Protein AF-A0A1A8P736-F1 (afdb_monomer_lite)

Sequence (491 aa):
DESVLSAAEAAATGFKDPHSAKLLSAGQAMKKGLLNKNTALQVLQAQESVGGILDPNLSVFLPKNIARKQDLIDEDLCQALNQLPVCFLDPDTQQPTTYMSLKKKCKSDVSTGLLLLPKPKQPMTIQGLRNQVSVTELVDANLISKSDVDQLNQGKLTSKDIEDRLHSYLRGSTCIAGVYDEAHDKVMTIYQAMKDGLLRCGTTLELLEAQAASGFVIDPVNDLFLTVAEAYNRRLFGPEFKDKLLSAEKAVTGYKMPGTDTIISLFQAIEKGLVEKGHGIRLLEAQIASGGIIDPKHSHRIEVDVAYKRGYFDEEMNKILTDESDDTKCFFDPNTEENLTYLDLKKRCIIDKKTGLTLLPITDKKKQESTKKNTVRKRRVIIVDPDTGKEMTIREAYDKGYIEYDTYIELSEQECEWEEITITAPDGSMHFFINDRRSGKKFDISDLLEKGVINESIVQQYRTRTITITQLADIVTEKTKHLLLSSSSSS

Radius of gyration: 40.66 Å; chains: 1; bounding box: 80×57×140 Å

Secondary structure (DSSP, 8-state):
-HHHHHHHHHHHH-EEPTT-SSEEPHHHHHHTTSS-HHHHHHHHHHHHHHTSEEETTTTEEE-HHHHHHTTSS-HHHHHHHHT----EE-TTT--EE-HHHHHHH-EE-TTT--EEPPPPPPPPEEE-SSSEEEHHHHHHTTSS-HHHHHHHHTTSS-HHHHHHHTHHHHT---SEEEEEETTTTEEE-HHHHHHTTSS-HHHHHHHHHHHHHHT-EEETTTTEEE-HHHHHHTTSS-HHHHHHHHHHHHHHH-EEPTTSS-EE-HHHHHHTTSS-HHHHHHHHHHHHHHTSEEETTTTEEE-HHHHHHHTSS-HHHHHHHH--SGGG--EE-TTT--EE-HHHHHHT-EE-TTT--EEEEE--HHHHTTT-----------EE-TTT--EE-HHHHHHTTSS-HHHHHHHHHHH--EEEEEEE-TTS-EEEEEEETTT--EEEHHHHHHTTSS-HHHHHHHHTTSS-HHHHHHHHHHHHHHHHHHHTT--

Foldseek 3Di:
DVVLVVLLVCQQQADDDPVDNAGAHLQRCCVVVNDPPLSSLQNQLVLVLVPAGADNVVSDHDHPVVCCVVVNHDPVSVVVVVVQFQSDADPQPRDRHHPVVQQVQWDQDPVPRDTHRDDHDDQDWAAFLDDTFGPVVCVLLVVDHVVVVVCCVVVVDDSVNSCVSCVLWGHDWQAAQFAQEPVVRDTFQLQVCVVVVLDPPLLSLLSLLLLLLQRANHGPVVGDGHHLVVCVVVCSDDPVNSVVSVVSNCQQLADQDPPDNDGDHLQVCCVVVVDPVLSSLLNQLSNPLTRARHDNVRRTHGHPVSCCVVVNDHPVSVVVCPDPDPSQQSHAQSLQRDRHHSNVQQVQWDQDPVNRHTHRYRDDVVVSVVPDPDPDDDDDDWDADPVPRDTDDLVVCVVVPVDDPVRSVVVVVSQFDWDWDWDQDPVRDIWIWIAGPPVRDIDTPVVCCVVVLDDPVLVVCVVVVVDDPVRSVVSSVVSVVVVVVVVVVPD

Organism: NCBI:txid451742

InterPro domains:
  IPR001101 Plectin repeat [PF00681] (44-81)
  IPR001101 Plectin repeat [PF00681] (207-245)
  IPR001101 Plectin repeat [PF00681] (283-321)
  IPR001101 Plectin repeat [SM00250] (3-40)
  IPR001101 Plectin repeat [SM00250] (41-78)
  IPR001101 Plectin repeat [SM00250] (167-204)
  IPR001101 Plectin repeat [SM00250] (205-242)
  IPR001101 Plectin repeat [SM00250] (243-280)
  IPR001101 Plectin repeat [SM00250] (281-318)
  IPR001101 Plectin repeat [SM00250] (319-356)
  IPR001101 Plectin repeat [SM00250] (371-408)
  IPR035915 Plakin repeat superfamily [G3DSA:3.90.1290.10] (1-122)
  IPR035915 Plakin repeat superfamily [G3DSA:3.90.1290.10] (124-364)
  IPR035915 Plakin repeat superfamily [SSF75399] (4-122)
  IPR035915 Plakin repeat superfamily [SSF75399] (126-364)
  IPR035915 Plakin repeat superfamily [SSF75399] (376-480)
  IPR043197 Plakin [PTHR23169] (11-481)

pLDDT: mean 84.93, std 13.41, range [34.62, 98.12]

Structure (mmCIF, N/CA/C/O backbone):
data_AF-A0A1A8P736-F1
#
_entry.id   AF-A0A1A8P736-F1
#
loop_
_atom_site.group_PDB
_atom_site.id
_atom_site.type_symbol
_atom_site.label_atom_id
_atom_site.label_alt_id
_atom_site.label_comp_id
_atom_site.label_asym_id
_atom_site.label_entity_id
_atom_site.label_seq_id
_atom_site.pdbx_PDB_ins_code
_atom_site.Cartn_x
_atom_site.Cartn_y
_atom_site.Cartn_z
_atom_site.occupancy
_atom_site.B_iso_or_equiv
_atom_site.auth_seq_id
_atom_site.auth_comp_id
_atom_site.auth_asym_id
_atom_site.auth_atom_id
_atom_site.pdbx_PDB_model_num
ATOM 1 N N . ASP A 1 1 ? -8.017 5.465 39.293 1.00 58.28 1 ASP A N 1
ATOM 2 C CA . ASP A 1 1 ? -9.376 5.691 39.824 1.00 58.28 1 ASP A CA 1
ATOM 3 C C . ASP A 1 1 ? -9.690 4.910 41.095 1.00 58.28 1 ASP A C 1
ATOM 5 O O . ASP A 1 1 ? -10.742 4.296 41.211 1.00 58.28 1 ASP A O 1
ATOM 9 N N . GLU A 1 2 ? -8.829 4.984 42.107 1.00 73.81 2 GLU A N 1
ATOM 10 C CA . GLU A 1 2 ? -9.152 4.434 43.432 1.00 73.81 2 GLU A CA 1
ATOM 11 C C . GLU A 1 2 ? -10.302 5.221 44.088 1.00 73.81 2 GLU A C 1
ATOM 13 O O . GLU A 1 2 ? -11.245 4.637 44.611 1.00 73.81 2 GLU A O 1
ATOM 18 N N . SER A 1 3 ? -10.308 6.548 43.922 1.00 73.75 3 SER A N 1
ATOM 19 C CA . SER A 1 3 ? -11.346 7.439 44.457 1.00 73.75 3 SER A CA 1
ATOM 20 C C . SER A 1 3 ? -12.750 7.174 43.899 1.00 73.75 3 SER A C 1
ATOM 22 O O . SER A 1 3 ? -13.731 7.285 44.633 1.00 73.75 3 SER A O 1
ATOM 24 N N . VAL A 1 4 ? -12.867 6.806 42.618 1.00 76.44 4 VAL A N 1
ATOM 25 C CA . VAL A 1 4 ? -14.157 6.502 41.973 1.00 76.44 4 VAL A CA 1
ATOM 26 C C . VAL A 1 4 ? -14.718 5.179 42.492 1.00 76.44 4 VAL A C 1
ATOM 28 O O . VAL A 1 4 ? -15.910 5.089 42.783 1.00 76.44 4 VAL A O 1
ATOM 31 N N . LEU A 1 5 ? -13.859 4.169 42.662 1.00 82.06 5 LEU A N 1
ATOM 32 C CA . LEU A 1 5 ? -14.252 2.877 43.223 1.00 82.06 5 LEU A CA 1
ATOM 33 C C . LEU A 1 5 ? -14.662 3.008 44.694 1.00 82.06 5 LEU A C 1
ATOM 35 O O . LEU A 1 5 ? -15.701 2.472 45.071 1.00 82.06 5 LEU A O 1
ATOM 39 N N . SER A 1 6 ? -13.938 3.799 45.492 1.00 84.50 6 SER A N 1
ATOM 40 C CA . SER A 1 6 ? -14.331 4.093 46.876 1.00 84.50 6 SER A CA 1
ATOM 41 C C . SER A 1 6 ? -15.672 4.826 46.964 1.00 84.50 6 SER A C 1
ATOM 43 O O . SER A 1 6 ? -16.469 4.542 47.854 1.00 84.50 6 SER A O 1
ATOM 45 N N . ALA A 1 7 ? -15.966 5.746 46.039 1.00 84.00 7 ALA A N 1
ATOM 46 C CA . ALA A 1 7 ? -17.264 6.419 45.990 1.00 84.00 7 ALA A CA 1
ATOM 47 C C . ALA A 1 7 ? -18.406 5.462 45.602 1.00 84.00 7 ALA A C 1
ATOM 49 O O . ALA A 1 7 ? -19.504 5.559 46.152 1.00 84.00 7 ALA A O 1
ATOM 50 N N . ALA A 1 8 ? -18.158 4.524 44.685 1.00 86.06 8 ALA A N 1
ATOM 51 C CA . ALA A 1 8 ? -19.129 3.495 44.321 1.00 86.06 8 ALA A CA 1
ATOM 52 C C . ALA A 1 8 ? -19.381 2.508 45.476 1.00 86.06 8 ALA A C 1
ATOM 54 O O . ALA A 1 8 ? -20.530 2.158 45.742 1.00 86.06 8 ALA A O 1
ATOM 55 N N . GLU A 1 9 ? -18.335 2.114 46.205 1.00 89.88 9 GLU A N 1
ATOM 56 C CA . GLU A 1 9 ? -18.455 1.301 47.419 1.00 89.88 9 GLU A CA 1
ATOM 57 C C . GLU A 1 9 ? -19.226 2.043 48.517 1.00 89.88 9 GLU A C 1
ATOM 59 O O . GLU A 1 9 ? -20.153 1.485 49.104 1.00 89.88 9 GLU A O 1
ATOM 64 N N . ALA A 1 10 ? -18.913 3.321 48.751 1.00 91.44 10 ALA A N 1
ATOM 65 C CA . ALA A 1 10 ? -19.621 4.170 49.710 1.00 91.44 10 ALA A CA 1
ATOM 66 C C . ALA A 1 10 ? -21.098 4.370 49.344 1.00 91.44 10 ALA A C 1
ATOM 68 O O . ALA A 1 10 ? -21.934 4.579 50.216 1.00 91.44 10 ALA A O 1
ATOM 69 N N . ALA A 1 11 ? -21.466 4.256 48.070 1.00 89.62 11 ALA A N 1
ATOM 70 C CA . ALA A 1 11 ? -22.867 4.275 47.679 1.00 89.62 11 ALA A CA 1
ATOM 71 C C . ALA A 1 11 ? -23.625 2.985 48.045 1.00 89.62 11 ALA A C 1
ATOM 73 O O . ALA A 1 11 ? -24.856 3.015 48.080 1.00 89.62 11 ALA A O 1
ATOM 74 N N . ALA A 1 12 ? -22.918 1.888 48.339 1.00 87.81 12 ALA A N 1
ATOM 75 C CA . ALA A 1 12 ? -23.483 0.657 48.888 1.00 87.81 12 ALA A CA 1
ATOM 76 C C . ALA A 1 12 ? -23.395 0.606 50.426 1.00 87.81 12 ALA A C 1
ATOM 78 O O . ALA A 1 12 ? -24.366 0.257 51.089 1.00 87.81 12 ALA A O 1
ATOM 79 N N . THR A 1 13 ? -22.249 0.975 51.002 1.00 91.31 13 THR A N 1
ATOM 80 C CA . THR A 1 13 ? -22.006 0.921 52.457 1.00 91.31 13 THR A CA 1
ATOM 81 C C . THR A 1 13 ? -22.495 2.161 53.207 1.00 91.31 13 THR A C 1
ATOM 83 O O . THR A 1 13 ? -22.690 2.112 54.417 1.00 91.31 13 THR A O 1
ATOM 86 N N . GLY A 1 14 ? -22.740 3.259 52.494 1.00 92.94 14 GLY A N 1
ATOM 87 C CA . GLY A 1 14 ? -23.147 4.554 53.025 1.00 92.94 14 GLY A CA 1
ATOM 88 C C . GLY A 1 14 ? -21.993 5.550 53.155 1.00 92.94 14 GLY A C 1
ATOM 89 O O . GLY A 1 14 ? -20.909 5.236 53.648 1.00 92.94 14 GLY A O 1
ATOM 90 N N . PHE A 1 15 ? -22.241 6.799 52.760 1.00 92.81 15 PHE A N 1
ATOM 91 C CA . PHE A 1 15 ? -21.278 7.888 52.910 1.00 92.81 15 PHE A CA 1
ATOM 92 C C . PHE A 1 15 ? -21.264 8.380 54.358 1.00 92.81 15 PHE A C 1
ATOM 94 O O . PHE A 1 15 ? -22.316 8.650 54.940 1.00 92.81 15 PHE A O 1
ATOM 101 N N . LYS A 1 16 ? -20.075 8.531 54.945 1.00 90.62 16 LYS A N 1
ATOM 102 C CA . LYS A 1 16 ? -19.939 9.060 56.307 1.00 90.62 16 LYS A CA 1
ATOM 103 C C . LYS A 1 16 ? -20.271 10.548 56.329 1.00 90.62 16 LYS A C 1
ATOM 105 O O . LYS A 1 16 ? -19.674 11.330 55.593 1.00 90.62 16 LYS A O 1
ATOM 110 N N . ASP A 1 17 ? -21.195 10.931 57.200 1.00 88.69 17 ASP A N 1
ATOM 111 C CA . ASP A 1 17 ? -21.473 12.332 57.485 1.00 88.69 17 ASP A CA 1
ATOM 112 C C . ASP A 1 17 ? -20.383 12.898 58.417 1.00 88.69 17 ASP A C 1
ATOM 114 O O . ASP A 1 17 ? -20.192 12.369 59.512 1.00 88.69 17 ASP A O 1
ATOM 118 N N . PRO A 1 18 ? -19.670 13.980 58.055 1.00 83.75 18 PRO A N 1
ATOM 119 C CA . PRO A 1 18 ? -18.674 14.593 58.940 1.00 83.75 18 PRO A CA 1
ATOM 120 C C . PRO A 1 18 ? -19.258 15.103 60.264 1.00 83.75 18 PRO A C 1
ATOM 122 O O . PRO A 1 18 ? -18.527 15.307 61.231 1.00 83.75 18 PRO A O 1
ATOM 125 N N . HIS A 1 19 ? -20.575 15.325 60.304 1.00 86.38 19 HIS A N 1
ATOM 126 C CA . HIS A 1 19 ? -21.278 15.926 61.434 1.00 86.38 19 HIS A CA 1
ATOM 127 C C . HIS A 1 19 ? -22.249 14.962 62.132 1.00 86.38 19 HIS A C 1
ATOM 129 O O . HIS A 1 19 ? -22.943 15.368 63.064 1.00 86.38 19 HIS A O 1
ATOM 135 N N . SER A 1 20 ? -22.335 13.700 61.696 1.00 85.19 20 SER A N 1
ATOM 136 C CA . SER A 1 20 ? -23.267 12.715 62.254 1.00 85.19 20 SER A CA 1
ATOM 137 C C . SER A 1 20 ? -22.713 11.293 62.178 1.00 85.19 20 SER A C 1
ATOM 139 O O . SER A 1 20 ? -21.974 10.946 61.268 1.00 85.19 20 SER A O 1
ATOM 141 N N . ALA A 1 21 ? -23.135 10.427 63.101 1.00 83.06 21 ALA A N 1
ATOM 142 C CA . ALA A 1 21 ? -22.878 8.989 63.000 1.00 83.06 21 ALA A CA 1
ATOM 143 C C . ALA A 1 21 ? -23.750 8.297 61.930 1.00 83.06 21 ALA A C 1
ATOM 145 O O . ALA A 1 21 ? -23.587 7.103 61.685 1.00 83.06 21 ALA A O 1
ATOM 146 N N . LYS A 1 22 ? -24.696 9.021 61.313 1.00 86.88 22 LYS A N 1
ATOM 147 C CA . LYS A 1 22 ? -25.604 8.482 60.299 1.00 86.88 22 LYS A CA 1
ATOM 148 C C . LYS A 1 22 ? -24.881 8.270 58.968 1.00 86.88 22 LYS A C 1
ATOM 150 O O . LYS A 1 22 ? -24.139 9.134 58.503 1.00 86.88 22 LYS A O 1
ATOM 155 N N . LEU A 1 23 ? -25.172 7.141 58.329 1.00 92.94 23 LEU A N 1
ATOM 156 C CA . LEU A 1 23 ? -24.721 6.851 56.976 1.00 92.94 23 LEU A CA 1
ATOM 157 C C . LEU A 1 23 ? -25.667 7.505 55.968 1.00 92.94 23 LEU A C 1
ATOM 159 O O . LEU A 1 23 ? -26.891 7.382 56.067 1.00 92.94 23 LEU A O 1
ATOM 163 N N . LEU A 1 24 ? -25.100 8.221 55.006 1.00 94.19 24 LEU A N 1
ATOM 164 C CA . LEU A 1 24 ? -25.842 8.941 53.982 1.00 94.19 24 LEU A CA 1
ATOM 165 C C . LEU A 1 24 ? -25.969 8.081 52.727 1.00 94.19 24 LEU A C 1
ATOM 167 O O . LEU A 1 24 ? -25.008 7.457 52.276 1.00 94.19 24 LEU A O 1
ATOM 171 N N . SER A 1 25 ? -27.159 8.084 52.138 1.00 95.31 25 SER A N 1
ATOM 172 C CA . SER A 1 25 ? -27.381 7.559 50.786 1.00 95.31 25 SER A CA 1
ATOM 173 C C . SER A 1 25 ? -26.655 8.412 49.734 1.00 95.31 25 SER A C 1
ATOM 175 O O . SER A 1 25 ? -26.252 9.547 50.003 1.00 95.31 25 SER A O 1
ATOM 177 N N . ALA A 1 26 ? -26.523 7.905 48.504 1.00 94.81 26 ALA A N 1
ATOM 178 C CA . ALA A 1 26 ? -25.877 8.645 47.415 1.00 94.81 26 ALA A CA 1
ATOM 179 C C . ALA A 1 26 ? -26.570 9.990 47.102 1.00 94.81 26 ALA A C 1
ATOM 181 O O . ALA A 1 26 ? -25.889 10.974 46.809 1.00 94.81 26 ALA A O 1
ATOM 182 N N . GLY A 1 27 ? -27.903 10.063 47.217 1.00 94.44 27 GLY A N 1
ATOM 183 C CA . GLY A 1 27 ? -28.651 11.312 47.039 1.00 94.44 27 GLY A CA 1
ATOM 184 C C . GLY A 1 27 ? -28.343 12.339 48.133 1.00 94.44 27 GLY A C 1
ATOM 185 O O . GLY A 1 27 ? -28.028 13.492 47.842 1.00 94.44 27 GLY A O 1
ATOM 186 N N . GLN A 1 28 ? -28.328 11.904 49.395 1.00 94.38 28 GLN A N 1
ATOM 187 C CA . GLN A 1 28 ? -27.969 12.758 50.535 1.00 94.38 28 GLN A CA 1
ATOM 188 C C . GLN A 1 28 ? -26.508 13.221 50.487 1.00 94.38 28 GLN A C 1
ATOM 190 O O . GLN A 1 28 ? -26.213 14.379 50.784 1.00 94.38 28 GLN A O 1
ATOM 195 N N . ALA A 1 29 ? -25.593 12.335 50.095 1.00 94.06 29 ALA A N 1
ATOM 196 C CA . ALA A 1 29 ? -24.182 12.660 49.931 1.00 94.06 29 ALA A CA 1
ATOM 197 C C . ALA A 1 29 ? -23.972 13.724 48.843 1.00 94.06 29 ALA A C 1
ATOM 199 O O . ALA A 1 29 ? -23.200 14.660 49.050 1.00 94.06 29 A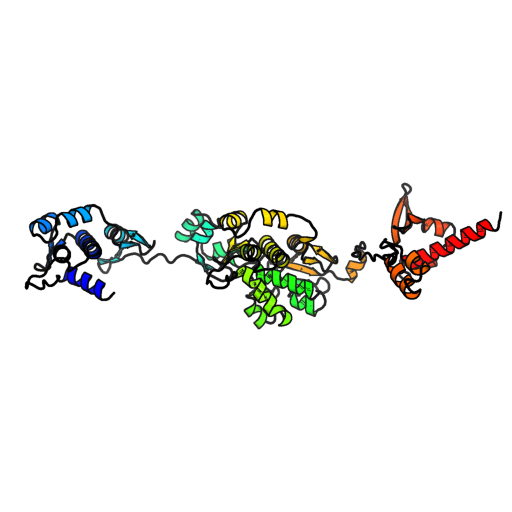LA A O 1
ATOM 200 N N . MET A 1 30 ? -24.704 13.631 47.724 1.00 94.38 30 MET A N 1
ATOM 201 C CA . MET A 1 30 ? -24.680 14.642 46.661 1.00 94.38 30 MET A CA 1
ATOM 202 C C . MET A 1 30 ? -25.161 16.002 47.173 1.00 94.38 30 MET A C 1
ATOM 204 O O . MET A 1 30 ? -24.458 17.000 47.028 1.00 94.38 30 MET A O 1
ATOM 208 N N . LYS A 1 31 ? -26.301 16.028 47.874 1.00 92.12 31 LYS A N 1
ATOM 209 C CA . LYS A 1 31 ? -26.871 17.244 48.478 1.00 92.12 31 LYS A CA 1
ATOM 210 C C . LYS A 1 31 ? -25.920 17.923 49.473 1.00 92.12 31 LYS A C 1
ATOM 212 O O . LYS A 1 31 ? -25.926 19.145 49.589 1.00 92.12 31 LYS A O 1
ATOM 217 N N . LYS A 1 32 ? -25.083 17.147 50.172 1.00 91.56 32 LYS A N 1
ATOM 218 C CA . LYS A 1 32 ? -24.040 17.650 51.086 1.00 91.56 32 LYS A CA 1
ATOM 219 C C . LYS A 1 32 ? -22.698 17.964 50.409 1.00 91.56 32 LYS A C 1
ATOM 221 O O . LYS A 1 32 ? -21.748 18.318 51.100 1.00 91.56 32 LYS A O 1
ATOM 226 N N . GLY A 1 33 ? -22.594 17.824 49.087 1.00 90.00 33 GLY A N 1
ATOM 227 C CA . GLY A 1 33 ? -21.359 18.069 48.336 1.00 90.00 33 GLY A CA 1
ATOM 228 C C . GLY A 1 33 ? -20.269 17.010 48.536 1.00 90.00 33 GLY A C 1
ATOM 229 O O . GLY A 1 33 ? -19.135 17.224 48.122 1.00 90.00 33 GLY A O 1
ATOM 230 N N . LEU A 1 34 ? -20.597 15.868 49.151 1.00 90.12 34 LEU A N 1
ATOM 231 C CA . LEU A 1 34 ? -19.674 14.745 49.366 1.00 90.12 34 LEU A CA 1
ATOM 232 C C . LEU A 1 34 ? -19.539 13.857 48.120 1.00 90.12 34 LEU A C 1
ATOM 234 O O . LEU A 1 34 ? -18.586 13.091 48.004 1.00 90.12 34 LEU A O 1
ATOM 238 N N . LEU A 1 35 ? -20.496 13.950 47.193 1.00 91.19 35 LEU A N 1
ATOM 239 C CA . LEU A 1 35 ? -20.519 13.204 45.941 1.00 91.19 35 LEU A CA 1
ATOM 240 C C . LEU A 1 35 ? -20.850 14.146 44.784 1.00 91.19 35 LEU A C 1
ATOM 242 O O . LEU A 1 35 ? -21.784 14.941 44.867 1.00 91.19 35 LEU A O 1
ATOM 246 N N . ASN A 1 36 ? -20.108 14.053 43.682 1.00 91.12 36 ASN A N 1
ATOM 247 C CA . ASN A 1 36 ? -20.412 14.857 42.504 1.00 91.12 36 ASN A CA 1
ATOM 248 C C . ASN A 1 36 ? -21.723 14.379 41.839 1.00 91.12 36 ASN A C 1
ATOM 250 O O . ASN A 1 36 ? -22.095 13.205 41.917 1.00 91.12 36 ASN A O 1
ATOM 254 N N . LYS A 1 37 ? -22.414 15.287 41.142 1.00 90.56 37 LYS A N 1
ATOM 255 C CA . LYS A 1 37 ? -23.716 15.002 40.520 1.00 90.56 37 LYS A CA 1
ATOM 256 C C . LYS A 1 37 ? -23.663 13.875 39.477 1.00 90.56 37 LYS A C 1
ATOM 258 O O . LYS A 1 37 ? -24.595 13.081 39.410 1.00 90.56 37 LYS A O 1
ATOM 263 N N . ASN A 1 38 ? -22.589 13.773 38.692 1.00 89.94 38 ASN A N 1
ATOM 264 C CA . ASN A 1 38 ? -22.468 12.765 37.631 1.00 89.94 38 ASN A CA 1
ATOM 265 C C . ASN A 1 38 ? -22.342 11.346 38.205 1.00 89.94 38 ASN A C 1
ATOM 267 O O . ASN A 1 38 ? -23.061 10.445 37.782 1.00 89.94 38 ASN A O 1
ATOM 271 N N . THR A 1 39 ? -21.488 11.161 39.211 1.00 90.75 39 THR A N 1
ATOM 272 C CA . THR A 1 39 ? -21.313 9.898 39.936 1.00 90.75 39 THR A CA 1
ATOM 273 C C . THR A 1 39 ? -22.561 9.556 40.746 1.00 90.75 39 THR A C 1
ATOM 275 O O . THR A 1 39 ? -22.970 8.398 40.769 1.00 90.75 39 THR A O 1
ATOM 278 N N . ALA A 1 40 ? -23.230 10.549 41.345 1.00 92.81 40 ALA A N 1
ATOM 279 C CA . ALA A 1 40 ? -24.514 10.333 42.007 1.00 92.81 40 ALA A CA 1
ATOM 280 C C . ALA A 1 40 ? -25.563 9.778 41.031 1.00 92.81 40 ALA A C 1
ATOM 282 O O . ALA A 1 40 ? -26.184 8.760 41.319 1.00 92.81 40 ALA A O 1
ATOM 283 N N . LEU A 1 41 ? -25.716 10.389 39.851 1.00 93.62 41 LEU A N 1
ATOM 284 C CA . LEU A 1 41 ? -26.641 9.907 38.821 1.00 93.62 41 LEU A CA 1
ATOM 285 C C . LEU A 1 41 ? -26.261 8.517 38.294 1.00 93.62 41 LEU A C 1
ATOM 287 O O . LEU A 1 41 ? -27.147 7.682 38.138 1.00 93.62 41 LEU A O 1
ATOM 291 N N . GLN A 1 42 ? -24.969 8.240 38.077 1.00 92.94 42 GLN A N 1
ATOM 292 C CA . GLN A 1 42 ? -24.478 6.912 37.685 1.00 92.94 42 GLN A CA 1
ATOM 293 C C . GLN A 1 42 ? -24.906 5.832 38.681 1.00 92.94 42 GLN A C 1
ATOM 295 O O . GLN A 1 42 ? -25.514 4.832 38.290 1.00 92.94 42 GLN A O 1
ATOM 300 N N . VAL A 1 43 ? -24.615 6.031 39.970 1.00 93.50 43 VAL A N 1
ATOM 301 C CA . VAL A 1 43 ? -24.903 5.010 40.980 1.00 93.50 43 VAL A CA 1
ATOM 302 C C . VAL A 1 43 ? -26.399 4.906 41.262 1.00 93.50 43 VAL A C 1
ATOM 304 O O . VAL A 1 43 ? -26.918 3.795 41.336 1.00 93.50 43 VAL A O 1
ATOM 307 N N . LEU A 1 44 ? -27.125 6.024 41.348 1.00 94.81 44 LEU A N 1
ATOM 308 C CA . LEU A 1 44 ? -28.575 6.002 41.560 1.00 94.81 44 LEU A CA 1
ATOM 309 C C . LEU A 1 44 ? -29.316 5.336 40.389 1.00 94.81 44 LEU A C 1
ATOM 311 O O . LEU A 1 44 ? -30.253 4.578 40.627 1.00 94.81 44 LEU A O 1
ATOM 315 N N . GLN A 1 45 ? -28.871 5.539 39.142 1.00 94.19 45 GLN A N 1
ATOM 316 C CA . GLN A 1 45 ? -29.425 4.837 37.978 1.00 94.19 45 GLN A CA 1
ATOM 317 C C . GLN A 1 45 ? -29.163 3.321 38.051 1.00 94.19 45 GLN A C 1
ATOM 319 O O . GLN A 1 45 ? -30.038 2.522 37.707 1.00 94.19 45 GLN A O 1
ATOM 324 N N . ALA A 1 46 ? -27.984 2.904 38.525 1.00 92.94 46 ALA A N 1
ATOM 325 C CA . ALA A 1 46 ? -27.675 1.491 38.732 1.00 92.94 46 ALA A CA 1
ATOM 326 C C . ALA A 1 46 ? -28.519 0.875 39.863 1.00 92.94 46 ALA A C 1
ATOM 328 O O . ALA A 1 46 ? -29.081 -0.205 39.680 1.00 92.94 46 ALA A O 1
ATOM 329 N N . GLN A 1 47 ? -28.677 1.571 40.992 1.00 94.31 47 GLN A N 1
ATOM 330 C CA . GLN A 1 47 ? -29.532 1.145 42.107 1.00 94.31 47 GLN A CA 1
ATOM 331 C C . GLN A 1 47 ? -30.996 0.995 41.666 1.00 94.31 47 GLN A C 1
ATOM 333 O O . GLN A 1 47 ? -31.617 -0.049 41.884 1.00 94.31 47 GLN A O 1
ATOM 338 N N . GLU A 1 48 ? -31.533 1.992 40.958 1.00 92.94 48 GLU A N 1
ATOM 339 C CA . GLU A 1 48 ? -32.912 1.962 40.466 1.00 92.94 48 GLU A CA 1
ATOM 340 C C . GLU A 1 48 ? -33.165 0.738 39.574 1.00 92.94 48 GLU A C 1
ATOM 342 O O . GLU A 1 48 ? -34.208 0.090 39.682 1.00 92.94 48 GLU A O 1
ATOM 347 N N . SER A 1 49 ? -32.176 0.354 38.762 1.00 90.81 49 SER A N 1
ATOM 348 C CA . SER A 1 49 ? -32.270 -0.811 37.879 1.00 90.81 49 SER A CA 1
ATOM 349 C C . SER A 1 49 ? -32.423 -2.153 38.604 1.00 90.81 49 SER A C 1
ATOM 351 O O . SER A 1 49 ? -32.852 -3.130 37.979 1.00 90.81 49 SER A O 1
ATOM 353 N N . VAL A 1 50 ? -32.028 -2.240 39.881 1.00 89.25 50 VAL A N 1
ATOM 354 C CA . VAL A 1 50 ? -32.052 -3.472 40.690 1.00 89.25 50 VAL A CA 1
ATOM 355 C C . VAL A 1 50 ? -33.162 -3.488 41.741 1.00 89.25 50 VAL A C 1
ATOM 357 O O . VAL A 1 50 ? -33.308 -4.491 42.433 1.00 89.25 50 VAL A O 1
ATOM 360 N N . GLY A 1 51 ? -33.990 -2.441 41.821 1.00 88.31 51 GLY A N 1
ATOM 361 C CA . GLY A 1 51 ? -35.211 -2.462 42.635 1.00 88.31 51 GLY A CA 1
ATOM 362 C C . GLY A 1 51 ? -35.574 -1.152 43.331 1.00 88.31 51 GLY A C 1
ATOM 363 O O . GLY A 1 51 ? -36.686 -1.045 43.847 1.00 88.31 51 GLY A O 1
ATOM 364 N N . GLY A 1 52 ? -34.694 -0.147 43.350 1.00 93.94 52 GLY A N 1
ATOM 365 C CA . GLY A 1 52 ? -34.991 1.130 44.001 1.00 93.94 52 GLY A CA 1
ATOM 366 C C . GLY A 1 52 ? -33.748 1.897 44.435 1.00 93.94 52 GLY A C 1
ATOM 367 O O . GLY A 1 52 ? -32.677 1.708 43.883 1.00 93.94 52 GLY A O 1
ATOM 368 N N . ILE A 1 53 ? -33.879 2.766 45.429 1.00 96.06 53 ILE A N 1
ATOM 369 C CA . ILE A 1 53 ? -32.759 3.515 46.012 1.00 96.06 53 ILE A CA 1
ATOM 370 C C . ILE A 1 53 ? -32.338 2.831 47.311 1.00 96.06 53 ILE A C 1
ATOM 372 O O . ILE A 1 53 ? -33.197 2.446 48.104 1.00 96.06 53 ILE A O 1
ATOM 376 N N . LEU A 1 54 ? -31.035 2.662 47.530 1.00 95.62 54 LEU A N 1
ATOM 377 C CA . LEU A 1 54 ? -30.523 1.986 48.721 1.00 95.62 54 LEU A CA 1
ATOM 378 C C . LEU A 1 54 ? -30.575 2.905 49.951 1.00 95.62 54 LEU A C 1
ATOM 380 O O . LEU A 1 54 ? -30.042 4.017 49.920 1.00 95.62 54 LEU A O 1
ATOM 384 N N . ASP A 1 55 ? -31.154 2.418 51.050 1.00 94.81 55 ASP A N 1
ATOM 385 C CA . ASP A 1 55 ? -30.925 2.985 52.382 1.00 94.81 55 ASP A CA 1
ATOM 386 C C . ASP A 1 55 ? -29.743 2.258 53.043 1.00 94.81 55 ASP A C 1
ATOM 388 O O . ASP A 1 55 ? -29.884 1.085 53.405 1.00 94.81 55 ASP A O 1
ATOM 392 N N . PRO A 1 56 ? -28.587 2.915 53.237 1.00 93.12 56 PRO A N 1
ATOM 393 C CA . PRO A 1 56 ? -27.419 2.268 53.829 1.00 93.12 56 PRO A CA 1
ATOM 394 C C . PRO A 1 56 ? -27.601 1.925 55.314 1.00 93.12 56 PRO A C 1
ATOM 396 O O . PRO A 1 56 ? -26.979 0.985 55.797 1.00 93.12 56 PRO A O 1
ATOM 399 N N . ASN A 1 57 ? -28.466 2.634 56.052 1.00 91.00 57 ASN A N 1
ATOM 400 C CA . ASN A 1 57 ? -28.678 2.354 57.478 1.00 91.00 57 ASN A CA 1
ATOM 401 C C . ASN A 1 57 ? -29.531 1.098 57.682 1.00 91.00 57 ASN A C 1
ATOM 403 O O . ASN A 1 57 ? -29.365 0.390 58.671 1.00 91.00 57 ASN A O 1
ATOM 407 N N . LEU A 1 58 ? -30.448 0.833 56.749 1.00 91.19 58 LEU A N 1
ATOM 408 C CA . LEU A 1 58 ? -31.316 -0.345 56.772 1.00 91.19 58 LEU A CA 1
ATOM 409 C C . LEU A 1 58 ? -30.787 -1.489 55.900 1.00 91.19 58 LEU A C 1
ATOM 411 O O . LEU A 1 58 ? -31.268 -2.611 56.021 1.00 91.19 58 LEU A O 1
ATOM 415 N N . SER A 1 59 ? -29.812 -1.213 55.027 1.00 91.06 59 SER A N 1
ATOM 416 C CA . SER A 1 59 ? -29.272 -2.159 54.043 1.00 91.06 59 SER A CA 1
ATOM 417 C C . SER A 1 59 ? -30.356 -2.770 53.139 1.00 91.06 59 SER A C 1
ATOM 419 O O . SER A 1 59 ? -30.311 -3.954 52.806 1.00 91.06 59 SER A O 1
ATOM 421 N N . VAL A 1 60 ? -31.347 -1.963 52.735 1.00 93.56 60 VAL A N 1
ATOM 422 C CA . VAL A 1 60 ? -32.451 -2.383 51.850 1.00 93.56 60 VAL A CA 1
ATOM 423 C C . VAL A 1 60 ? -32.681 -1.396 50.709 1.00 93.56 60 VAL A C 1
ATOM 425 O O . VAL A 1 60 ? -32.518 -0.186 50.868 1.00 93.56 60 VAL A O 1
ATOM 428 N N . PHE A 1 61 ? -33.102 -1.915 49.554 1.00 95.62 61 PHE A N 1
ATOM 429 C CA . PHE A 1 61 ? -33.574 -1.095 48.441 1.00 95.62 61 PHE A CA 1
ATOM 430 C C . PHE A 1 61 ? -35.026 -0.684 48.669 1.00 95.62 61 PHE A C 1
ATOM 432 O O . PHE A 1 61 ? -35.899 -1.526 48.883 1.00 95.62 61 PHE A O 1
ATOM 439 N N . LEU A 1 62 ? -35.290 0.616 48.585 1.00 94.94 62 LEU A N 1
ATOM 440 C CA . LEU A 1 62 ? -36.620 1.188 48.720 1.00 94.94 62 LEU A CA 1
ATOM 441 C C . LEU A 1 62 ? -37.122 1.695 47.366 1.00 94.94 62 LEU A C 1
ATOM 443 O O . LEU A 1 62 ? -36.388 2.394 46.662 1.00 94.94 62 LEU A O 1
ATOM 447 N N . PRO A 1 63 ? -38.390 1.430 47.006 1.00 94.44 63 PRO A N 1
ATOM 448 C CA . PRO A 1 63 ? -39.024 2.059 45.858 1.00 94.44 63 PRO A CA 1
ATOM 449 C C . PRO A 1 63 ? -38.837 3.581 45.876 1.00 94.44 63 PRO A C 1
ATOM 451 O O . PRO A 1 63 ? -38.942 4.218 46.926 1.00 94.44 63 PRO A O 1
ATOM 454 N N . LYS A 1 64 ? -38.587 4.179 44.707 1.00 91.38 64 LYS A N 1
ATOM 455 C CA . LYS A 1 64 ? -38.225 5.603 44.558 1.00 91.38 64 LYS A CA 1
ATOM 456 C C . LYS A 1 64 ? -39.187 6.566 45.273 1.00 91.38 64 LYS A C 1
ATOM 458 O O . LYS A 1 64 ? -38.758 7.539 45.885 1.00 91.38 64 LYS A O 1
ATOM 463 N N . ASN A 1 65 ? -40.488 6.271 45.268 1.00 91.38 65 ASN A N 1
ATOM 464 C CA . ASN A 1 65 ? -41.506 7.051 45.981 1.00 91.38 65 ASN A CA 1
ATOM 465 C C . ASN A 1 65 ? -41.355 7.004 47.515 1.00 91.38 65 ASN A C 1
ATOM 467 O O . ASN A 1 65 ? -41.635 8.002 48.178 1.00 91.38 65 ASN A O 1
ATOM 471 N N . ILE A 1 66 ? -40.935 5.868 48.079 1.00 93.94 66 ILE A N 1
ATOM 472 C CA . ILE A 1 66 ? -40.665 5.699 49.513 1.00 93.94 66 ILE A CA 1
ATOM 473 C C . ILE A 1 66 ? -39.325 6.343 49.864 1.00 93.94 66 ILE A C 1
ATOM 475 O O . ILE A 1 66 ? -39.261 7.110 50.820 1.00 93.94 66 ILE A O 1
ATOM 479 N N . ALA A 1 67 ? -38.291 6.110 49.052 1.00 94.44 67 ALA A N 1
ATOM 480 C CA . ALA A 1 67 ? -36.973 6.710 49.235 1.00 94.44 67 ALA A CA 1
ATOM 481 C C . ALA A 1 67 ? -37.035 8.246 49.280 1.00 94.44 67 ALA A C 1
ATOM 483 O O . ALA A 1 67 ? -36.418 8.866 50.144 1.00 94.44 67 ALA A O 1
ATOM 484 N N . ARG A 1 68 ? -37.859 8.860 48.419 1.00 94.38 68 ARG A N 1
ATOM 485 C CA . ARG A 1 68 ? -38.121 10.305 48.441 1.00 94.38 68 ARG A CA 1
ATOM 486 C C . ARG A 1 68 ? -38.823 10.762 49.723 1.00 94.38 68 ARG A C 1
ATOM 488 O O . ARG A 1 68 ? -38.442 11.769 50.306 1.00 94.38 68 ARG A O 1
ATOM 495 N N . LYS A 1 69 ? -39.835 10.020 50.197 1.00 94.25 69 LYS A N 1
ATOM 496 C CA . LYS A 1 69 ? -40.524 10.327 51.470 1.00 94.25 69 LYS A CA 1
ATOM 497 C C . LYS A 1 69 ? -39.585 10.251 52.679 1.00 94.25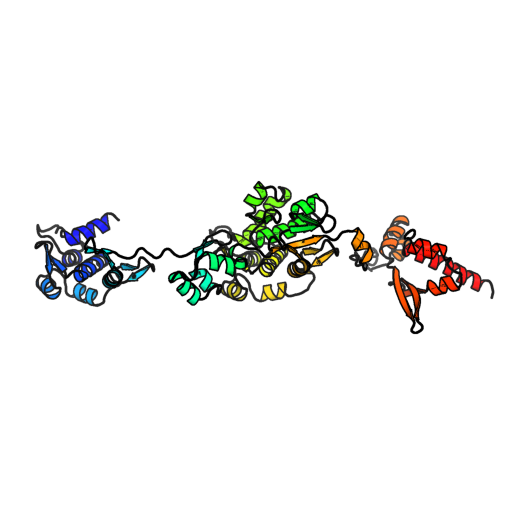 69 LYS A C 1
ATOM 499 O O . LYS A 1 69 ? -39.835 10.928 53.668 1.00 94.25 69 LYS A O 1
ATOM 504 N N . GLN A 1 70 ? -38.539 9.432 52.597 1.00 93.81 70 GLN A N 1
ATOM 505 C CA . GLN A 1 70 ? -37.515 9.274 53.631 1.00 93.81 70 GLN A CA 1
ATOM 506 C C . GLN A 1 70 ? -36.286 10.182 53.422 1.00 93.81 70 GLN A C 1
ATOM 508 O O . GLN A 1 70 ? -35.290 10.024 54.126 1.00 93.81 70 GLN A O 1
ATOM 513 N N . ASP A 1 71 ? -36.346 11.126 52.473 1.00 93.38 71 ASP A N 1
ATOM 514 C CA . ASP A 1 71 ? -35.260 12.062 52.135 1.00 93.38 71 ASP A CA 1
ATOM 515 C C . ASP A 1 71 ? -33.930 11.361 51.782 1.00 93.38 71 ASP A C 1
ATOM 517 O O . ASP A 1 71 ? -32.848 11.880 52.049 1.00 93.38 71 ASP A O 1
ATOM 521 N N . LEU A 1 72 ? -33.986 10.156 51.195 1.00 94.19 72 LEU A N 1
ATOM 522 C CA . LEU A 1 72 ? -32.808 9.455 50.653 1.00 94.19 72 LEU A CA 1
ATOM 523 C C . LEU A 1 72 ? -32.417 9.984 49.262 1.00 94.19 72 LEU A C 1
ATOM 525 O O . LEU A 1 72 ? -31.272 9.885 48.828 1.00 94.19 72 LEU A O 1
ATOM 529 N N . ILE A 1 73 ? -33.381 10.555 48.547 1.00 95.38 73 ILE A N 1
ATOM 530 C CA . ILE A 1 73 ? -33.203 11.189 47.243 1.00 95.38 73 ILE A CA 1
ATOM 531 C C . ILE A 1 73 ? -34.147 12.390 47.160 1.00 95.38 73 ILE A C 1
ATOM 533 O O . ILE A 1 73 ? -35.294 12.303 47.604 1.00 95.38 73 ILE A O 1
ATOM 537 N N . ASP A 1 74 ? -33.667 13.507 46.619 1.00 92.88 74 ASP A N 1
ATOM 538 C CA . ASP A 1 74 ? -34.472 14.716 46.439 1.00 92.88 74 ASP A CA 1
ATOM 539 C C . ASP A 1 74 ? -35.277 14.697 45.125 1.00 92.88 74 ASP A C 1
ATOM 541 O O . ASP A 1 74 ? -35.142 13.799 44.285 1.00 92.88 74 ASP A O 1
ATOM 545 N N . GLU A 1 75 ? -36.178 15.672 44.973 1.00 91.81 75 GLU A N 1
ATOM 546 C CA . GLU A 1 75 ? -37.036 15.792 43.788 1.00 91.81 75 GLU A CA 1
ATOM 547 C C . GLU A 1 75 ? -36.215 16.046 42.516 1.00 91.81 75 GLU A C 1
ATOM 549 O O . GLU A 1 75 ? -36.499 15.449 41.479 1.00 91.81 75 GLU A O 1
ATOM 554 N N . ASP A 1 76 ? -35.161 16.859 42.608 1.00 92.38 76 ASP A N 1
ATOM 555 C CA . ASP A 1 76 ? -34.318 17.235 41.471 1.00 92.38 76 ASP A CA 1
ATOM 556 C C . ASP A 1 76 ? -33.579 16.020 40.890 1.00 92.38 76 ASP A C 1
ATOM 558 O O . ASP A 1 76 ? -33.556 15.815 39.672 1.00 92.38 76 ASP A O 1
ATOM 562 N N . LEU A 1 77 ? -33.003 15.169 41.747 1.00 92.56 77 LEU A N 1
ATOM 563 C CA . LEU A 1 77 ? -32.389 13.906 41.342 1.00 92.56 77 LEU A CA 1
ATOM 564 C C . LEU A 1 77 ? -33.427 12.922 40.806 1.00 92.56 77 LEU A C 1
ATOM 566 O O . LEU A 1 77 ? -33.161 12.252 39.808 1.00 92.56 77 LEU A O 1
ATOM 570 N N . CYS A 1 78 ? -34.614 12.841 41.416 1.00 91.25 78 CYS A N 1
ATOM 571 C CA . CYS A 1 78 ? -35.696 12.003 40.896 1.00 91.25 78 CYS A CA 1
ATOM 572 C C . CYS A 1 78 ? -36.102 12.426 39.480 1.00 91.25 78 CYS A C 1
ATOM 574 O O . CYS A 1 78 ? -36.241 11.578 38.595 1.00 91.25 78 CYS A O 1
ATOM 576 N N . GLN A 1 79 ? -36.270 13.729 39.250 1.00 92.00 79 GLN A N 1
ATOM 577 C CA . GLN A 1 79 ? -36.600 14.274 37.941 1.00 92.00 79 GLN A CA 1
ATOM 578 C C . GLN A 1 79 ? -35.473 14.017 36.940 1.00 92.00 79 GLN A C 1
ATOM 580 O O . GLN A 1 79 ? -35.754 13.588 35.823 1.00 92.00 79 GLN A O 1
ATOM 585 N N . ALA A 1 80 ? -34.213 14.204 37.342 1.00 92.38 80 ALA A N 1
ATOM 586 C CA . ALA A 1 80 ? -33.057 13.917 36.500 1.00 92.38 80 ALA A CA 1
ATOM 587 C C . ALA A 1 80 ? -32.981 12.436 36.099 1.00 92.38 80 ALA A C 1
ATOM 589 O O . ALA A 1 80 ? -32.771 12.144 34.927 1.00 92.38 80 ALA A O 1
ATOM 590 N N . LEU A 1 81 ? -33.209 11.498 37.026 1.00 91.50 81 LEU A N 1
ATOM 591 C CA . LEU A 1 81 ? -33.230 10.060 36.728 1.00 91.50 81 LEU A CA 1
ATOM 592 C C . LEU A 1 81 ? -34.365 9.680 35.769 1.00 91.50 81 LEU A C 1
ATOM 594 O O . LEU A 1 81 ? -34.153 8.873 34.865 1.00 91.50 81 LEU A O 1
ATOM 598 N N . ASN A 1 82 ? -35.540 10.306 35.904 1.00 91.12 82 ASN A N 1
ATOM 599 C CA . ASN A 1 82 ? -36.670 10.083 34.996 1.00 91.12 82 ASN A CA 1
ATOM 600 C C . ASN A 1 82 ? -36.371 10.506 33.546 1.00 91.12 82 ASN A C 1
ATOM 602 O O . ASN A 1 82 ? -37.017 10.001 32.632 1.00 91.12 82 ASN A O 1
ATOM 606 N N . GLN A 1 83 ? -35.391 11.391 33.321 1.00 92.81 83 GLN A N 1
ATOM 607 C CA . GLN A 1 83 ? -34.921 11.758 31.978 1.00 92.81 83 GLN A CA 1
ATOM 608 C C . GLN A 1 83 ? -33.979 10.714 31.354 1.00 92.81 83 GLN A C 1
ATOM 610 O O . GLN A 1 83 ? -33.515 10.914 30.236 1.00 92.81 83 GLN A O 1
ATOM 615 N N . LEU A 1 84 ? -33.693 9.603 32.049 1.00 89.69 84 LEU A N 1
ATOM 616 C CA . LEU A 1 84 ? -32.820 8.518 31.585 1.00 89.69 84 LEU A CA 1
ATOM 617 C C . LEU A 1 84 ? -31.440 9.023 31.116 1.00 89.69 84 LEU A C 1
ATOM 619 O O . LEU A 1 84 ? -31.057 8.814 29.963 1.00 89.69 84 LEU A O 1
ATOM 623 N N . PRO A 1 85 ? -30.668 9.680 32.001 1.00 91.88 85 PRO A N 1
ATOM 624 C CA . PRO A 1 85 ? -29.399 10.283 31.624 1.00 91.88 85 PRO A CA 1
ATOM 625 C C . PRO A 1 85 ? -28.410 9.212 31.140 1.00 91.88 85 PRO A C 1
ATOM 627 O O . PRO A 1 85 ? -28.299 8.133 31.730 1.00 91.88 85 PRO A O 1
ATOM 630 N N . VAL A 1 86 ? -27.686 9.505 30.056 1.00 93.62 86 VAL A N 1
ATOM 631 C CA . VAL A 1 86 ? -26.700 8.602 29.433 1.00 93.62 86 VAL A CA 1
ATOM 632 C C . VAL A 1 86 ? -25.378 8.601 30.204 1.00 93.62 86 VAL A C 1
ATOM 634 O O . VAL A 1 86 ? -24.364 9.146 29.781 1.00 93.62 86 VAL A O 1
ATOM 637 N N . CYS A 1 87 ? -25.422 8.023 31.398 1.00 90.69 87 CYS A N 1
ATOM 638 C CA . CYS A 1 87 ? -24.346 8.068 32.380 1.00 90.69 87 CYS A CA 1
ATOM 639 C C . CYS A 1 87 ? -23.222 7.036 32.161 1.00 90.69 87 CYS A C 1
ATOM 641 O O . CYS A 1 87 ? -22.237 7.062 32.899 1.00 90.69 87 CYS A O 1
ATOM 643 N N . PHE A 1 88 ? -23.355 6.129 31.192 1.00 91.38 88 PHE A N 1
ATOM 644 C CA . PHE A 1 88 ? -22.421 5.028 30.937 1.00 91.38 88 PHE A CA 1
ATOM 645 C C . PHE A 1 88 ? -21.903 5.065 29.498 1.00 91.38 88 PHE A C 1
ATOM 647 O O . PHE A 1 88 ? -22.511 5.692 28.637 1.00 91.38 88 PHE A O 1
ATOM 654 N N . LEU A 1 89 ? -20.802 4.367 29.226 1.00 89.88 89 LEU A N 1
ATOM 655 C CA . LEU A 1 89 ? -20.322 4.122 27.866 1.00 89.88 89 LEU A CA 1
ATOM 656 C C . LEU A 1 89 ? -20.592 2.672 27.491 1.00 89.88 89 LEU A C 1
ATOM 658 O O . LEU A 1 89 ? -20.368 1.762 28.290 1.00 89.88 89 LEU A O 1
ATOM 662 N N . ASP A 1 90 ? -21.081 2.468 26.276 1.00 87.62 90 ASP A N 1
ATOM 663 C CA . ASP A 1 90 ? -21.255 1.142 25.715 1.00 87.62 90 ASP A CA 1
ATOM 664 C C . ASP A 1 90 ? -19.891 0.505 25.410 1.00 87.62 90 ASP A C 1
ATOM 666 O O . ASP A 1 90 ? -19.144 1.069 24.609 1.00 87.62 90 ASP A O 1
ATOM 670 N N . PRO A 1 91 ? -19.532 -0.648 26.002 1.00 84.31 91 PRO A N 1
ATOM 671 C CA . PRO A 1 91 ? -18.216 -1.235 25.763 1.00 84.31 91 PRO A CA 1
ATOM 672 C C . PRO A 1 91 ? -17.976 -1.654 24.307 1.00 84.31 91 PRO A C 1
ATOM 674 O O . PRO A 1 91 ? -16.822 -1.669 23.884 1.00 84.31 91 PRO A O 1
ATOM 677 N N . ASP A 1 92 ? -19.035 -1.957 23.542 1.00 79.25 92 ASP A N 1
ATOM 678 C CA . ASP A 1 92 ? -18.930 -2.299 22.119 1.00 79.25 92 ASP A CA 1
ATOM 679 C C . ASP A 1 92 ? -18.707 -1.054 21.252 1.00 79.25 92 ASP A C 1
ATOM 681 O O . ASP A 1 92 ? -17.837 -1.042 20.386 1.00 79.25 92 ASP A O 1
ATOM 685 N N . THR A 1 93 ? -19.516 -0.006 21.449 1.00 81.31 93 THR A N 1
ATOM 686 C CA . THR A 1 93 ? -19.579 1.137 20.516 1.00 81.31 93 THR A CA 1
ATOM 687 C C . THR A 1 93 ? -18.892 2.400 21.028 1.00 81.31 93 THR A C 1
ATOM 689 O O . THR A 1 93 ? -18.783 3.370 20.281 1.00 81.31 93 THR A O 1
ATOM 692 N N . GLN A 1 94 ? -18.477 2.420 22.297 1.00 82.69 94 GLN A N 1
ATOM 693 C CA . GLN A 1 94 ? -17.964 3.594 23.016 1.00 82.69 94 GLN A CA 1
ATOM 694 C C . GLN A 1 94 ? -18.929 4.795 23.007 1.00 82.69 94 GLN A C 1
ATOM 696 O O . GLN A 1 94 ? -18.522 5.933 23.227 1.00 82.69 94 GLN A O 1
ATOM 701 N N . GLN A 1 95 ? -20.223 4.556 22.761 1.00 87.06 95 GLN A N 1
ATOM 702 C CA . GLN A 1 95 ? -21.247 5.602 22.733 1.00 87.06 95 GLN A CA 1
ATOM 703 C C . GLN A 1 95 ? -21.895 5.789 24.115 1.00 87.06 95 GLN A C 1
ATOM 705 O O . GLN A 1 95 ? -22.069 4.799 24.836 1.00 87.06 95 GLN A O 1
ATOM 710 N N . PRO A 1 96 ? -22.305 7.020 24.484 1.00 92.25 96 PRO A N 1
ATOM 711 C CA . PRO A 1 96 ? -23.066 7.271 25.706 1.00 92.25 96 PRO A CA 1
ATOM 712 C C . PRO A 1 96 ? -24.371 6.465 25.750 1.00 92.25 96 PRO A C 1
ATOM 714 O O . PRO A 1 96 ? -25.144 6.445 24.794 1.00 92.25 96 PRO A O 1
ATOM 717 N N . THR A 1 97 ? -24.632 5.801 26.872 1.00 94.00 97 THR A N 1
ATOM 718 C CA . THR A 1 97 ? -25.783 4.916 27.080 1.00 94.00 97 THR A CA 1
ATOM 719 C C . THR A 1 97 ? -26.244 4.921 28.542 1.00 94.00 97 THR A C 1
ATOM 721 O O . THR A 1 97 ? -25.620 5.528 29.413 1.00 94.00 97 THR A O 1
ATOM 724 N N . THR A 1 98 ? -27.363 4.255 28.827 1.00 94.56 98 THR A N 1
ATOM 725 C CA . THR A 1 98 ? -27.912 4.106 30.186 1.00 94.56 98 THR A CA 1
ATOM 726 C C . THR A 1 98 ? -27.577 2.732 30.763 1.00 94.56 98 THR A C 1
ATOM 728 O O . THR A 1 98 ? -27.400 1.759 30.023 1.00 94.56 98 THR A O 1
ATOM 731 N N . TYR A 1 99 ? -27.569 2.608 32.093 1.00 93.06 99 TYR A N 1
ATOM 732 C CA . TYR A 1 99 ? -27.364 1.315 32.756 1.00 93.06 99 TYR A CA 1
ATOM 733 C C . TYR A 1 99 ? -28.418 0.278 32.343 1.00 93.06 99 TYR A C 1
ATOM 735 O O . TYR A 1 99 ? -28.109 -0.894 32.143 1.00 93.06 99 TYR A O 1
ATOM 743 N N . MET A 1 100 ? -29.669 0.712 32.148 1.00 91.69 100 MET A N 1
ATOM 744 C CA . MET A 1 100 ? -30.759 -0.159 31.699 1.00 91.69 100 MET A CA 1
ATOM 745 C C . MET A 1 100 ? -30.515 -0.719 30.297 1.00 91.69 100 MET A C 1
ATOM 747 O O . MET A 1 100 ? -30.786 -1.896 30.057 1.00 91.69 100 MET A O 1
ATOM 751 N N . SER A 1 101 ? -29.997 0.096 29.374 1.00 92.62 101 SER A N 1
ATOM 752 C CA . SER A 1 101 ? -29.638 -0.358 28.028 1.00 92.62 101 SER A CA 1
ATOM 753 C C . SER A 1 101 ? -28.522 -1.404 28.065 1.00 92.62 101 SER A C 1
ATOM 755 O O . SER A 1 101 ? -28.633 -2.420 27.382 1.00 92.62 101 SER A O 1
ATOM 757 N N . LEU A 1 102 ? -27.501 -1.215 28.909 1.00 92.31 102 LEU A N 1
ATOM 758 C CA . LEU A 1 102 ? -26.447 -2.214 29.126 1.00 92.31 102 LEU A CA 1
ATOM 759 C C . LEU A 1 102 ? -27.007 -3.503 29.735 1.00 92.31 102 LEU A C 1
ATOM 761 O O . LEU A 1 102 ? -26.768 -4.588 29.214 1.00 92.31 102 LEU A O 1
ATOM 765 N N . LYS A 1 103 ? -27.832 -3.386 30.779 1.00 92.31 103 LYS A N 1
ATOM 766 C CA . LYS A 1 103 ? -28.468 -4.522 31.457 1.00 92.31 103 LYS A CA 1
ATOM 767 C C . LYS A 1 103 ? -29.314 -5.370 30.502 1.00 92.31 103 LYS A C 1
ATOM 769 O O . LYS A 1 103 ? -29.294 -6.592 30.601 1.00 92.31 103 LYS A O 1
ATOM 774 N N . LYS A 1 104 ? -30.019 -4.741 29.550 1.00 91.69 104 LYS A N 1
ATOM 775 C CA . LYS A 1 104 ? -30.790 -5.433 28.497 1.00 91.69 104 LYS A CA 1
ATOM 776 C C . LYS A 1 104 ? -29.917 -6.222 27.516 1.00 91.69 104 LYS A C 1
ATOM 778 O O . LYS A 1 104 ? -30.411 -7.177 26.926 1.00 91.69 104 LYS A O 1
ATOM 783 N N . LYS A 1 105 ? -28.653 -5.829 27.317 1.00 89.56 105 LYS A N 1
ATOM 784 C CA . LYS A 1 105 ? -27.698 -6.565 26.471 1.00 89.56 105 LYS A CA 1
ATOM 785 C C . LYS A 1 105 ? -27.105 -7.786 27.175 1.00 89.56 105 LYS A C 1
ATOM 787 O O . LYS A 1 105 ? -26.601 -8.686 26.502 1.00 89.56 105 LYS A O 1
ATOM 792 N N . CYS A 1 106 ? -27.129 -7.812 28.504 1.00 91.06 106 CYS A N 1
ATOM 793 C CA . CYS A 1 106 ? -26.556 -8.901 29.275 1.00 91.06 106 CYS A CA 1
ATOM 794 C C . CYS A 1 106 ? -27.331 -10.214 29.118 1.00 91.06 106 CYS A C 1
ATOM 796 O O . CYS A 1 106 ? -28.547 -10.233 28.930 1.00 91.06 106 CYS A O 1
ATOM 798 N N . LYS A 1 107 ? -26.613 -11.329 29.261 1.00 90.44 107 LYS A N 1
ATOM 799 C CA . LYS A 1 107 ? -27.170 -12.683 29.286 1.00 90.44 107 LYS A CA 1
ATOM 800 C C . LYS A 1 107 ? -27.026 -13.268 30.685 1.00 90.44 107 LYS A C 1
ATOM 802 O O . LYS A 1 107 ? -26.010 -13.054 31.339 1.00 90.44 107 LYS A O 1
ATOM 807 N N . SER A 1 108 ? -28.043 -13.988 31.145 1.00 91.00 108 SER A N 1
ATOM 808 C CA . SER A 1 108 ? -27.968 -14.694 32.424 1.00 91.00 108 SER A CA 1
ATOM 809 C C . SER A 1 108 ? -27.183 -15.989 32.247 1.00 91.00 108 SER A C 1
ATOM 811 O O . SER A 1 108 ? -27.470 -16.775 31.343 1.00 91.00 108 SER A O 1
ATOM 813 N N . ASP A 1 109 ? -26.183 -16.188 33.097 1.00 90.81 109 ASP A N 1
ATOM 814 C CA . ASP A 1 109 ? -25.471 -17.451 33.206 1.00 90.81 109 ASP A CA 1
ATOM 815 C C . ASP A 1 109 ? -26.308 -18.445 34.018 1.00 90.81 109 ASP A C 1
ATOM 817 O O . ASP A 1 109 ? -26.619 -18.201 35.183 1.00 90.81 109 ASP A O 1
ATOM 821 N N . VAL A 1 110 ? -26.685 -19.568 33.404 1.00 90.75 110 VAL A N 1
ATOM 822 C CA . VAL A 1 110 ? -27.613 -20.540 34.010 1.00 90.75 110 VAL A CA 1
ATOM 823 C C . VAL A 1 110 ? -26.997 -21.234 35.232 1.00 90.75 110 VAL A C 1
ATOM 825 O O . VAL A 1 110 ? -27.724 -21.618 36.144 1.00 90.75 110 VAL A O 1
ATOM 828 N N . SER A 1 111 ? -25.669 -21.377 35.280 1.00 89.75 111 SER A N 1
ATOM 829 C CA . SER A 1 111 ? -24.964 -22.025 36.393 1.00 89.75 111 SER A CA 1
ATOM 830 C C . SER A 1 111 ? -24.809 -21.139 37.627 1.00 89.75 111 SER A C 1
ATOM 832 O O . SER A 1 111 ? -24.928 -21.629 38.747 1.00 89.75 111 SER A O 1
ATOM 834 N N . THR A 1 112 ? -24.529 -19.850 37.444 1.00 92.38 112 THR A N 1
ATOM 835 C CA . THR A 1 112 ? -24.204 -18.923 38.540 1.00 92.38 112 THR A CA 1
ATOM 836 C C . THR A 1 112 ? -25.330 -17.943 38.856 1.00 92.38 112 THR A C 1
ATOM 838 O O . THR A 1 112 ? -25.297 -17.289 39.895 1.00 92.38 112 THR A O 1
ATOM 841 N N . GLY A 1 113 ? -26.317 -17.801 37.966 1.00 89.06 113 GLY A N 1
ATOM 842 C CA . GLY A 1 113 ? -27.356 -16.775 38.056 1.00 89.06 113 GLY A CA 1
ATOM 843 C C . GLY A 1 113 ? -26.841 -15.352 37.809 1.00 89.06 113 GLY A C 1
ATOM 844 O O . GLY A 1 113 ? -27.613 -14.397 37.902 1.00 89.06 113 GLY A O 1
ATOM 845 N N . LEU A 1 114 ? -25.553 -15.183 37.488 1.00 92.06 114 LEU A N 1
ATOM 846 C CA . LEU A 1 114 ? -24.956 -13.878 37.234 1.00 92.06 114 LEU A CA 1
ATOM 847 C C . LEU A 1 114 ? -25.428 -13.308 35.899 1.00 92.06 114 LEU A C 1
ATOM 849 O O . LEU A 1 114 ? -25.705 -14.026 34.937 1.00 92.06 114 LEU A O 1
ATOM 853 N N . LEU A 1 115 ? -25.495 -11.981 35.840 1.00 91.88 115 LEU A N 1
ATOM 854 C CA . LEU A 1 115 ? -25.847 -11.251 34.635 1.00 91.88 115 LEU A CA 1
ATOM 855 C C . LEU A 1 115 ? -24.562 -10.799 33.927 1.00 91.88 115 LEU A C 1
ATOM 857 O O . LEU A 1 115 ? -23.872 -9.898 34.397 1.00 91.88 115 LEU A O 1
ATOM 861 N N . LEU A 1 116 ? -24.236 -11.439 32.806 1.00 91.06 116 LEU A N 1
ATOM 862 C CA . LEU A 1 116 ? -22.981 -11.244 32.086 1.00 91.06 116 LEU A CA 1
ATOM 863 C C . LEU A 1 116 ? -23.180 -10.312 30.892 1.00 91.06 116 LEU A C 1
ATOM 865 O O . LEU A 1 116 ? -23.957 -10.611 29.981 1.00 91.06 116 LEU A O 1
ATOM 869 N N . LEU A 1 117 ? -22.459 -9.191 30.875 1.00 89.00 117 LEU A N 1
ATOM 870 C CA . LEU A 1 117 ? -22.383 -8.343 29.689 1.00 89.00 117 LEU A CA 1
ATOM 871 C C . LEU A 1 117 ? -21.568 -9.075 28.608 1.00 89.00 117 LEU A C 1
ATOM 873 O O . LEU A 1 117 ? -20.503 -9.612 28.930 1.00 89.00 117 LEU A O 1
ATOM 877 N N . PRO A 1 118 ? -22.031 -9.134 27.345 1.00 82.62 118 PRO A N 1
ATOM 878 C CA . PRO A 1 118 ? -21.263 -9.756 26.278 1.00 82.62 118 PRO A CA 1
ATOM 879 C C . PRO A 1 118 ? -19.890 -9.096 26.159 1.00 82.62 118 PRO A C 1
ATOM 881 O O . PRO A 1 118 ? -19.770 -7.875 26.271 1.00 82.62 118 PRO A O 1
ATOM 884 N N . LYS A 1 119 ? -18.853 -9.908 25.923 1.00 81.12 119 LYS A N 1
ATOM 885 C CA . LYS A 1 119 ? -17.524 -9.386 25.596 1.00 81.12 119 LYS A CA 1
ATOM 886 C C . LYS A 1 119 ? -17.660 -8.431 24.401 1.00 81.12 119 LYS A C 1
ATOM 888 O O . LYS A 1 119 ? -18.347 -8.815 23.448 1.00 81.12 119 LYS A O 1
ATOM 893 N N . PRO A 1 120 ? -16.971 -7.272 24.417 1.00 75.19 120 PRO A N 1
ATOM 894 C CA . PRO A 1 120 ? -16.935 -6.389 23.270 1.00 75.19 120 PRO A CA 1
ATOM 895 C C . PRO A 1 120 ? -16.593 -7.167 22.005 1.00 75.19 120 PRO A C 1
ATOM 897 O O . PRO A 1 120 ? -15.627 -7.946 22.012 1.00 75.19 120 PRO A O 1
ATOM 900 N N . LYS A 1 121 ? -17.374 -7.001 20.934 1.00 69.12 121 LYS A N 1
ATOM 901 C CA . LYS A 1 121 ? -17.027 -7.624 19.651 1.00 69.12 121 LYS A CA 1
ATOM 902 C C . LYS A 1 121 ? -15.639 -7.135 19.256 1.00 69.12 121 LYS A C 1
ATOM 904 O O . LYS A 1 121 ? -15.432 -5.942 19.053 1.00 69.12 121 LYS A O 1
ATOM 909 N N . GLN A 1 122 ? -14.681 -8.058 19.177 1.00 66.88 122 GLN A N 1
ATOM 910 C CA . GLN A 1 122 ? -13.353 -7.722 18.684 1.00 66.88 122 GLN A CA 1
ATOM 911 C C . GLN A 1 122 ? -13.534 -7.179 17.263 1.00 66.88 122 GLN A C 1
ATOM 913 O O . GLN A 1 122 ? -14.207 -7.845 16.469 1.00 66.88 122 GLN A O 1
ATOM 918 N N . PRO A 1 123 ? -13.016 -5.977 16.954 1.00 69.25 123 PRO A N 1
ATOM 919 C CA . PRO A 1 123 ? -13.129 -5.440 15.612 1.00 69.25 123 PRO A CA 1
ATOM 920 C C . PRO A 1 123 ? -12.486 -6.456 14.681 1.00 69.25 123 PRO A C 1
ATOM 922 O O . PRO A 1 123 ? -11.328 -6.829 14.864 1.00 69.25 123 PRO A O 1
ATOM 925 N N . MET A 1 124 ? -13.277 -6.983 13.752 1.00 82.12 124 MET A N 1
ATOM 926 C CA . MET A 1 124 ? -12.771 -7.977 12.828 1.00 82.12 124 MET A CA 1
ATOM 927 C C . MET A 1 124 ? -11.810 -7.262 11.885 1.00 82.12 124 MET A C 1
ATOM 929 O O . MET A 1 124 ? -12.180 -6.258 11.265 1.00 82.12 124 MET A O 1
ATOM 933 N N . THR A 1 125 ? -10.572 -7.742 11.835 1.00 90.44 125 THR A N 1
ATOM 934 C CA . THR A 1 125 ? -9.521 -7.163 11.007 1.00 90.44 125 THR A CA 1
ATOM 935 C C . THR A 1 125 ? -8.963 -8.184 10.036 1.00 90.44 125 THR A C 1
ATOM 937 O O . THR A 1 125 ? -9.084 -9.394 10.236 1.00 90.44 125 THR A O 1
ATOM 940 N N . ILE A 1 126 ? -8.379 -7.662 8.969 1.00 91.88 126 ILE A N 1
ATOM 941 C CA . ILE A 1 126 ? -7.810 -8.408 7.860 1.00 91.88 126 ILE A CA 1
ATOM 942 C C . ILE A 1 126 ? -6.403 -7.872 7.600 1.00 91.88 126 ILE A C 1
ATOM 944 O O . ILE A 1 126 ? -6.160 -6.676 7.755 1.00 91.88 126 ILE A O 1
ATOM 948 N N . GLN A 1 127 ? -5.455 -8.726 7.220 1.00 91.69 127 GLN A N 1
ATOM 949 C CA . GLN A 1 127 ? -4.094 -8.265 6.950 1.00 91.69 127 GLN A CA 1
ATOM 950 C C . GLN A 1 127 ? -4.043 -7.418 5.665 1.00 91.69 127 GLN A C 1
ATOM 952 O O . GLN A 1 127 ? -4.313 -7.919 4.577 1.00 91.69 127 GLN A O 1
ATOM 957 N N . GLY A 1 128 ? -3.652 -6.146 5.788 1.00 93.31 128 GLY A N 1
ATOM 958 C CA . GLY A 1 128 ? -3.348 -5.260 4.663 1.00 93.31 128 GLY A CA 1
ATOM 959 C C . GLY A 1 128 ? -1.867 -5.283 4.272 1.00 93.31 128 GLY A C 1
ATOM 960 O O . GLY A 1 128 ? -1.127 -6.226 4.580 1.00 93.31 128 GLY A O 1
ATOM 961 N N . LEU A 1 129 ? -1.410 -4.201 3.638 1.00 93.69 129 LEU A N 1
ATOM 962 C CA . LEU A 1 129 ? -0.063 -4.066 3.077 1.00 93.69 129 LEU A CA 1
ATOM 963 C C . LEU A 1 129 ? 1.024 -4.051 4.159 1.00 93.69 129 LEU A C 1
ATOM 965 O O . LEU A 1 129 ? 2.105 -4.610 3.975 1.00 93.69 129 LEU A O 1
ATOM 969 N N . ARG A 1 130 ? 0.763 -3.376 5.280 1.00 94.00 130 ARG A N 1
ATOM 970 C CA . ARG A 1 130 ? 1.667 -3.261 6.440 1.00 94.00 130 ARG A CA 1
ATOM 971 C C . ARG A 1 130 ? 0.939 -3.522 7.751 1.00 94.00 130 ARG A C 1
ATOM 973 O O . ARG A 1 130 ? 1.487 -4.189 8.621 1.00 94.00 130 ARG A O 1
ATOM 980 N N . ASN A 1 131 ? -0.299 -3.046 7.866 1.00 92.50 131 ASN A N 1
ATOM 981 C CA . ASN A 1 131 ? -1.098 -3.113 9.086 1.00 92.50 131 ASN A CA 1
ATOM 982 C C . ASN A 1 131 ? -2.398 -3.902 8.879 1.00 92.50 131 ASN A C 1
ATOM 984 O O . ASN A 1 131 ? -2.782 -4.234 7.760 1.00 92.50 131 ASN A O 1
ATOM 988 N N . GLN A 1 132 ? -3.075 -4.195 9.985 1.00 92.38 132 GLN A N 1
ATOM 989 C CA . GLN A 1 132 ? -4.409 -4.787 9.998 1.00 92.38 132 GLN A CA 1
ATOM 990 C C . GLN A 1 132 ? -5.464 -3.737 9.606 1.00 92.38 132 GLN A C 1
ATOM 992 O O . GLN A 1 132 ? -5.475 -2.637 10.155 1.00 92.38 132 GLN A O 1
ATOM 997 N N . VAL A 1 133 ? -6.354 -4.094 8.682 1.00 93.94 133 VAL A N 1
ATOM 998 C CA . VAL A 1 133 ? -7.451 -3.268 8.162 1.00 93.94 133 VAL A CA 1
ATOM 999 C C . VAL A 1 133 ? -8.757 -3.717 8.801 1.00 93.94 133 VAL A C 1
ATOM 1001 O O . VAL A 1 133 ? -9.045 -4.912 8.835 1.00 93.94 133 VAL A O 1
ATOM 1004 N N . SER A 1 134 ? -9.563 -2.791 9.315 1.00 92.38 134 SER A N 1
ATOM 1005 C CA . SER A 1 134 ? -10.869 -3.142 9.876 1.00 92.38 134 SER A CA 1
ATOM 1006 C C . SER A 1 134 ? -11.895 -3.425 8.777 1.00 92.38 134 SER A C 1
ATOM 1008 O O . SER A 1 134 ? -11.893 -2.808 7.716 1.00 92.38 134 SER A O 1
ATOM 1010 N N . VAL A 1 135 ? -12.840 -4.326 9.045 1.00 91.44 135 VAL A N 1
ATOM 1011 C CA . VAL A 1 135 ? -13.953 -4.604 8.116 1.00 91.44 135 VAL A CA 1
ATOM 1012 C C . VAL A 1 135 ? -14.809 -3.356 7.855 1.00 91.44 135 VAL A C 1
ATOM 1014 O O . VAL A 1 135 ? -15.322 -3.189 6.754 1.00 91.44 135 VAL A O 1
ATOM 1017 N N . THR A 1 136 ? -14.943 -2.455 8.833 1.00 90.38 136 THR A N 1
ATOM 1018 C CA . THR A 1 136 ? -15.652 -1.178 8.640 1.00 90.38 136 THR A CA 1
ATOM 1019 C C . THR A 1 136 ? -14.950 -0.295 7.616 1.00 90.38 136 THR A C 1
ATOM 1021 O O . THR A 1 136 ? -15.610 0.269 6.755 1.00 90.38 136 THR A O 1
ATOM 1024 N N . GLU A 1 137 ? -13.619 -0.245 7.657 1.00 94.31 137 GLU A N 1
ATOM 1025 C CA . GLU A 1 137 ? -12.822 0.513 6.696 1.00 94.31 137 GLU A CA 1
ATOM 1026 C C . GLU A 1 137 ? -12.968 -0.050 5.276 1.00 94.31 137 GLU A C 1
ATOM 1028 O O . GLU A 1 137 ? -13.135 0.704 4.325 1.00 94.31 137 GLU A O 1
ATOM 1033 N N . LEU A 1 138 ? -13.026 -1.377 5.123 1.00 94.88 138 LEU A N 1
ATOM 1034 C CA . LEU A 1 138 ? -13.290 -1.997 3.819 1.00 94.88 138 LEU A CA 1
ATOM 1035 C C . LEU A 1 138 ? -14.677 -1.638 3.258 1.00 94.88 138 LEU A C 1
ATOM 1037 O O . LEU A 1 138 ? -14.831 -1.547 2.040 1.00 94.88 138 LEU A O 1
ATOM 1041 N N . VAL A 1 139 ? -15.679 -1.423 4.120 1.00 94.00 139 VAL A N 1
ATOM 1042 C CA . VAL A 1 139 ? -16.999 -0.911 3.708 1.00 94.00 139 VAL A CA 1
ATOM 1043 C C . VAL A 1 139 ? -16.905 0.559 3.309 1.00 94.00 139 VAL A C 1
ATOM 1045 O O . VAL A 1 139 ? -17.423 0.934 2.261 1.00 94.00 139 VAL A O 1
ATOM 1048 N N . ASP A 1 140 ? -16.224 1.384 4.105 1.00 93.25 140 ASP A N 1
ATOM 1049 C CA . ASP A 1 140 ? -16.054 2.818 3.838 1.00 93.25 140 ASP A CA 1
ATOM 1050 C C . ASP A 1 140 ? -15.219 3.080 2.571 1.00 93.25 140 ASP A C 1
ATOM 1052 O O . ASP A 1 140 ? -15.377 4.106 1.904 1.00 93.25 140 ASP A O 1
ATOM 1056 N N . ALA A 1 141 ? -14.349 2.136 2.210 1.00 94.75 141 ALA A N 1
ATOM 1057 C CA . ALA A 1 141 ? -13.595 2.104 0.964 1.00 94.75 141 ALA A CA 1
ATOM 1058 C C . ALA A 1 141 ? -14.364 1.480 -0.217 1.00 94.75 141 ALA A C 1
ATOM 1060 O O . ALA A 1 141 ? -13.797 1.345 -1.297 1.00 94.75 141 ALA A O 1
ATOM 1061 N N . ASN A 1 142 ? -15.636 1.102 -0.035 1.00 94.19 142 ASN A N 1
ATOM 1062 C CA . ASN A 1 142 ? -16.488 0.428 -1.025 1.00 94.19 142 ASN A CA 1
ATOM 1063 C C . ASN A 1 142 ? -15.927 -0.903 -1.569 1.00 94.19 142 ASN A C 1
ATOM 1065 O O . ASN A 1 142 ? -16.340 -1.351 -2.636 1.00 94.19 142 ASN A O 1
ATOM 1069 N N . LEU A 1 143 ? -15.024 -1.564 -0.840 1.00 93.31 143 LEU A N 1
ATOM 1070 C CA . LEU A 1 143 ? -14.442 -2.849 -1.247 1.00 93.31 143 LEU A CA 1
ATOM 1071 C C . LEU A 1 143 ? -15.334 -4.039 -0.872 1.00 93.31 143 LEU A C 1
ATOM 1073 O O . LEU A 1 143 ? -15.292 -5.085 -1.518 1.00 93.31 143 LEU A O 1
ATOM 1077 N N . ILE A 1 144 ? -16.146 -3.892 0.178 1.00 94.00 144 ILE A N 1
ATOM 1078 C CA . ILE A 1 144 ? -17.164 -4.870 0.579 1.00 94.00 144 ILE A CA 1
ATOM 1079 C C . ILE A 1 144 ? -18.478 -4.173 0.928 1.00 94.00 144 ILE A C 1
ATOM 1081 O O . ILE A 1 144 ? -18.513 -3.009 1.325 1.00 94.00 144 ILE A O 1
ATOM 1085 N N . SER A 1 145 ? -19.580 -4.904 0.817 1.00 93.50 145 SER A N 1
ATOM 1086 C CA . SER A 1 145 ? -20.910 -4.400 1.146 1.00 93.50 145 SER A CA 1
ATOM 1087 C C . SER A 1 145 ? -21.280 -4.662 2.609 1.00 93.50 145 SER A C 1
ATOM 1089 O O . SER A 1 145 ? -20.737 -5.549 3.269 1.00 93.50 145 SER A O 1
ATOM 1091 N N . LYS A 1 146 ? -22.307 -3.966 3.113 1.00 90.19 146 LYS A N 1
ATOM 1092 C CA . LYS A 1 146 ? -22.902 -4.279 4.428 1.00 90.19 146 LYS A CA 1
ATOM 1093 C C . LYS A 1 146 ? -23.430 -5.720 4.504 1.00 90.19 146 LYS A C 1
ATOM 1095 O O . LYS A 1 146 ? -23.358 -6.333 5.563 1.00 90.19 146 LYS A O 1
ATOM 1100 N N . SER A 1 147 ? -23.889 -6.281 3.380 1.00 92.44 147 SER A N 1
ATOM 1101 C CA . SER A 1 147 ? -24.327 -7.681 3.314 1.00 92.44 147 SER A CA 1
ATOM 1102 C C . SER A 1 147 ? -23.171 -8.659 3.540 1.00 92.44 147 SER A C 1
ATOM 1104 O O . SER A 1 147 ? -23.361 -9.673 4.208 1.00 92.44 147 SER A O 1
ATOM 1106 N N . ASP A 1 148 ? -21.969 -8.354 3.042 1.00 91.19 148 ASP A N 1
ATOM 1107 C CA . ASP A 1 148 ? -20.777 -9.166 3.316 1.00 91.19 148 ASP A CA 1
ATOM 1108 C C . ASP A 1 148 ? -20.447 -9.160 4.814 1.00 91.19 148 ASP A C 1
ATOM 1110 O O . ASP A 1 148 ? -20.153 -10.205 5.388 1.00 91.19 148 ASP A O 1
ATOM 1114 N N . VAL A 1 149 ? -20.574 -8.003 5.474 1.00 88.31 149 VAL A N 1
ATOM 1115 C CA . VAL A 1 149 ? -20.386 -7.882 6.930 1.00 88.31 149 VAL A CA 1
ATOM 1116 C C . VAL A 1 149 ? -21.415 -8.711 7.700 1.00 88.31 149 VAL A C 1
ATOM 1118 O O . VAL A 1 149 ? -21.075 -9.366 8.687 1.00 88.31 149 VAL A O 1
ATOM 1121 N N . ASP A 1 150 ? -22.667 -8.744 7.248 1.00 86.69 150 ASP A N 1
ATOM 1122 C CA . ASP A 1 150 ? -23.696 -9.595 7.850 1.00 86.69 150 ASP A CA 1
ATOM 1123 C C . ASP A 1 150 ? -23.377 -11.085 7.674 1.00 86.69 150 ASP A C 1
ATOM 1125 O O . ASP A 1 150 ? -23.555 -11.868 8.609 1.00 86.69 150 ASP A O 1
ATOM 1129 N N . GLN A 1 151 ? -22.866 -11.487 6.508 1.00 89.06 151 GLN A N 1
ATOM 1130 C CA . GLN A 1 151 ? -22.462 -12.869 6.233 1.00 89.06 151 GLN A CA 1
ATOM 1131 C C . GLN A 1 151 ? -21.233 -13.296 7.045 1.00 89.06 151 GLN A C 1
ATOM 1133 O O . GLN A 1 151 ? -21.213 -14.418 7.557 1.00 89.06 151 GLN A O 1
ATOM 1138 N N . LEU A 1 152 ? -20.263 -12.399 7.234 1.00 87.56 152 LEU A N 1
ATOM 1139 C CA . LEU A 1 152 ? -19.138 -12.581 8.157 1.00 87.56 152 LEU A CA 1
ATOM 1140 C C . LEU A 1 152 ? -19.623 -12.777 9.597 1.00 87.56 152 LEU A C 1
ATOM 1142 O O . LEU A 1 152 ? -19.236 -13.733 10.264 1.00 87.56 152 LEU A O 1
ATOM 1146 N N . ASN A 1 153 ? -20.526 -11.911 10.068 1.00 83.81 153 ASN A N 1
ATOM 1147 C CA . ASN A 1 153 ? -21.102 -12.002 11.414 1.00 83.81 153 ASN A CA 1
ATOM 1148 C C . ASN A 1 153 ? -21.903 -13.298 11.629 1.00 83.81 153 ASN A C 1
ATOM 1150 O O . ASN A 1 153 ? -22.001 -13.782 12.756 1.00 83.81 153 ASN A O 1
ATOM 1154 N N . GLN A 1 154 ? -22.489 -13.848 10.561 1.00 84.12 154 GLN A N 1
ATOM 1155 C CA . GLN A 1 154 ? -23.202 -15.129 10.561 1.00 84.12 154 GLN A CA 1
ATOM 1156 C C . GLN A 1 154 ? -22.271 -16.344 10.399 1.00 84.12 154 GLN A C 1
ATOM 1158 O O . GLN A 1 154 ? -22.754 -17.473 10.454 1.00 84.12 154 GLN A O 1
ATOM 1163 N N . GLY A 1 155 ? -20.968 -16.138 10.170 1.00 84.19 155 GLY A N 1
ATOM 1164 C CA . GLY A 1 155 ? -19.993 -17.204 9.926 1.00 84.19 155 GLY A CA 1
ATOM 1165 C C . GLY A 1 155 ? -20.146 -17.913 8.575 1.00 84.19 155 GLY A C 1
ATOM 1166 O O . GLY A 1 155 ? -19.600 -18.997 8.398 1.00 84.19 155 GLY A O 1
ATOM 1167 N N . LYS A 1 156 ? -20.903 -17.334 7.632 1.00 88.38 156 LYS A N 1
ATOM 1168 C CA . LYS A 1 156 ? -21.067 -17.865 6.264 1.00 88.38 156 LYS A CA 1
ATOM 1169 C C . LYS A 1 156 ? -19.905 -17.492 5.352 1.00 88.38 156 LYS A C 1
ATOM 1171 O O . LYS A 1 156 ? -19.618 -18.217 4.409 1.00 88.38 156 LYS A O 1
ATOM 1176 N N . LEU A 1 157 ? -19.288 -16.351 5.634 1.00 90.44 157 LEU A N 1
ATOM 1177 C CA . LEU A 1 157 ? -18.091 -15.857 4.973 1.00 90.44 157 LEU A CA 1
ATOM 1178 C C . LEU A 1 157 ? -16.967 -15.825 6.011 1.00 90.44 157 LEU A C 1
ATOM 1180 O O . LEU A 1 157 ? -17.210 -15.479 7.171 1.00 90.44 157 LEU A O 1
ATOM 1184 N N . THR A 1 158 ? -15.749 -16.172 5.615 1.00 89.31 158 THR A N 1
ATOM 1185 C CA . THR A 1 158 ? -14.568 -16.106 6.482 1.00 89.31 158 THR A CA 1
ATOM 1186 C C . THR A 1 158 ? -13.694 -14.902 6.134 1.00 89.31 158 THR A C 1
ATOM 1188 O O . THR A 1 158 ? -13.773 -14.356 5.033 1.00 89.31 158 THR A O 1
ATOM 1191 N N . SER A 1 159 ? -12.815 -14.488 7.056 1.00 88.44 159 SER A N 1
ATOM 1192 C CA . SER A 1 159 ? -11.810 -13.454 6.758 1.00 88.44 159 SER A CA 1
ATOM 1193 C C . SER A 1 159 ? -10.928 -13.844 5.572 1.00 88.44 159 SER A C 1
ATOM 1195 O O . SER A 1 159 ? -10.589 -12.986 4.766 1.00 88.44 159 SER A O 1
ATOM 1197 N N . LYS A 1 160 ? -10.614 -15.138 5.432 1.00 89.56 160 LYS A N 1
ATOM 1198 C CA . LYS A 1 160 ? -9.803 -15.653 4.328 1.00 89.56 160 LYS A CA 1
ATOM 1199 C C . LYS A 1 160 ? -10.508 -15.509 2.978 1.00 89.56 160 LYS A C 1
ATOM 1201 O O . LYS A 1 160 ? -9.876 -15.100 2.017 1.00 89.56 160 LYS A O 1
ATOM 1206 N N . ASP A 1 161 ? -11.820 -15.742 2.921 1.00 91.75 161 ASP A N 1
ATOM 1207 C CA . ASP A 1 161 ? -12.587 -15.540 1.682 1.00 91.75 161 ASP A CA 1
ATOM 1208 C C . ASP A 1 161 ? -12.549 -14.071 1.228 1.00 91.75 161 ASP A C 1
ATOM 1210 O O . ASP A 1 161 ? -12.495 -13.782 0.033 1.00 91.75 161 ASP A O 1
ATOM 1214 N N . ILE A 1 162 ? -12.551 -13.126 2.178 1.00 91.50 162 ILE A N 1
ATOM 1215 C CA . ILE A 1 162 ? -12.375 -11.703 1.866 1.00 91.50 162 ILE A CA 1
ATOM 1216 C C . ILE A 1 162 ? -10.944 -11.407 1.429 1.00 91.50 162 ILE A C 1
ATOM 1218 O O . ILE A 1 162 ? -10.771 -10.666 0.465 1.00 91.50 162 ILE A O 1
ATOM 1222 N N . GLU A 1 163 ? -9.938 -11.961 2.108 1.00 90.19 163 GLU A N 1
ATOM 1223 C CA . GLU A 1 163 ? -8.529 -11.808 1.723 1.00 90.19 163 GLU A CA 1
ATOM 1224 C C . GLU A 1 163 ? -8.284 -12.284 0.293 1.00 90.19 163 GLU A C 1
ATOM 1226 O O . GLU A 1 163 ? -7.671 -11.561 -0.489 1.00 90.19 163 GLU A O 1
ATOM 1231 N N . ASP A 1 164 ? -8.819 -13.450 -0.067 1.00 89.88 164 ASP A N 1
ATOM 1232 C CA . ASP A 1 164 ? -8.676 -14.032 -1.398 1.00 89.88 164 ASP A CA 1
ATOM 1233 C C . ASP A 1 164 ? -9.425 -13.189 -2.448 1.00 89.88 164 ASP A C 1
ATOM 1235 O O . ASP A 1 164 ? -8.885 -12.890 -3.515 1.00 89.88 164 ASP A O 1
ATOM 1239 N N . ARG A 1 165 ? -10.644 -12.719 -2.134 1.00 91.75 165 ARG A N 1
ATOM 1240 C CA . ARG A 1 165 ? -11.439 -11.860 -3.033 1.00 91.75 165 ARG A CA 1
ATOM 1241 C C . ARG A 1 165 ? -10.817 -10.478 -3.238 1.00 91.75 165 ARG A C 1
ATOM 1243 O O . ARG A 1 165 ? -10.893 -9.930 -4.334 1.00 91.75 165 ARG A O 1
ATOM 1250 N N . LEU A 1 166 ? -10.220 -9.909 -2.193 1.00 92.06 166 LEU A N 1
ATOM 1251 C CA . LEU A 1 166 ? -9.601 -8.581 -2.193 1.00 92.06 166 LEU A CA 1
ATOM 1252 C C . LEU A 1 166 ? -8.076 -8.647 -2.254 1.00 92.06 166 LEU A C 1
ATOM 1254 O O . LEU A 1 166 ? -7.399 -7.693 -1.862 1.00 92.06 166 LEU A O 1
ATOM 1258 N N . HIS A 1 167 ? -7.525 -9.749 -2.765 1.00 88.38 167 HIS A N 1
ATOM 1259 C CA . HIS A 1 167 ? -6.089 -9.992 -2.762 1.00 88.38 167 HIS A CA 1
ATOM 1260 C C . HIS A 1 167 ? -5.319 -8.804 -3.357 1.00 88.38 167 HIS A C 1
ATOM 1262 O O . HIS A 1 167 ? -4.412 -8.282 -2.713 1.00 88.38 167 HIS A O 1
ATOM 1268 N N . SER A 1 168 ? -5.742 -8.282 -4.514 1.00 88.44 168 SER A N 1
ATOM 1269 C CA . SER A 1 168 ? -5.125 -7.121 -5.176 1.00 88.44 168 SER A CA 1
ATOM 1270 C C . SER A 1 168 ? -5.242 -5.799 -4.412 1.00 88.44 168 SER A C 1
ATOM 1272 O O . SER A 1 168 ? -4.469 -4.889 -4.690 1.00 88.44 168 SER A O 1
ATOM 1274 N N . TYR A 1 169 ? -6.160 -5.662 -3.454 1.00 91.38 169 TYR A N 1
ATOM 1275 C CA . TYR A 1 169 ? -6.317 -4.443 -2.653 1.00 91.38 169 TYR A CA 1
ATOM 1276 C C . TYR A 1 169 ? -5.585 -4.520 -1.309 1.00 91.38 169 TYR A C 1
ATOM 1278 O O . TYR A 1 169 ? -5.189 -3.487 -0.773 1.00 91.38 169 TYR A O 1
ATOM 1286 N N . LEU A 1 170 ? -5.373 -5.729 -0.780 1.00 91.06 170 LEU A N 1
ATOM 1287 C CA . LEU A 1 170 ? -4.853 -5.939 0.572 1.00 91.06 170 LEU A CA 1
ATOM 1288 C C . LEU A 1 170 ? -3.379 -6.338 0.609 1.00 91.06 170 LEU A C 1
ATOM 1290 O O . LEU A 1 170 ? -2.581 -5.640 1.226 1.00 91.06 170 LEU A O 1
ATOM 1294 N N . ARG A 1 171 ? -3.007 -7.459 -0.023 1.00 81.94 171 ARG A N 1
ATOM 1295 C CA . ARG A 1 171 ? -1.669 -8.065 0.148 1.00 81.94 171 ARG A CA 1
ATOM 1296 C C . ARG A 1 171 ? -1.011 -8.521 -1.151 1.00 81.94 171 ARG A C 1
ATOM 1298 O O . ARG A 1 171 ? 0.210 -8.577 -1.237 1.00 81.94 171 ARG A O 1
ATOM 1305 N N . GLY A 1 172 ? -1.804 -8.802 -2.170 1.00 74.88 172 GLY A N 1
ATOM 1306 C CA . GLY A 1 172 ? -1.327 -9.069 -3.511 1.00 74.88 172 GLY A CA 1
ATOM 1307 C C . GLY A 1 172 ? -0.754 -7.828 -4.177 1.00 74.88 172 GLY A C 1
ATOM 1308 O O . GLY A 1 172 ? -0.983 -6.689 -3.759 1.00 74.88 172 GLY A O 1
ATOM 1309 N N . SER A 1 173 ? -0.033 -8.057 -5.264 1.00 73.94 173 SER A N 1
ATOM 1310 C CA . SER A 1 173 ? 0.340 -7.019 -6.210 1.00 73.94 173 SER A CA 1
ATOM 1311 C C . SER A 1 173 ? 0.158 -7.554 -7.617 1.00 73.94 173 SER A C 1
ATOM 1313 O O . SER A 1 173 ? 0.468 -8.710 -7.892 1.00 73.94 173 SER A O 1
ATOM 1315 N N . THR A 1 174 ? -0.331 -6.702 -8.509 1.00 85.62 174 THR A N 1
ATOM 1316 C CA . THR A 1 174 ? -0.335 -6.986 -9.948 1.00 85.62 174 THR A CA 1
ATOM 1317 C C . THR A 1 174 ? 0.776 -6.215 -10.662 1.00 85.62 174 THR A C 1
ATOM 1319 O O . THR A 1 174 ? 0.705 -5.994 -11.869 1.00 85.62 174 THR A O 1
ATOM 1322 N N . CYS A 1 175 ? 1.775 -5.727 -9.923 1.00 93.06 175 CYS A N 1
ATOM 1323 C CA . CYS A 1 175 ? 2.930 -5.062 -10.508 1.00 93.06 175 CYS A CA 1
ATOM 1324 C C . CYS A 1 175 ? 3.805 -6.059 -11.292 1.00 93.06 175 CYS A C 1
ATOM 1326 O O . CYS A 1 175 ? 3.684 -7.277 -11.146 1.00 93.06 175 CYS A O 1
ATOM 1328 N N . ILE A 1 176 ? 4.691 -5.530 -12.136 1.00 96.94 176 ILE A N 1
ATOM 1329 C CA . ILE A 1 176 ? 5.723 -6.308 -12.825 1.00 96.94 176 ILE A CA 1
ATOM 1330 C C . ILE A 1 176 ? 6.642 -6.912 -11.754 1.00 96.94 176 ILE A C 1
ATOM 1332 O O . ILE A 1 176 ? 7.431 -6.213 -11.119 1.00 96.94 176 ILE A O 1
ATOM 1336 N N . ALA A 1 177 ? 6.499 -8.214 -11.523 1.00 96.25 177 ALA A N 1
ATOM 1337 C CA . ALA A 1 177 ? 7.127 -8.961 -10.440 1.00 96.25 177 ALA A CA 1
ATOM 1338 C C . ALA A 1 177 ? 8.580 -9.352 -10.744 1.00 96.25 177 ALA A C 1
ATOM 1340 O O . ALA A 1 177 ? 9.393 -9.522 -9.835 1.00 96.25 177 ALA A O 1
ATOM 1341 N N . GLY A 1 178 ? 8.913 -9.503 -12.023 1.00 96.75 178 GLY A N 1
ATOM 1342 C CA . GLY A 1 178 ? 10.165 -10.105 -12.447 1.00 96.75 178 GLY A CA 1
ATOM 1343 C C . GLY A 1 178 ? 10.380 -10.047 -13.944 1.00 96.75 178 GLY A C 1
ATOM 1344 O O . GLY A 1 178 ? 9.610 -9.436 -14.685 1.00 96.75 178 GLY A O 1
ATOM 1345 N N . VAL A 1 179 ? 11.431 -10.734 -14.369 1.00 97.50 179 VAL A N 1
ATOM 1346 C CA . VAL A 1 179 ? 11.796 -10.906 -15.770 1.00 97.50 179 VAL A CA 1
ATOM 1347 C C . VAL A 1 179 ? 11.656 -12.372 -16.147 1.00 97.50 179 VAL A C 1
ATOM 1349 O O . VAL A 1 179 ? 12.040 -13.257 -15.379 1.00 97.50 179 VAL A O 1
ATOM 1352 N N . TYR A 1 180 ? 11.121 -12.617 -17.337 1.00 97.00 180 TYR A N 1
ATOM 1353 C CA . TYR A 1 180 ? 11.160 -13.916 -17.987 1.00 97.00 180 TYR A CA 1
ATOM 1354 C C . TYR A 1 180 ? 12.140 -13.853 -19.158 1.00 97.00 180 TYR A C 1
ATOM 1356 O O . TYR A 1 180 ? 11.922 -13.133 -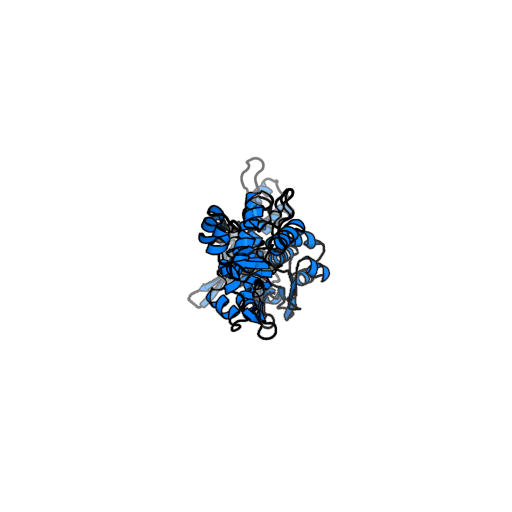20.127 1.00 97.00 180 TYR A O 1
ATOM 1364 N N . ASP A 1 181 ? 13.244 -14.576 -19.045 1.00 94.50 181 ASP A N 1
ATOM 1365 C CA . ASP A 1 181 ? 14.248 -14.681 -20.095 1.00 94.50 181 ASP A CA 1
ATOM 1366 C C . ASP A 1 181 ? 13.838 -15.770 -21.086 1.00 94.50 181 ASP A C 1
ATOM 1368 O O . ASP A 1 181 ? 13.904 -16.963 -20.777 1.00 94.50 181 ASP A O 1
ATOM 1372 N N . GLU A 1 182 ? 13.410 -15.356 -22.281 1.00 92.19 182 GLU A N 1
ATOM 1373 C CA . GLU A 1 182 ? 12.960 -16.281 -23.321 1.00 92.19 182 GLU A CA 1
ATOM 1374 C C . GLU A 1 182 ? 14.094 -17.141 -23.882 1.00 92.19 182 GLU A C 1
ATOM 1376 O O . GLU A 1 182 ? 13.837 -18.240 -24.373 1.00 92.19 182 GLU A O 1
ATOM 1381 N N . ALA A 1 183 ? 15.340 -16.656 -23.841 1.00 88.38 183 ALA A N 1
ATOM 1382 C CA . ALA A 1 183 ? 16.476 -17.377 -24.407 1.00 88.38 183 ALA A CA 1
ATOM 1383 C C . ALA A 1 183 ? 16.816 -18.624 -23.578 1.00 88.38 183 ALA A C 1
ATOM 1385 O O . ALA A 1 183 ? 17.265 -19.633 -24.126 1.00 88.38 183 ALA A O 1
ATOM 1386 N N . HIS A 1 184 ? 16.576 -18.559 -22.266 1.00 89.00 184 HIS A N 1
ATOM 1387 C CA . HIS A 1 184 ? 16.892 -19.625 -21.315 1.00 89.00 184 HIS A CA 1
ATOM 1388 C C . HIS A 1 184 ? 15.660 -20.239 -20.634 1.00 89.00 184 HIS A C 1
ATOM 1390 O O . HIS A 1 184 ? 15.839 -21.065 -19.739 1.00 89.00 184 HIS A O 1
ATOM 1396 N N . ASP A 1 185 ? 14.444 -19.842 -21.032 1.00 90.62 185 ASP A N 1
ATOM 1397 C CA . ASP A 1 185 ? 13.169 -20.277 -20.436 1.00 90.62 185 ASP A CA 1
ATOM 1398 C C . ASP A 1 185 ? 13.188 -20.167 -18.900 1.00 90.62 185 ASP A C 1
ATOM 1400 O O . ASP A 1 185 ? 12.993 -21.131 -18.155 1.00 90.62 185 ASP A O 1
ATOM 1404 N N . LYS A 1 186 ? 13.553 -18.975 -18.405 1.00 93.38 186 LYS A N 1
ATOM 1405 C CA . LYS A 1 186 ? 13.878 -18.774 -16.988 1.00 93.38 186 LYS A CA 1
ATOM 1406 C C . LYS A 1 186 ? 13.215 -17.535 -16.403 1.00 93.38 186 LYS A C 1
ATOM 1408 O O . LYS A 1 186 ? 13.419 -16.419 -16.869 1.00 93.38 186 LYS A O 1
ATOM 1413 N N . VAL A 1 187 ? 12.508 -17.730 -15.290 1.00 95.75 187 VAL A N 1
ATOM 1414 C CA . VAL A 1 187 ? 12.016 -16.644 -14.430 1.00 95.75 187 VAL A CA 1
ATOM 1415 C C . VAL A 1 187 ? 13.123 -16.188 -13.483 1.00 95.75 187 VAL A C 1
ATOM 1417 O O . VAL A 1 187 ? 13.811 -17.006 -12.867 1.00 95.75 187 VAL A O 1
ATOM 1420 N N . MET A 1 188 ? 13.287 -14.877 -13.338 1.00 94.94 188 MET A N 1
ATOM 1421 C CA . MET A 1 188 ? 14.250 -14.286 -12.417 1.00 94.94 188 MET A CA 1
ATOM 1422 C C . MET A 1 188 ? 13.763 -12.961 -11.825 1.00 94.94 188 MET A C 1
ATOM 1424 O O . MET A 1 188 ? 12.850 -12.311 -12.336 1.00 94.94 188 MET A O 1
ATOM 1428 N N . THR A 1 189 ? 14.390 -12.554 -10.722 1.00 96.12 189 THR A N 1
ATOM 1429 C CA . THR A 1 189 ? 14.151 -11.240 -10.115 1.00 96.12 189 THR A CA 1
ATOM 1430 C C . THR A 1 189 ? 14.659 -10.130 -11.040 1.00 96.12 189 THR A C 1
ATOM 1432 O O . THR A 1 189 ? 15.605 -10.327 -11.806 1.00 96.12 189 THR A O 1
ATOM 1435 N N . ILE A 1 190 ? 14.079 -8.931 -10.927 1.00 97.75 190 ILE A N 1
ATOM 1436 C CA . ILE A 1 190 ? 14.512 -7.741 -11.686 1.00 97.75 190 ILE A CA 1
ATOM 1437 C C . ILE A 1 190 ? 16.013 -7.469 -11.480 1.00 97.75 190 ILE A C 1
ATOM 1439 O O . ILE A 1 190 ? 16.748 -7.195 -12.425 1.00 97.75 190 ILE A O 1
ATOM 1443 N N . TYR A 1 191 ? 16.495 -7.607 -10.244 1.00 95.06 191 TYR A N 1
ATOM 1444 C CA . TYR A 1 191 ? 17.902 -7.380 -9.924 1.00 95.06 191 TYR A CA 1
ATOM 1445 C C . TYR A 1 191 ? 18.836 -8.453 -10.494 1.00 95.06 191 TYR A C 1
ATOM 1447 O O . TYR A 1 191 ? 19.954 -8.138 -10.903 1.00 95.06 191 TYR A O 1
ATOM 1455 N N . GLN A 1 192 ? 18.400 -9.715 -10.549 1.00 92.94 192 GLN A N 1
ATOM 1456 C CA . GLN A 1 192 ? 19.196 -10.762 -11.184 1.00 92.94 192 GLN A CA 1
ATOM 1457 C C . GLN A 1 192 ? 19.299 -10.525 -12.694 1.00 92.94 192 GLN A C 1
ATOM 1459 O O . GLN A 1 192 ? 20.394 -10.621 -13.236 1.00 92.94 192 GLN A O 1
ATOM 1464 N N . ALA A 1 193 ? 18.213 -10.101 -13.346 1.00 94.75 193 ALA A N 1
ATOM 1465 C CA . ALA A 1 193 ? 18.238 -9.729 -14.760 1.00 94.75 193 ALA A CA 1
ATOM 1466 C C . ALA A 1 193 ? 19.222 -8.579 -15.051 1.00 94.75 193 ALA A C 1
ATOM 1468 O O . ALA A 1 193 ? 19.881 -8.572 -16.089 1.00 94.75 193 ALA A O 1
ATOM 1469 N N . MET A 1 194 ? 19.385 -7.632 -14.120 1.00 92.88 194 MET A N 1
ATOM 1470 C CA . MET A 1 194 ? 20.427 -6.603 -14.216 1.00 92.88 194 MET A CA 1
ATOM 1471 C C . MET A 1 194 ? 21.837 -7.199 -14.146 1.00 92.88 194 MET A C 1
ATOM 1473 O O . MET A 1 194 ? 22.693 -6.854 -14.959 1.00 92.88 194 MET A O 1
ATOM 1477 N N . LYS A 1 195 ? 22.091 -8.096 -13.184 1.00 86.56 195 LYS A N 1
ATOM 1478 C CA . LYS A 1 195 ? 23.396 -8.764 -13.031 1.00 86.56 195 LYS A CA 1
ATOM 1479 C C . LYS A 1 195 ? 23.762 -9.615 -14.241 1.00 86.56 195 LYS A C 1
ATOM 1481 O O . LYS A 1 195 ? 24.934 -9.674 -14.601 1.00 86.56 195 LYS A O 1
ATOM 1486 N N . ASP A 1 196 ? 22.757 -10.209 -14.871 1.00 87.75 196 ASP A N 1
ATOM 1487 C CA . ASP A 1 196 ? 22.901 -11.026 -16.073 1.00 87.75 196 ASP A CA 1
ATOM 1488 C C . ASP A 1 196 ? 22.987 -10.159 -17.352 1.00 87.75 196 ASP A C 1
ATOM 1490 O O . ASP A 1 196 ? 23.141 -10.680 -18.454 1.00 87.75 196 ASP A O 1
ATOM 1494 N N . GLY A 1 197 ? 22.924 -8.824 -17.228 1.00 84.56 197 GLY A N 1
ATOM 1495 C CA . GLY A 1 197 ? 23.072 -7.877 -18.337 1.00 84.56 197 GLY A CA 1
ATOM 1496 C C . GLY A 1 197 ? 21.841 -7.742 -19.239 1.00 84.56 197 GLY A C 1
ATOM 1497 O O . GLY A 1 197 ? 21.931 -7.129 -20.304 1.00 84.56 197 GLY A O 1
ATOM 1498 N N . LEU A 1 198 ? 20.697 -8.294 -18.827 1.00 88.38 198 LEU A N 1
ATOM 1499 C CA . LEU A 1 198 ? 19.421 -8.204 -19.545 1.00 88.38 198 LEU A CA 1
ATOM 1500 C C . LEU A 1 198 ? 18.740 -6.846 -19.333 1.00 88.38 198 LEU A C 1
ATOM 1502 O O . LEU A 1 198 ? 18.055 -6.352 -20.226 1.00 88.38 198 LEU A O 1
ATOM 1506 N N . LEU A 1 199 ? 18.950 -6.226 -18.167 1.00 89.31 199 LEU A N 1
ATOM 1507 C CA . LEU A 1 199 ? 18.423 -4.903 -17.829 1.00 89.31 199 LEU A CA 1
ATOM 1508 C C . LEU A 1 199 ? 19.540 -3.903 -17.525 1.00 89.31 199 LEU A C 1
ATOM 1510 O O . LEU A 1 199 ? 20.559 -4.230 -16.917 1.00 89.31 199 LEU A O 1
ATOM 1514 N N . ARG A 1 200 ? 19.312 -2.638 -17.892 1.00 86.88 200 ARG A N 1
ATOM 1515 C CA . ARG A 1 200 ? 20.177 -1.521 -17.489 1.00 86.88 200 ARG A CA 1
ATOM 1516 C C . ARG A 1 200 ? 19.916 -1.156 -16.026 1.00 86.88 200 ARG A C 1
ATOM 1518 O O . ARG A 1 200 ? 18.798 -1.301 -15.531 1.00 86.88 200 ARG A O 1
ATOM 1525 N N . CYS A 1 201 ? 20.928 -0.606 -15.355 1.00 85.50 201 CYS A N 1
ATOM 1526 C CA . CYS A 1 201 ? 20.834 -0.174 -13.955 1.00 85.50 201 CYS A CA 1
ATOM 1527 C C . CYS A 1 201 ? 19.685 0.824 -13.714 1.00 85.50 201 CYS A C 1
ATOM 1529 O O . CYS A 1 201 ? 18.934 0.663 -12.757 1.00 85.50 201 CYS A O 1
ATOM 1531 N N . GLY A 1 202 ? 19.494 1.789 -14.627 1.00 84.88 202 GLY A N 1
ATOM 1532 C CA . GLY A 1 202 ? 18.372 2.736 -14.583 1.00 84.88 202 GLY A CA 1
ATOM 1533 C C . GLY A 1 202 ? 17.020 2.022 -14.578 1.00 84.88 202 GLY A C 1
ATOM 1534 O O . GLY A 1 202 ? 16.324 2.062 -13.575 1.00 84.88 202 GLY A O 1
ATOM 1535 N N . THR A 1 203 ? 16.711 1.266 -15.633 1.00 88.50 203 THR A N 1
ATOM 1536 C CA . THR A 1 203 ? 15.458 0.496 -15.765 1.00 88.50 203 THR A CA 1
ATOM 1537 C C . THR A 1 203 ? 15.202 -0.432 -14.573 1.00 88.50 203 THR A C 1
ATOM 1539 O O . THR A 1 203 ? 14.077 -0.569 -14.104 1.00 88.50 203 THR A O 1
ATOM 1542 N N . THR A 1 204 ? 16.259 -1.055 -14.048 1.00 92.00 204 THR A N 1
ATOM 1543 C CA . THR A 1 204 ? 16.184 -1.943 -12.878 1.00 92.00 204 THR A CA 1
ATOM 1544 C C . THR A 1 204 ? 15.714 -1.190 -11.638 1.00 92.00 204 THR A C 1
ATOM 1546 O O . THR A 1 204 ? 14.817 -1.657 -10.937 1.00 92.00 204 THR A O 1
ATOM 1549 N N . LEU A 1 205 ? 16.305 -0.022 -11.372 1.00 92.88 205 LEU A N 1
ATOM 1550 C CA . LEU A 1 205 ? 15.920 0.822 -10.249 1.00 92.88 205 LEU A CA 1
ATOM 1551 C C . LEU A 1 205 ? 14.456 1.257 -10.365 1.00 92.88 205 LEU A C 1
ATOM 1553 O O . LEU A 1 205 ? 13.722 1.137 -9.393 1.00 92.88 205 LEU A O 1
ATOM 1557 N N . GLU A 1 206 ? 14.021 1.701 -11.543 1.00 93.81 206 GLU A N 1
ATOM 1558 C CA . GLU A 1 206 ? 12.654 2.193 -11.763 1.00 93.81 206 GLU A CA 1
ATOM 1559 C C . GLU A 1 206 ? 11.605 1.107 -11.519 1.00 93.81 206 GLU A C 1
ATOM 1561 O O . GLU A 1 206 ? 10.602 1.342 -10.845 1.00 93.81 206 GLU A O 1
ATOM 1566 N N . LEU A 1 207 ? 11.854 -0.110 -12.013 1.00 96.75 207 LEU A N 1
ATOM 1567 C CA . LEU A 1 207 ? 10.963 -1.247 -11.793 1.00 96.75 207 LEU A CA 1
ATOM 1568 C C . LEU A 1 207 ? 10.927 -1.674 -10.318 1.00 96.75 207 LEU A C 1
ATOM 1570 O O . LEU A 1 207 ? 9.856 -1.990 -9.799 1.00 96.75 207 LEU A O 1
ATOM 1574 N N . LEU A 1 208 ? 12.066 -1.654 -9.617 1.00 98.00 208 LEU A N 1
ATOM 1575 C CA . LEU A 1 208 ? 12.108 -1.959 -8.182 1.00 98.00 208 LEU A CA 1
ATOM 1576 C C . LEU A 1 208 ? 11.441 -0.860 -7.335 1.00 98.00 208 LEU A C 1
ATOM 1578 O O . LEU A 1 208 ? 10.758 -1.176 -6.363 1.00 98.00 208 LEU A O 1
ATOM 1582 N N . GLU A 1 209 ? 11.590 0.416 -7.698 1.00 97.31 209 GLU A N 1
ATOM 1583 C CA . GLU A 1 209 ? 10.883 1.529 -7.050 1.00 97.31 209 GLU A CA 1
ATOM 1584 C C . GLU A 1 209 ? 9.371 1.401 -7.253 1.00 97.31 209 GLU A C 1
ATOM 1586 O O . GLU A 1 209 ? 8.615 1.559 -6.295 1.00 97.31 209 GLU A O 1
ATOM 1591 N N . ALA A 1 210 ? 8.927 1.016 -8.454 1.00 96.75 210 ALA A N 1
ATOM 1592 C CA . ALA A 1 210 ? 7.525 0.716 -8.728 1.00 96.75 210 ALA A CA 1
ATOM 1593 C C . ALA A 1 210 ? 7.002 -0.437 -7.854 1.00 96.75 210 ALA A C 1
ATOM 1595 O O . ALA A 1 210 ? 5.901 -0.343 -7.313 1.00 96.75 210 ALA A O 1
ATOM 1596 N N . GLN A 1 211 ? 7.782 -1.505 -7.648 1.00 97.25 211 GLN A N 1
ATOM 1597 C CA . GLN A 1 211 ? 7.436 -2.582 -6.710 1.00 97.25 211 GLN A CA 1
ATOM 1598 C C . GLN A 1 211 ? 7.311 -2.074 -5.263 1.00 97.25 211 GLN A C 1
ATOM 1600 O O . GLN A 1 211 ? 6.277 -2.257 -4.617 1.00 97.25 211 GLN A O 1
ATOM 1605 N N . ALA A 1 212 ? 8.332 -1.370 -4.770 1.00 97.38 212 ALA A N 1
ATOM 1606 C CA . ALA A 1 212 ? 8.355 -0.834 -3.411 1.00 97.38 212 ALA A CA 1
ATOM 1607 C C . ALA A 1 212 ? 7.195 0.142 -3.148 1.00 97.38 212 ALA A C 1
ATOM 1609 O O . ALA A 1 212 ? 6.567 0.072 -2.092 1.00 97.38 212 ALA A O 1
ATOM 1610 N N . ALA A 1 213 ? 6.873 1.004 -4.116 1.00 96.88 213 ALA A N 1
ATOM 1611 C CA . ALA A 1 213 ? 5.792 1.980 -4.016 1.00 96.88 213 ALA A CA 1
ATOM 1612 C C . ALA A 1 213 ? 4.396 1.387 -4.238 1.00 96.88 213 ALA A C 1
ATOM 1614 O O . ALA A 1 213 ? 3.412 1.968 -3.783 1.00 96.88 213 ALA A O 1
ATOM 1615 N N . SER A 1 214 ? 4.298 0.241 -4.919 1.00 94.38 214 SER A N 1
ATOM 1616 C CA . SER A 1 214 ? 3.036 -0.476 -5.122 1.00 94.38 214 SER A CA 1
ATOM 1617 C C . SER A 1 214 ? 2.718 -1.460 -4.008 1.00 94.38 214 SER A C 1
ATOM 1619 O O . SER A 1 214 ? 1.619 -1.997 -4.001 1.00 94.38 214 SER A O 1
ATOM 1621 N N . GLY A 1 215 ? 3.614 -1.699 -3.052 1.00 93.12 215 GLY A N 1
ATOM 1622 C CA . GLY A 1 215 ? 3.308 -2.488 -1.862 1.00 93.12 215 GLY A CA 1
ATOM 1623 C C . GLY A 1 215 ? 4.461 -3.356 -1.394 1.00 93.12 215 GLY A C 1
ATOM 1624 O O . GLY A 1 215 ? 4.729 -3.382 -0.198 1.00 93.12 215 GLY A O 1
ATOM 1625 N N . PHE A 1 216 ? 5.155 -4.059 -2.286 1.00 95.31 216 PHE A N 1
ATOM 1626 C CA . PHE A 1 216 ? 6.148 -5.064 -1.902 1.00 95.31 216 PHE A CA 1
ATOM 1627 C C . PHE A 1 216 ? 7.237 -5.198 -2.956 1.00 95.31 216 PHE A C 1
ATOM 1629 O O . PHE A 1 216 ? 6.951 -5.127 -4.147 1.00 95.31 216 PHE A O 1
ATOM 1636 N N . VAL A 1 217 ? 8.457 -5.493 -2.514 1.00 97.25 217 VAL A N 1
ATOM 1637 C CA . VAL A 1 217 ? 9.496 -6.051 -3.384 1.00 97.25 217 VAL A CA 1
ATOM 1638 C C . VAL A 1 217 ? 9.200 -7.537 -3.560 1.00 97.25 217 VAL A C 1
ATOM 1640 O O . VAL A 1 217 ? 9.008 -8.251 -2.571 1.00 97.25 217 VAL A O 1
ATOM 1643 N N . ILE A 1 218 ? 9.131 -7.991 -4.811 1.00 95.81 218 ILE A N 1
ATOM 1644 C CA . ILE A 1 218 ? 8.646 -9.333 -5.143 1.00 95.81 218 ILE A CA 1
ATOM 1645 C C . ILE A 1 218 ? 9.815 -10.249 -5.500 1.00 95.81 218 ILE A C 1
ATOM 1647 O O . ILE A 1 218 ? 10.690 -9.895 -6.291 1.00 95.81 218 ILE A O 1
ATOM 1651 N N . ASP A 1 219 ? 9.806 -11.452 -4.931 1.00 95.62 219 ASP A N 1
ATOM 1652 C CA . ASP A 1 219 ? 10.617 -12.573 -5.398 1.00 95.62 219 ASP A CA 1
ATOM 1653 C C . ASP A 1 219 ? 9.731 -13.517 -6.226 1.00 95.62 219 ASP A C 1
ATOM 1655 O O . ASP A 1 219 ? 8.997 -14.322 -5.646 1.00 95.62 219 ASP A O 1
ATOM 1659 N N . PRO A 1 220 ? 9.779 -13.443 -7.568 1.00 94.50 220 PRO A N 1
ATOM 1660 C CA . PRO A 1 220 ? 8.922 -14.247 -8.431 1.00 94.50 220 PRO A CA 1
ATOM 1661 C C . PRO A 1 220 ? 9.319 -15.728 -8.465 1.00 94.50 220 PRO A C 1
ATOM 1663 O O . PRO A 1 220 ? 8.546 -16.555 -8.936 1.00 94.50 220 PRO A O 1
ATOM 1666 N N . VAL A 1 221 ? 10.516 -16.084 -7.984 1.00 93.38 221 VAL A N 1
ATOM 1667 C CA . VAL A 1 221 ? 10.992 -17.476 -7.976 1.00 93.38 221 VAL A CA 1
ATOM 1668 C C . VAL A 1 221 ? 10.435 -18.223 -6.766 1.00 93.38 221 VAL A C 1
ATOM 1670 O O . VAL A 1 221 ? 10.051 -19.388 -6.877 1.00 93.38 221 VAL A O 1
ATOM 1673 N N . ASN A 1 222 ? 10.387 -17.546 -5.618 1.00 91.81 222 ASN A N 1
ATOM 1674 C CA . ASN A 1 222 ? 9.913 -18.111 -4.354 1.00 91.81 222 ASN A CA 1
ATOM 1675 C C . ASN A 1 222 ? 8.483 -17.684 -3.984 1.00 91.81 222 ASN A C 1
ATOM 1677 O O . ASN A 1 222 ? 8.005 -18.086 -2.925 1.00 91.81 222 ASN A O 1
ATOM 1681 N N . ASP A 1 223 ? 7.828 -16.885 -4.830 1.00 91.81 223 ASP A N 1
ATOM 1682 C CA . ASP A 1 223 ? 6.484 -16.330 -4.624 1.00 91.81 223 ASP A CA 1
ATOM 1683 C C . ASP A 1 223 ? 6.351 -15.572 -3.289 1.00 91.81 223 ASP A C 1
ATOM 1685 O O . ASP A 1 223 ? 5.503 -15.851 -2.440 1.00 91.81 223 ASP A O 1
ATOM 1689 N N . LEU A 1 224 ? 7.276 -14.630 -3.061 1.00 92.81 224 LEU A N 1
ATOM 1690 C CA . LEU A 1 224 ? 7.339 -13.852 -1.822 1.00 92.81 224 LEU A CA 1
ATOM 1691 C C . LEU A 1 224 ? 7.085 -12.369 -2.064 1.00 92.81 224 LEU A C 1
ATOM 1693 O O . LEU A 1 224 ? 7.661 -11.759 -2.962 1.00 92.81 224 LEU A O 1
ATOM 1697 N N . PHE A 1 225 ? 6.308 -11.782 -1.158 1.00 93.81 225 PHE A N 1
ATOM 1698 C CA . PHE A 1 225 ? 6.008 -10.357 -1.086 1.00 93.81 225 PHE A CA 1
ATOM 1699 C C . PHE A 1 225 ? 6.658 -9.794 0.174 1.00 93.81 225 PHE A C 1
ATOM 1701 O O . PHE A 1 225 ? 6.288 -10.169 1.288 1.00 93.81 225 PHE A O 1
ATOM 1708 N N . LEU A 1 226 ? 7.666 -8.945 -0.002 1.00 95.31 226 LEU A N 1
ATOM 1709 C CA . LEU A 1 226 ? 8.557 -8.527 1.076 1.00 95.31 226 LEU A CA 1
ATOM 1710 C C . LEU A 1 226 ? 8.591 -7.007 1.210 1.00 95.31 226 LEU A C 1
ATOM 1712 O O . LEU A 1 226 ? 8.496 -6.268 0.229 1.00 95.31 226 LEU A O 1
ATOM 1716 N N . THR A 1 227 ? 8.778 -6.535 2.437 1.00 96.75 227 THR A N 1
ATOM 1717 C CA . THR A 1 227 ? 9.185 -5.146 2.681 1.00 96.75 227 THR A CA 1
ATOM 1718 C C . THR A 1 227 ? 10.581 -4.893 2.110 1.00 96.75 227 THR A C 1
ATOM 1720 O O . THR A 1 227 ? 11.368 -5.825 1.907 1.00 96.75 227 THR A O 1
ATOM 1723 N N . VAL A 1 228 ? 10.940 -3.626 1.890 1.00 98.12 228 VAL A N 1
ATOM 1724 C CA . VAL A 1 228 ? 12.276 -3.277 1.370 1.00 98.12 228 VAL A CA 1
ATOM 1725 C C . VAL A 1 228 ? 13.384 -3.778 2.302 1.00 98.12 228 VAL A C 1
ATOM 1727 O O . VAL A 1 228 ? 14.402 -4.295 1.840 1.00 98.12 228 VAL A O 1
ATOM 1730 N N . ALA A 1 229 ? 13.177 -3.696 3.619 1.00 97.75 229 ALA A N 1
ATOM 1731 C CA . ALA A 1 229 ? 14.131 -4.191 4.608 1.00 97.75 229 ALA A CA 1
ATOM 1732 C C . ALA A 1 229 ? 14.327 -5.718 4.530 1.00 97.75 229 ALA A C 1
ATOM 1734 O O . ALA A 1 229 ? 15.460 -6.204 4.555 1.00 97.75 229 ALA A O 1
ATOM 1735 N N . GLU A 1 230 ? 13.243 -6.484 4.399 1.00 97.56 230 GLU A N 1
ATOM 1736 C CA . GLU A 1 230 ? 13.307 -7.944 4.265 1.00 97.56 230 GLU A CA 1
ATOM 1737 C C . GLU A 1 230 ? 13.960 -8.367 2.947 1.00 97.56 230 GLU A C 1
ATOM 1739 O O . GLU A 1 230 ? 14.814 -9.256 2.937 1.00 97.56 230 GLU A O 1
ATOM 1744 N N . ALA A 1 231 ? 13.604 -7.707 1.846 1.00 97.81 231 ALA A N 1
ATOM 1745 C CA . ALA A 1 231 ? 14.185 -7.953 0.534 1.00 97.81 231 ALA A CA 1
ATOM 1746 C C . ALA A 1 231 ? 15.692 -7.638 0.496 1.00 97.81 231 ALA A C 1
ATOM 1748 O O . ALA A 1 231 ? 16.463 -8.413 -0.077 1.00 97.81 231 ALA A O 1
ATOM 1749 N N . TYR A 1 232 ? 16.135 -6.576 1.180 1.00 96.69 232 TYR A N 1
ATOM 1750 C CA . TYR A 1 232 ? 17.558 -6.271 1.356 1.00 96.69 232 TYR A CA 1
ATOM 1751 C C . TYR A 1 232 ? 18.291 -7.388 2.111 1.00 96.69 232 TYR A C 1
ATOM 1753 O O . TYR A 1 232 ? 19.332 -7.870 1.662 1.00 96.69 232 TYR A O 1
ATOM 1761 N N . ASN A 1 233 ? 17.721 -7.862 3.224 1.00 95.38 233 ASN A N 1
ATOM 1762 C CA . ASN A 1 233 ? 18.307 -8.945 4.023 1.00 95.38 233 ASN A CA 1
ATOM 1763 C C . ASN A 1 233 ? 18.411 -10.262 3.236 1.00 95.38 233 ASN A C 1
ATOM 1765 O O . ASN A 1 233 ? 19.334 -11.047 3.456 1.00 95.38 233 ASN A O 1
ATOM 1769 N N . ARG A 1 234 ? 17.498 -10.483 2.283 1.00 94.50 234 ARG A N 1
ATOM 1770 C CA . ARG A 1 234 ? 17.504 -11.629 1.360 1.00 94.50 234 ARG A CA 1
ATOM 1771 C C . ARG A 1 234 ? 18.312 -11.398 0.080 1.00 94.50 234 ARG A C 1
ATOM 1773 O O . ARG A 1 234 ? 18.365 -12.292 -0.757 1.00 94.50 234 ARG A O 1
ATOM 1780 N N . ARG A 1 235 ? 18.977 -10.244 -0.064 1.00 91.50 235 ARG A N 1
ATOM 1781 C CA . ARG A 1 235 ? 19.808 -9.879 -1.227 1.00 91.50 235 ARG A CA 1
ATOM 1782 C C . ARG A 1 235 ? 19.042 -9.858 -2.556 1.00 91.50 235 ARG A C 1
ATOM 1784 O O . ARG A 1 235 ? 19.631 -10.114 -3.605 1.00 91.50 235 ARG A O 1
ATOM 1791 N N . LEU A 1 236 ? 17.750 -9.521 -2.521 1.00 92.25 236 LEU A N 1
ATOM 1792 C CA . LEU A 1 236 ? 16.953 -9.330 -3.740 1.00 92.25 236 LEU A CA 1
ATOM 1793 C C . LEU A 1 236 ? 17.344 -8.066 -4.511 1.00 92.25 236 LEU A C 1
ATOM 1795 O O . LEU A 1 236 ? 17.001 -7.945 -5.679 1.00 92.25 236 LEU A O 1
ATOM 1799 N N . PHE A 1 237 ? 18.076 -7.151 -3.877 1.00 95.00 237 PHE A N 1
ATOM 1800 C CA . PHE A 1 237 ? 18.737 -6.010 -4.502 1.00 95.00 237 PHE A CA 1
ATOM 1801 C C . PHE A 1 237 ? 20.001 -5.629 -3.713 1.00 95.00 237 PHE A C 1
ATOM 1803 O O . PHE A 1 237 ? 20.208 -6.097 -2.589 1.00 95.00 237 PHE A O 1
ATOM 1810 N N . GLY A 1 238 ? 20.867 -4.814 -4.317 1.00 84.25 238 GLY A N 1
ATOM 1811 C CA . GLY A 1 238 ? 22.142 -4.392 -3.735 1.00 84.25 238 GLY A CA 1
ATOM 1812 C C . GLY A 1 238 ? 22.074 -3.083 -2.934 1.00 84.25 238 GLY A C 1
ATOM 1813 O O . GLY A 1 238 ? 21.085 -2.348 -3.007 1.00 84.25 238 GLY A O 1
ATOM 1814 N N . PRO A 1 239 ? 23.118 -2.763 -2.149 1.00 89.38 239 PRO A N 1
ATOM 1815 C CA . PRO A 1 239 ? 23.174 -1.543 -1.338 1.00 89.38 239 PRO A CA 1
ATOM 1816 C C . PRO A 1 239 ? 22.985 -0.253 -2.150 1.00 89.38 239 PRO A C 1
ATOM 1818 O O . PRO A 1 239 ? 22.440 0.711 -1.621 1.00 89.38 239 PRO A O 1
ATOM 1821 N N . GLU A 1 240 ? 23.344 -0.253 -3.435 1.00 89.62 240 GLU A N 1
ATOM 1822 C CA . GLU A 1 240 ? 23.186 0.866 -4.368 1.00 89.62 240 GLU A CA 1
ATOM 1823 C C . GLU A 1 240 ? 21.735 1.350 -4.536 1.00 89.62 240 GLU A C 1
ATOM 1825 O O . GLU A 1 240 ? 21.510 2.507 -4.901 1.00 89.62 240 GLU A O 1
ATOM 1830 N N . PHE A 1 241 ? 20.746 0.495 -4.251 1.00 92.56 241 PHE A N 1
ATOM 1831 C CA . PHE A 1 241 ? 19.322 0.823 -4.378 1.00 92.56 241 PHE A CA 1
ATOM 1832 C C . PHE A 1 241 ? 18.608 0.981 -3.036 1.00 92.56 241 PHE A C 1
ATOM 1834 O O . PHE A 1 241 ? 17.472 1.447 -3.011 1.00 92.56 241 PHE A O 1
ATOM 1841 N N . LYS A 1 242 ? 19.253 0.647 -1.912 1.00 93.75 242 LYS A N 1
ATOM 1842 C CA . LYS A 1 242 ? 18.587 0.550 -0.606 1.00 93.75 242 LYS A CA 1
ATOM 1843 C C . LYS A 1 242 ? 17.873 1.833 -0.192 1.00 93.75 242 LYS A C 1
ATOM 1845 O O . LYS A 1 242 ? 16.681 1.792 0.100 1.00 93.75 242 LYS A O 1
ATOM 1850 N N . ASP A 1 243 ? 18.575 2.960 -0.190 1.00 94.31 243 ASP A N 1
ATOM 1851 C CA . ASP A 1 243 ? 18.002 4.221 0.292 1.00 94.31 243 ASP A CA 1
ATOM 1852 C C . ASP A 1 243 ? 16.907 4.746 -0.643 1.00 94.31 243 ASP A C 1
ATOM 1854 O O . ASP A 1 243 ? 15.904 5.299 -0.190 1.00 94.31 243 ASP A O 1
ATOM 1858 N N . LYS A 1 244 ? 17.054 4.499 -1.950 1.00 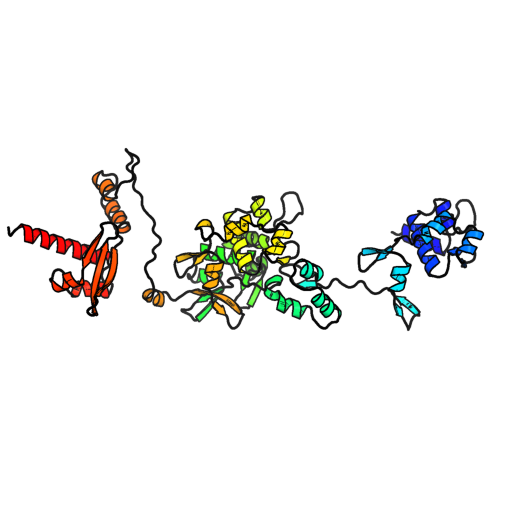94.62 244 LYS A N 1
ATOM 1859 C CA . LYS A 1 244 ? 16.059 4.865 -2.963 1.00 94.62 244 LYS A CA 1
ATOM 1860 C C . LYS A 1 244 ? 14.778 4.047 -2.811 1.00 94.62 244 LYS A C 1
ATOM 1862 O O . LYS A 1 244 ? 13.692 4.615 -2.765 1.00 94.62 244 LYS A O 1
ATOM 1867 N N . LEU A 1 245 ? 14.904 2.736 -2.604 1.00 98.00 245 LEU A N 1
ATOM 1868 C CA . LEU A 1 245 ? 13.761 1.856 -2.364 1.00 98.00 245 LEU A CA 1
ATOM 1869 C C . LEU A 1 245 ? 13.077 2.139 -1.026 1.00 98.00 245 LEU A C 1
ATOM 1871 O O . LEU A 1 245 ? 11.852 2.135 -0.970 1.00 98.00 245 LEU A O 1
ATOM 1875 N N . LEU A 1 246 ? 13.829 2.460 0.032 1.00 98.00 246 LEU A N 1
ATOM 1876 C CA . LEU A 1 246 ? 13.245 2.917 1.299 1.00 98.00 246 LEU A CA 1
ATOM 1877 C C . LEU A 1 246 ? 12.486 4.239 1.128 1.00 98.00 246 LEU A C 1
ATOM 1879 O O . LEU A 1 246 ? 11.469 4.459 1.783 1.00 98.00 246 LEU A O 1
ATOM 1883 N N . SER A 1 247 ? 12.963 5.124 0.249 1.00 97.50 247 SER A N 1
ATOM 1884 C CA . SER A 1 247 ? 12.246 6.349 -0.106 1.00 97.50 247 SER A CA 1
ATOM 1885 C C . SER A 1 247 ? 10.958 6.056 -0.881 1.00 97.50 247 SER A C 1
ATOM 1887 O O . SER A 1 247 ? 9.925 6.644 -0.569 1.00 97.50 247 SER A O 1
ATOM 1889 N N . ALA A 1 248 ? 10.988 5.118 -1.833 1.00 97.94 248 ALA A N 1
ATOM 1890 C CA . ALA A 1 248 ? 9.815 4.692 -2.597 1.00 97.94 248 ALA A CA 1
ATOM 1891 C C . ALA A 1 248 ? 8.775 3.949 -1.732 1.00 97.94 248 ALA A C 1
ATOM 1893 O O . ALA A 1 248 ? 7.578 4.168 -1.889 1.00 97.94 248 ALA A O 1
ATOM 1894 N N . GLU A 1 249 ? 9.202 3.140 -0.754 1.00 97.94 249 GLU A N 1
ATOM 1895 C CA . GLU A 1 249 ? 8.306 2.426 0.177 1.00 97.94 249 GLU A CA 1
ATOM 1896 C C . GLU A 1 249 ? 7.465 3.375 1.052 1.00 97.94 249 GLU A C 1
ATOM 1898 O O . GLU A 1 249 ? 6.396 2.996 1.539 1.00 97.94 249 GLU A O 1
ATOM 1903 N N . LYS A 1 250 ? 7.876 4.642 1.206 1.00 97.94 250 LYS A N 1
ATOM 1904 C CA . LYS A 1 250 ? 7.049 5.678 1.852 1.00 97.94 250 LYS A CA 1
ATOM 1905 C C . LYS A 1 250 ? 5.762 5.973 1.089 1.00 97.94 250 LYS A C 1
ATOM 1907 O O . LYS A 1 250 ? 4.814 6.456 1.693 1.00 97.94 250 LYS A O 1
ATOM 1912 N N . ALA A 1 251 ? 5.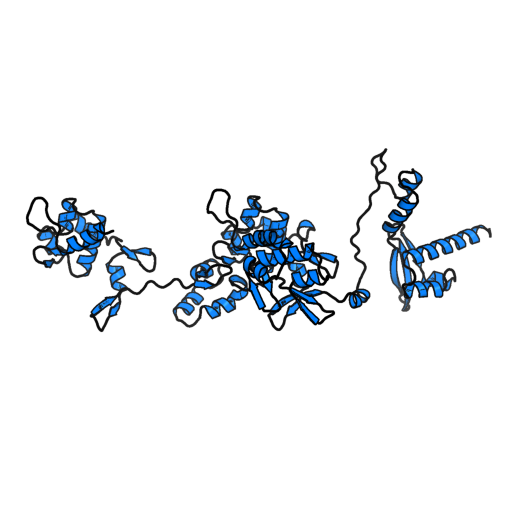663 5.624 -0.191 1.00 97.81 251 ALA A N 1
ATOM 1913 C CA . ALA A 1 251 ? 4.391 5.669 -0.905 1.00 97.81 251 ALA A CA 1
ATOM 1914 C C . ALA A 1 251 ? 3.355 4.675 -0.340 1.00 97.81 251 ALA A C 1
ATOM 1916 O O . ALA A 1 251 ? 2.160 4.851 -0.569 1.00 97.81 251 ALA A O 1
ATOM 1917 N N . VAL A 1 252 ? 3.806 3.668 0.424 1.00 96.88 252 VAL A N 1
ATOM 1918 C CA . VAL A 1 252 ? 2.971 2.666 1.103 1.00 96.88 252 VAL A CA 1
ATOM 1919 C C . VAL A 1 252 ? 2.802 2.977 2.590 1.00 96.88 252 VAL A C 1
ATOM 1921 O O . VAL A 1 252 ? 1.700 2.888 3.121 1.00 96.88 252 VAL A O 1
ATOM 1924 N N . THR A 1 253 ? 3.895 3.313 3.281 1.00 96.75 253 THR A N 1
ATOM 1925 C CA . THR A 1 253 ? 3.888 3.593 4.733 1.00 96.75 253 THR A CA 1
ATOM 1926 C C . THR A 1 253 ? 3.506 5.037 5.070 1.00 96.75 253 THR A C 1
ATOM 1928 O O . THR A 1 253 ? 3.179 5.344 6.215 1.00 96.75 253 THR A O 1
ATOM 1931 N N . GLY A 1 254 ? 3.507 5.905 4.060 1.00 97.00 254 GLY A N 1
ATOM 1932 C CA . GLY A 1 254 ? 3.195 7.322 4.123 1.00 97.00 254 GLY A CA 1
ATOM 1933 C C . GLY A 1 254 ? 4.399 8.217 4.428 1.00 97.00 254 GLY A C 1
ATOM 1934 O O . GLY A 1 254 ? 5.428 7.802 4.967 1.00 97.00 254 GLY A O 1
ATOM 1935 N N . TYR A 1 255 ? 4.258 9.493 4.077 1.00 96.94 255 TYR A N 1
ATOM 1936 C CA . TYR A 1 255 ? 5.286 10.512 4.267 1.00 96.94 255 TYR A CA 1
ATOM 1937 C C . TYR A 1 255 ? 5.028 11.273 5.564 1.00 96.94 255 TYR A C 1
ATOM 1939 O O . TYR A 1 255 ? 3.960 11.849 5.759 1.00 96.94 255 TYR A O 1
ATOM 1947 N N . LYS A 1 256 ? 6.012 11.294 6.465 1.00 94.88 256 LYS A N 1
ATOM 1948 C CA . LYS A 1 256 ? 5.923 12.061 7.710 1.00 94.88 256 LYS A CA 1
ATOM 1949 C C . LYS A 1 256 ? 6.173 13.544 7.435 1.00 94.88 256 LYS A C 1
ATOM 1951 O O . LYS A 1 256 ? 7.232 13.908 6.926 1.00 94.88 256 LYS A O 1
ATOM 1956 N N . MET A 1 257 ? 5.222 14.394 7.808 1.00 93.44 257 MET A N 1
ATOM 1957 C CA . MET A 1 257 ? 5.355 15.846 7.685 1.00 93.44 257 MET A CA 1
ATOM 1958 C C . MET A 1 257 ? 6.424 16.389 8.650 1.00 93.44 257 MET A C 1
ATOM 1960 O O . MET A 1 257 ? 6.356 16.091 9.848 1.00 93.44 257 MET A O 1
ATOM 1964 N N . PRO A 1 258 ? 7.381 17.216 8.183 1.00 90.69 258 PRO A N 1
ATOM 1965 C CA . PRO A 1 258 ? 8.399 17.807 9.049 1.00 90.69 258 PRO A CA 1
ATOM 1966 C C . PRO A 1 258 ? 7.779 18.551 10.238 1.00 90.69 258 PRO A C 1
ATOM 1968 O O . PRO A 1 258 ? 6.871 19.361 10.068 1.00 90.69 258 PRO A O 1
ATOM 1971 N N . GLY A 1 259 ? 8.262 18.266 11.449 1.00 89.06 259 GLY A N 1
ATOM 1972 C CA . GLY A 1 259 ? 7.779 18.911 12.676 1.00 89.06 259 GLY A CA 1
ATOM 1973 C C . GLY A 1 259 ? 6.434 18.403 13.211 1.00 89.06 259 GLY A C 1
ATOM 1974 O O . GLY A 1 259 ? 5.939 18.962 14.184 1.00 89.06 259 GLY A O 1
ATOM 1975 N N . THR A 1 260 ? 5.846 17.349 12.630 1.00 91.69 260 THR A N 1
ATOM 1976 C CA . THR A 1 260 ? 4.607 16.731 13.140 1.00 91.69 260 THR A CA 1
ATOM 1977 C C . THR A 1 260 ? 4.677 15.202 13.091 1.00 91.69 260 THR A C 1
ATOM 1979 O O . THR A 1 260 ? 5.516 14.635 12.394 1.00 91.69 260 THR A O 1
ATOM 1982 N N . ASP A 1 261 ? 3.754 14.524 13.777 1.00 89.25 261 ASP A N 1
ATOM 1983 C CA . ASP A 1 261 ? 3.525 13.077 13.628 1.00 89.25 261 ASP A CA 1
ATOM 1984 C C . ASP A 1 261 ? 2.470 12.742 12.560 1.00 89.25 261 ASP A C 1
ATOM 1986 O O . ASP A 1 261 ? 1.997 11.612 12.465 1.00 89.25 261 ASP A O 1
ATOM 1990 N N . THR A 1 262 ? 2.111 13.720 11.722 1.00 93.69 262 THR A N 1
ATOM 1991 C CA . THR A 1 262 ? 1.129 13.526 10.653 1.00 93.69 262 THR A CA 1
ATOM 1992 C C . THR A 1 262 ? 1.757 12.775 9.487 1.00 93.69 262 THR A C 1
ATOM 1994 O O . THR A 1 262 ? 2.798 13.179 8.961 1.00 93.69 262 THR A O 1
ATOM 1997 N N . ILE A 1 263 ? 1.088 11.706 9.063 1.00 95.12 263 ILE A N 1
ATOM 1998 C CA . ILE A 1 263 ? 1.431 10.920 7.880 1.00 95.12 263 ILE A CA 1
ATOM 1999 C C . ILE A 1 263 ? 0.517 11.351 6.730 1.00 95.12 263 ILE A C 1
ATOM 2001 O O . ILE A 1 263 ? -0.700 11.422 6.906 1.00 95.12 263 ILE A O 1
ATOM 2005 N N . ILE A 1 264 ? 1.101 11.630 5.566 1.00 97.12 264 ILE A N 1
ATOM 2006 C CA . ILE A 1 264 ? 0.380 12.011 4.345 1.00 97.12 264 ILE A CA 1
ATOM 2007 C C . ILE A 1 264 ? 0.628 11.010 3.210 1.00 97.12 264 ILE A C 1
ATOM 2009 O O . ILE A 1 264 ? 1.614 10.268 3.217 1.00 97.12 264 ILE A O 1
ATOM 2013 N N . SER A 1 265 ? -0.283 10.989 2.237 1.00 97.94 265 SER A N 1
ATOM 2014 C CA . SER A 1 265 ? -0.179 10.153 1.031 1.00 97.94 265 SER A CA 1
ATOM 2015 C C . SER A 1 265 ? 0.923 10.616 0.077 1.00 97.94 265 SER A C 1
ATOM 2017 O O . SER A 1 265 ? 1.435 11.731 0.191 1.00 97.94 265 SER A O 1
ATOM 2019 N N . LEU A 1 266 ? 1.267 9.760 -0.893 1.00 97.94 266 LEU A N 1
ATOM 2020 C CA . LEU A 1 266 ? 2.188 10.098 -1.981 1.00 97.94 266 LEU A CA 1
ATOM 2021 C C . LEU A 1 266 ? 1.729 11.345 -2.747 1.00 97.94 266 LEU A C 1
ATOM 2023 O O . LEU A 1 266 ? 2.520 12.262 -2.938 1.00 97.94 266 LEU A O 1
ATOM 2027 N N . PHE A 1 267 ? 0.451 11.411 -3.121 1.00 97.69 267 PHE A N 1
ATOM 2028 C CA . PHE A 1 267 ? -0.120 12.563 -3.817 1.00 97.69 267 PHE A CA 1
ATOM 2029 C C . PHE A 1 267 ? 0.055 13.864 -3.021 1.00 97.69 267 PHE A C 1
ATOM 2031 O O . PHE A 1 267 ? 0.643 14.825 -3.509 1.00 97.69 267 PHE A O 1
ATOM 2038 N N . GLN A 1 268 ? -0.332 13.858 -1.745 1.00 97.44 268 GLN A N 1
ATOM 2039 C CA . GLN A 1 268 ? -0.177 15.025 -0.871 1.00 97.44 268 GLN A CA 1
ATOM 2040 C C . GLN A 1 268 ? 1.295 15.411 -0.662 1.00 97.44 268 GLN A C 1
ATOM 2042 O O . GLN A 1 268 ? 1.614 16.583 -0.464 1.00 97.44 268 GLN A O 1
ATOM 2047 N N . ALA A 1 269 ? 2.208 14.436 -0.677 1.00 97.62 269 ALA A N 1
ATOM 2048 C CA . ALA A 1 269 ? 3.640 14.690 -0.583 1.00 97.62 269 ALA A CA 1
ATOM 2049 C C . ALA A 1 269 ? 4.188 15.371 -1.848 1.00 97.62 269 ALA A C 1
ATOM 2051 O O . ALA A 1 269 ? 5.070 16.223 -1.729 1.00 97.62 269 ALA A O 1
ATOM 2052 N N . ILE A 1 270 ? 3.639 15.054 -3.026 1.00 95.69 270 ILE A N 1
ATOM 2053 C CA . ILE A 1 270 ? 3.944 15.742 -4.290 1.00 95.69 270 ILE A CA 1
ATOM 2054 C C . ILE A 1 270 ? 3.445 17.189 -4.233 1.00 95.69 270 ILE A C 1
ATOM 2056 O O . ILE A 1 270 ? 4.226 18.107 -4.469 1.00 95.69 270 ILE A O 1
ATOM 2060 N N . GLU A 1 271 ? 2.187 17.417 -3.839 1.00 95.44 271 GLU A N 1
ATOM 2061 C CA . GLU A 1 271 ? 1.614 18.771 -3.731 1.00 95.44 271 GLU A CA 1
ATOM 2062 C C . GLU A 1 271 ? 2.398 19.674 -2.769 1.00 95.44 271 GLU A C 1
ATOM 2064 O O . GLU A 1 271 ? 2.535 20.878 -2.984 1.00 95.44 271 GLU A O 1
ATOM 2069 N N . LYS A 1 272 ? 2.937 19.090 -1.694 1.00 94.81 272 LYS A N 1
ATOM 2070 C CA . LYS A 1 272 ? 3.734 19.802 -0.685 1.00 94.81 272 LYS A CA 1
ATOM 2071 C C . LYS A 1 272 ? 5.225 19.884 -1.022 1.00 94.81 272 LYS A C 1
ATOM 2073 O O . LYS A 1 272 ? 5.985 20.407 -0.211 1.00 94.81 272 LYS A O 1
ATOM 2078 N N . GLY A 1 273 ? 5.654 19.355 -2.169 1.00 93.94 273 GLY A N 1
ATOM 2079 C CA . GLY A 1 273 ? 7.051 19.375 -2.608 1.00 93.94 273 GLY A CA 1
ATOM 2080 C C . GLY A 1 273 ? 8.003 18.524 -1.758 1.00 93.94 273 GLY A C 1
ATOM 2081 O O . GLY A 1 273 ? 9.209 18.754 -1.783 1.00 93.94 273 GLY A O 1
ATOM 2082 N N . LEU A 1 274 ? 7.490 17.551 -0.993 1.00 94.06 274 LEU A N 1
ATOM 2083 C CA . LEU A 1 274 ? 8.318 16.573 -0.270 1.00 94.06 274 LEU A CA 1
ATOM 2084 C C . LEU A 1 274 ? 8.853 15.473 -1.195 1.00 94.06 274 LEU A C 1
ATOM 2086 O O . LEU A 1 274 ? 9.843 14.819 -0.867 1.00 94.06 274 LEU A O 1
ATOM 2090 N N . VAL A 1 275 ? 8.181 15.258 -2.325 1.00 94.06 275 VAL A N 1
ATOM 2091 C CA . VAL A 1 275 ? 8.573 14.324 -3.381 1.00 94.06 275 VAL A CA 1
ATOM 2092 C C . VAL A 1 275 ? 8.666 15.106 -4.686 1.00 94.06 275 VAL A C 1
ATOM 2094 O O . VAL A 1 275 ? 7.789 15.910 -4.995 1.00 94.06 275 VAL A O 1
ATOM 2097 N N . GLU A 1 276 ? 9.742 14.882 -5.438 1.00 91.94 276 GLU A N 1
ATOM 2098 C CA . GLU A 1 276 ? 9.930 15.477 -6.763 1.00 91.94 276 GLU A CA 1
ATOM 2099 C C . GLU A 1 276 ? 8.795 15.032 -7.701 1.00 91.94 276 GLU A C 1
ATOM 2101 O O . GLU A 1 276 ? 8.395 13.867 -7.689 1.00 91.94 276 GLU A O 1
ATOM 2106 N N . LYS A 1 277 ? 8.235 15.972 -8.470 1.00 88.00 277 LYS A N 1
ATOM 2107 C CA . LYS A 1 277 ? 6.971 15.778 -9.191 1.00 88.00 277 LYS A CA 1
ATOM 2108 C C . LYS A 1 277 ? 7.043 14.631 -10.204 1.00 88.00 277 LYS A C 1
ATOM 2110 O O . LYS A 1 277 ? 6.144 13.796 -10.199 1.00 88.00 277 LYS A O 1
ATOM 2115 N N . GLY A 1 278 ? 8.096 14.554 -11.019 1.00 86.06 278 GLY A N 1
ATOM 2116 C CA . GLY A 1 278 ? 8.281 13.490 -12.010 1.00 86.06 278 GLY A CA 1
ATOM 2117 C C . GLY A 1 278 ? 8.422 12.113 -11.363 1.00 86.06 278 GLY A C 1
ATOM 2118 O O . GLY A 1 278 ? 7.703 11.176 -11.714 1.00 86.06 278 GLY A O 1
ATOM 2119 N N . HIS A 1 279 ? 9.272 12.000 -10.340 1.00 88.12 279 HIS A N 1
ATOM 2120 C CA . HIS A 1 279 ? 9.409 10.777 -9.553 1.00 88.12 279 HIS A CA 1
ATOM 2121 C C . HIS A 1 279 ? 8.071 10.359 -8.926 1.00 88.12 279 HIS A C 1
ATOM 2123 O O . HIS A 1 279 ? 7.691 9.193 -9.003 1.00 88.12 279 HIS A O 1
ATOM 2129 N N . GLY A 1 280 ? 7.344 11.293 -8.310 1.00 93.31 280 GLY A N 1
ATOM 2130 C CA . GLY A 1 280 ? 6.072 11.018 -7.646 1.00 93.31 280 GLY A CA 1
ATOM 2131 C C . GLY A 1 280 ? 4.964 10.581 -8.607 1.00 93.31 280 GLY A C 1
ATOM 2132 O O . GLY A 1 280 ? 4.252 9.623 -8.309 1.00 93.31 280 GLY A O 1
ATOM 2133 N N . ILE A 1 281 ? 4.862 11.227 -9.773 1.00 90.44 281 ILE A N 1
ATOM 2134 C CA . ILE A 1 281 ? 3.948 10.855 -10.865 1.00 90.44 281 ILE A CA 1
ATOM 2135 C C . ILE A 1 281 ? 4.181 9.405 -11.289 1.00 90.44 281 ILE A C 1
ATOM 2137 O O . ILE A 1 281 ? 3.239 8.615 -11.325 1.00 90.44 281 ILE A O 1
ATOM 2141 N N . ARG A 1 282 ? 5.444 9.022 -11.501 1.00 91.25 282 ARG A N 1
ATOM 2142 C CA . ARG A 1 282 ? 5.819 7.653 -11.870 1.00 91.25 282 ARG A CA 1
ATOM 2143 C C . ARG A 1 282 ? 5.388 6.619 -10.823 1.00 91.25 282 ARG A C 1
ATOM 2145 O O . ARG A 1 282 ? 4.922 5.535 -11.171 1.00 91.25 282 ARG A O 1
ATOM 2152 N N . LEU A 1 283 ? 5.538 6.934 -9.534 1.00 95.31 283 LEU A N 1
ATOM 2153 C CA . LEU A 1 283 ? 5.103 6.042 -8.453 1.00 95.31 283 LEU A CA 1
ATOM 2154 C C . LEU A 1 283 ? 3.569 5.944 -8.360 1.00 95.31 283 LEU A C 1
ATOM 2156 O O . LEU A 1 283 ? 3.051 4.853 -8.123 1.00 95.31 283 LEU A O 1
ATOM 2160 N N . LEU A 1 284 ? 2.843 7.050 -8.567 1.00 94.31 284 LEU A N 1
ATOM 2161 C CA . LEU A 1 284 ? 1.374 7.053 -8.611 1.00 94.31 284 LEU A CA 1
ATOM 2162 C C . LEU A 1 284 ? 0.853 6.199 -9.766 1.00 94.31 284 LEU A C 1
ATOM 2164 O O . LEU A 1 284 ? -0.052 5.387 -9.574 1.00 94.31 284 LEU A O 1
ATOM 2168 N N . GLU A 1 285 ? 1.458 6.336 -10.943 1.00 91.81 285 GLU A N 1
ATOM 2169 C CA . GLU A 1 285 ? 1.102 5.551 -12.120 1.00 91.81 285 GLU A CA 1
ATOM 2170 C C . GLU A 1 285 ? 1.249 4.044 -11.852 1.00 91.81 285 GLU A C 1
ATOM 2172 O O . GLU A 1 285 ? 0.335 3.257 -12.116 1.00 91.81 285 GLU A O 1
ATOM 2177 N N . ALA A 1 286 ? 2.358 3.647 -11.217 1.00 93.44 286 ALA A N 1
ATOM 2178 C CA . ALA A 1 286 ? 2.587 2.269 -10.804 1.00 93.44 286 ALA A CA 1
ATOM 2179 C C . ALA A 1 286 ? 1.540 1.771 -9.791 1.00 93.44 286 ALA A C 1
ATOM 2181 O O . ALA A 1 286 ? 1.099 0.625 -9.894 1.00 93.44 286 ALA A O 1
ATOM 2182 N N . GLN A 1 287 ? 1.106 2.596 -8.828 1.00 94.62 287 GLN A N 1
ATOM 2183 C CA . GLN A 1 287 ? 0.044 2.231 -7.876 1.00 94.62 287 GLN A CA 1
ATOM 2184 C C . GLN A 1 287 ? -1.291 1.969 -8.587 1.00 94.62 287 GLN A C 1
ATOM 2186 O O . GLN A 1 287 ? -1.884 0.900 -8.415 1.00 94.62 287 GLN A O 1
ATOM 2191 N N . ILE A 1 288 ? -1.725 2.893 -9.449 1.00 91.38 288 ILE A N 1
ATOM 2192 C CA . ILE A 1 288 ? -2.977 2.767 -10.211 1.00 91.38 288 ILE A CA 1
ATOM 2193 C C . ILE A 1 288 ? -2.945 1.506 -11.072 1.00 91.38 288 ILE A C 1
ATOM 2195 O O . ILE A 1 288 ? -3.840 0.664 -10.992 1.00 91.38 288 ILE A O 1
ATOM 2199 N N . ALA A 1 289 ? -1.869 1.320 -11.835 1.00 89.88 289 ALA A N 1
ATOM 2200 C CA . ALA A 1 289 ? -1.716 0.169 -12.710 1.00 89.88 289 ALA A CA 1
ATOM 2201 C C . ALA A 1 289 ? -1.571 -1.164 -11.954 1.00 89.88 289 ALA A C 1
ATOM 2203 O O . ALA A 1 289 ? -1.759 -2.220 -12.560 1.00 89.88 289 ALA A O 1
ATOM 2204 N N . SER A 1 290 ? -1.235 -1.153 -10.658 1.00 88.69 290 SER A N 1
ATOM 2205 C CA . SER A 1 290 ? -1.041 -2.357 -9.833 1.00 88.69 290 SER A CA 1
ATOM 2206 C C . SER A 1 290 ? -2.202 -2.689 -8.886 1.00 88.69 290 SER A C 1
ATOM 2208 O O . SER A 1 290 ? -2.131 -3.702 -8.183 1.00 88.69 290 SER A O 1
ATOM 2210 N N . GLY A 1 291 ? -3.292 -1.918 -8.921 1.00 85.31 291 GLY A N 1
ATOM 2211 C CA . GLY A 1 291 ? -4.552 -2.239 -8.243 1.00 85.31 291 GLY A CA 1
ATOM 2212 C C . GLY A 1 291 ? -5.322 -1.028 -7.718 1.00 85.31 291 GLY A C 1
ATOM 2213 O O . GLY A 1 291 ? -6.519 -1.144 -7.484 1.00 85.31 291 GLY A O 1
ATOM 2214 N N . GLY A 1 292 ? -4.666 0.118 -7.529 1.00 91.50 292 GLY A N 1
ATOM 2215 C CA . GLY A 1 292 ? -5.303 1.333 -7.022 1.00 91.50 292 GLY A CA 1
ATOM 2216 C C . GLY A 1 292 ? -4.360 2.195 -6.188 1.00 91.50 292 GLY A C 1
ATOM 2217 O O . GLY A 1 292 ? -3.242 1.793 -5.864 1.00 91.50 292 GLY A O 1
ATOM 2218 N N . ILE A 1 293 ? -4.832 3.385 -5.823 1.00 95.50 293 ILE A N 1
ATOM 2219 C CA . ILE A 1 293 ? -4.088 4.333 -4.985 1.00 95.50 293 ILE A CA 1
ATOM 2220 C C . ILE A 1 293 ? -3.923 3.743 -3.585 1.00 95.50 293 ILE A C 1
ATOM 2222 O O . ILE A 1 293 ? -4.854 3.136 -3.060 1.00 95.50 293 ILE A O 1
ATOM 2226 N N . ILE A 1 294 ? -2.759 3.913 -2.959 1.00 97.06 294 ILE A N 1
ATOM 2227 C CA . ILE A 1 294 ? -2.534 3.399 -1.603 1.00 97.06 294 ILE A CA 1
ATOM 2228 C C . ILE A 1 294 ? -2.974 4.421 -0.555 1.00 97.06 294 ILE A C 1
ATOM 2230 O O . ILE A 1 294 ? -2.535 5.570 -0.563 1.00 97.06 294 ILE A O 1
ATOM 2234 N N . ASP A 1 295 ? -3.796 3.967 0.391 1.00 97.00 295 ASP A N 1
ATOM 2235 C CA . ASP A 1 295 ? -4.077 4.680 1.632 1.00 97.00 295 ASP A CA 1
ATOM 2236 C C . ASP A 1 295 ? -3.017 4.299 2.686 1.00 97.00 295 ASP A C 1
ATOM 2238 O O . ASP A 1 295 ? -3.059 3.186 3.227 1.00 97.00 295 ASP A O 1
ATOM 2242 N N . PRO A 1 296 ? -2.060 5.186 3.019 1.00 96.06 296 PRO A N 1
ATOM 2243 C CA . PRO A 1 296 ? -1.007 4.858 3.978 1.00 96.06 296 PRO A CA 1
ATOM 2244 C C . PRO A 1 296 ? -1.516 4.771 5.421 1.00 96.06 296 PRO A C 1
ATOM 2246 O O . PRO A 1 296 ? -0.876 4.142 6.263 1.00 96.06 296 PRO A O 1
ATOM 2249 N N . LYS A 1 297 ? -2.659 5.396 5.730 1.00 94.19 297 LYS A N 1
ATOM 2250 C CA . LYS A 1 297 ? -3.237 5.399 7.076 1.00 94.19 297 LYS A CA 1
ATOM 2251 C C . LYS A 1 297 ? -3.932 4.073 7.360 1.00 94.19 297 LYS A C 1
ATOM 2253 O O . LYS A 1 297 ? -3.773 3.523 8.448 1.00 94.19 297 LYS A O 1
ATOM 2258 N N . HIS A 1 298 ? -4.674 3.561 6.382 1.00 94.00 298 HIS A N 1
ATOM 2259 C CA . HIS A 1 298 ? -5.444 2.325 6.518 1.00 94.00 298 HIS A CA 1
ATOM 2260 C C . HIS A 1 298 ? -4.740 1.097 5.930 1.00 94.00 298 HIS A C 1
ATOM 2262 O O . HIS A 1 298 ? -5.156 -0.024 6.191 1.00 94.00 298 HIS A O 1
ATOM 2268 N N . SER A 1 299 ? -3.613 1.280 5.236 1.00 94.88 299 SER A N 1
ATOM 2269 C CA . SER A 1 299 ? -2.726 0.208 4.772 1.00 94.88 299 SER A CA 1
ATOM 2270 C C . SER A 1 299 ? -3.353 -0.745 3.745 1.00 94.88 299 SER A C 1
ATOM 2272 O O . SER A 1 299 ? -3.077 -1.943 3.747 1.00 94.88 299 SER A O 1
ATOM 2274 N N . HIS A 1 300 ? -4.171 -0.219 2.838 1.00 95.56 300 HIS A N 1
ATOM 2275 C CA . HIS A 1 300 ? -4.704 -0.957 1.690 1.00 95.56 300 HIS A CA 1
ATOM 2276 C C . HIS A 1 300 ? -4.860 -0.037 0.478 1.00 95.56 300 HIS A C 1
ATOM 2278 O O . HIS A 1 300 ? -4.737 1.186 0.582 1.00 95.56 300 HIS A O 1
ATOM 2284 N N . ARG A 1 301 ? -5.119 -0.632 -0.687 1.00 95.75 301 ARG A N 1
ATOM 2285 C CA . ARG A 1 301 ? -5.436 0.116 -1.906 1.00 95.75 301 ARG A CA 1
ATOM 2286 C C . ARG A 1 301 ? -6.898 0.539 -1.904 1.00 95.75 301 ARG A C 1
ATOM 2288 O O . ARG A 1 301 ? -7.758 -0.161 -1.368 1.00 95.75 301 ARG A O 1
ATOM 2295 N N . ILE A 1 302 ? -7.166 1.672 -2.529 1.00 95.69 302 ILE A N 1
ATOM 2296 C CA . ILE A 1 302 ? -8.492 2.240 -2.733 1.00 95.69 302 ILE A CA 1
ATOM 2297 C C . ILE A 1 302 ? -8.679 2.596 -4.205 1.00 95.69 302 ILE A C 1
ATOM 2299 O O . ILE A 1 302 ? -7.723 2.877 -4.932 1.00 95.69 302 ILE A O 1
ATOM 2303 N N . GLU A 1 303 ? -9.933 2.587 -4.637 1.00 93.12 303 GLU A N 1
ATOM 2304 C CA . GLU A 1 303 ? -10.299 3.032 -5.977 1.00 93.12 303 GLU A CA 1
ATOM 2305 C C . GLU A 1 303 ? -10.184 4.552 -6.114 1.00 93.12 303 GLU A C 1
ATOM 2307 O O . GLU A 1 303 ? -10.224 5.293 -5.126 1.00 93.12 303 GLU A O 1
ATOM 2312 N N . VAL A 1 304 ? -10.076 5.018 -7.358 1.00 91.88 304 VAL A N 1
ATOM 2313 C CA . VAL A 1 304 ? -9.902 6.436 -7.708 1.00 91.88 304 VAL A CA 1
ATOM 2314 C C . VAL A 1 304 ? -11.001 7.312 -7.094 1.00 91.88 304 VAL A C 1
ATOM 2316 O O . VAL A 1 304 ? -10.696 8.322 -6.463 1.00 91.88 304 VAL A O 1
ATOM 2319 N N . ASP A 1 305 ? -12.262 6.881 -7.158 1.00 91.94 305 ASP A N 1
ATOM 2320 C CA . ASP A 1 305 ? -13.400 7.630 -6.606 1.00 91.94 305 ASP A CA 1
ATOM 2321 C C . ASP A 1 305 ? -13.313 7.824 -5.084 1.00 91.94 305 ASP A C 1
ATOM 2323 O O . ASP A 1 305 ? -13.747 8.842 -4.533 1.00 91.94 305 ASP A O 1
ATOM 2327 N N . VAL A 1 306 ? -12.766 6.835 -4.374 1.00 95.69 306 VAL A N 1
ATOM 2328 C CA . VAL A 1 306 ? -12.541 6.911 -2.925 1.00 95.69 306 VAL A CA 1
ATOM 2329 C C . VAL A 1 306 ? -11.315 7.773 -2.637 1.00 95.69 306 VAL A C 1
ATOM 2331 O O . VAL A 1 306 ? -11.341 8.575 -1.700 1.00 95.69 306 VAL A O 1
ATOM 2334 N N . ALA A 1 307 ? -10.271 7.666 -3.461 1.00 96.38 307 ALA A N 1
ATOM 2335 C CA . ALA A 1 307 ? -9.071 8.486 -3.354 1.00 96.38 307 ALA A CA 1
ATOM 2336 C C . ALA A 1 307 ? -9.382 9.981 -3.514 1.00 96.38 307 ALA A C 1
ATOM 2338 O O . ALA A 1 307 ? -8.877 10.780 -2.724 1.00 96.38 307 ALA A O 1
ATOM 2339 N N . TYR A 1 308 ? -10.284 10.348 -4.431 1.00 95.25 308 TYR A N 1
ATOM 2340 C CA . TYR A 1 308 ? -10.794 11.716 -4.577 1.00 95.25 308 TYR A CA 1
ATOM 2341 C C . TYR A 1 308 ? -11.447 12.230 -3.295 1.00 95.25 308 TYR A C 1
ATOM 2343 O O . TYR A 1 308 ? -11.090 13.292 -2.788 1.00 95.25 308 TYR A O 1
ATOM 2351 N N . LYS A 1 309 ? -12.353 11.446 -2.699 1.00 95.44 309 LYS A N 1
ATOM 2352 C CA . LYS A 1 309 ? -13.043 11.827 -1.452 1.00 95.44 309 LYS A CA 1
ATOM 2353 C C . LYS A 1 309 ? -12.085 11.994 -0.272 1.00 95.44 309 LYS A C 1
ATOM 2355 O O . LYS A 1 309 ? -12.357 12.790 0.623 1.00 95.44 309 LYS A O 1
ATOM 2360 N N . ARG A 1 310 ? -10.985 11.234 -0.254 1.00 95.38 310 ARG A N 1
ATOM 2361 C CA . ARG A 1 310 ? -9.965 11.269 0.807 1.00 95.38 310 ARG A CA 1
ATOM 2362 C C . ARG A 1 310 ? -8.842 12.280 0.547 1.00 95.38 310 ARG A C 1
ATOM 2364 O O . ARG A 1 310 ? -8.011 12.482 1.429 1.00 95.38 310 ARG A O 1
ATOM 2371 N N . GLY A 1 311 ? -8.812 12.917 -0.627 1.00 95.75 311 GLY A N 1
ATOM 2372 C CA . GLY A 1 311 ? -7.740 13.832 -1.027 1.00 95.75 311 GLY A CA 1
ATOM 2373 C C . GLY A 1 311 ? -6.389 13.133 -1.208 1.00 95.75 311 GLY A C 1
ATOM 2374 O O . GLY A 1 311 ? -5.349 13.711 -0.895 1.00 95.75 311 GLY A O 1
ATOM 2375 N N . TYR A 1 312 ? -6.402 11.867 -1.637 1.00 96.69 312 TYR A N 1
ATOM 2376 C CA . TYR A 1 312 ? -5.202 11.093 -1.996 1.00 96.69 312 TYR A CA 1
ATOM 2377 C C . TYR A 1 312 ? -4.958 11.045 -3.500 1.00 96.69 312 TYR A C 1
ATOM 2379 O O . TYR A 1 312 ? -3.986 10.446 -3.950 1.00 96.69 312 TYR A O 1
ATOM 2387 N N . PHE A 1 313 ? -5.856 11.649 -4.266 1.00 96.06 313 PHE A N 1
ATOM 2388 C CA . PHE A 1 313 ? -5.767 11.817 -5.700 1.00 96.06 313 PHE A CA 1
ATOM 2389 C C . PHE A 1 313 ? -6.758 12.915 -6.107 1.00 96.06 313 PHE A C 1
ATOM 2391 O O . PHE A 1 313 ? -7.675 13.213 -5.335 1.00 96.06 313 PHE A O 1
ATOM 2398 N N . ASP A 1 314 ? -6.616 13.489 -7.297 1.00 94.62 314 ASP A N 1
ATOM 2399 C CA . ASP A 1 314 ? -7.547 14.488 -7.827 1.00 94.62 314 ASP A CA 1
ATOM 2400 C C . ASP A 1 314 ? -7.719 14.385 -9.355 1.00 94.62 314 ASP A C 1
ATOM 2402 O O . ASP A 1 314 ? -7.067 13.591 -10.043 1.00 94.62 314 ASP A O 1
ATOM 2406 N N . GLU A 1 315 ? -8.666 15.153 -9.896 1.00 91.94 315 GLU A N 1
ATOM 2407 C CA . GLU A 1 315 ? -8.948 15.152 -11.334 1.00 91.94 315 GLU A CA 1
ATOM 2408 C C . GLU A 1 315 ? -7.807 15.754 -12.161 1.00 91.94 315 GLU A C 1
ATOM 2410 O O . GLU A 1 315 ? -7.612 15.347 -13.306 1.00 91.94 315 GLU A O 1
ATOM 2415 N N . GLU A 1 316 ? -7.064 16.722 -11.615 1.00 91.38 316 GLU A N 1
ATOM 2416 C CA . GLU A 1 316 ? -5.945 17.355 -12.316 1.00 91.38 316 GLU A CA 1
ATOM 2417 C C . GLU A 1 316 ? -4.810 16.353 -12.532 1.00 91.38 316 GLU A C 1
ATOM 2419 O O . GLU A 1 316 ? -4.373 16.150 -13.665 1.00 91.38 316 GLU A O 1
ATOM 2424 N N . MET A 1 317 ? -4.400 15.642 -11.481 1.00 90.75 317 MET A N 1
ATOM 2425 C CA . MET A 1 317 ? -3.409 14.577 -11.575 1.00 90.75 317 MET A CA 1
ATOM 2426 C C . MET A 1 317 ? -3.888 13.437 -12.471 1.00 90.75 317 MET A C 1
ATOM 2428 O O . MET A 1 317 ? -3.099 12.895 -13.239 1.00 90.75 317 MET A O 1
ATOM 2432 N N . ASN A 1 318 ? -5.178 13.095 -12.443 1.00 89.69 318 ASN A N 1
ATOM 2433 C CA . ASN A 1 318 ? -5.719 12.085 -13.351 1.00 89.69 318 ASN A CA 1
ATOM 2434 C C . ASN A 1 318 ? -5.606 12.499 -14.826 1.00 89.69 318 ASN A C 1
ATOM 2436 O O . ASN A 1 318 ? -5.256 11.676 -15.669 1.00 89.69 318 ASN A O 1
ATOM 2440 N N . LYS A 1 319 ? -5.846 13.776 -15.150 1.00 87.75 319 LYS A N 1
ATOM 2441 C CA . LYS A 1 319 ? -5.626 14.303 -16.508 1.00 87.75 319 LYS A CA 1
ATOM 2442 C C . LYS A 1 319 ? -4.155 14.230 -16.904 1.00 87.75 319 LYS A C 1
ATOM 2444 O O . LYS A 1 319 ? -3.866 13.846 -18.027 1.00 87.75 319 LYS A O 1
ATOM 2449 N N . ILE A 1 320 ? -3.241 14.528 -15.978 1.00 85.25 320 ILE A N 1
ATOM 2450 C CA . ILE A 1 320 ? -1.798 14.399 -16.221 1.00 85.25 320 ILE A CA 1
ATOM 2451 C C . ILE A 1 320 ? -1.432 12.941 -16.522 1.00 85.25 320 ILE A C 1
ATOM 2453 O O . ILE A 1 320 ? -0.751 12.692 -17.501 1.00 85.25 320 ILE A O 1
ATOM 2457 N N . LEU A 1 321 ? -1.908 11.973 -15.731 1.00 83.12 321 LEU A N 1
ATOM 2458 C CA . LEU A 1 321 ? -1.584 10.551 -15.929 1.00 83.12 321 LEU A CA 1
ATOM 2459 C C . LEU A 1 321 ? -2.245 9.917 -17.160 1.00 83.12 321 LEU A C 1
ATOM 2461 O O . LEU A 1 321 ? -1.796 8.869 -17.617 1.00 83.12 321 LEU A O 1
ATOM 2465 N N . THR A 1 322 ? -3.328 10.509 -17.665 1.00 79.62 322 THR A N 1
ATOM 2466 C CA . THR A 1 322 ? -4.029 10.028 -18.868 1.00 79.62 322 THR A CA 1
ATOM 2467 C C . THR A 1 322 ? -3.552 10.703 -20.148 1.00 79.62 322 THR A C 1
ATOM 2469 O O . THR A 1 322 ? -3.869 10.219 -21.233 1.00 79.62 322 THR A O 1
ATOM 2472 N N . ASP A 1 323 ? -2.785 11.789 -20.042 1.00 75.25 323 ASP A N 1
ATOM 2473 C CA . ASP A 1 323 ? -2.156 12.429 -21.187 1.00 75.25 323 ASP A CA 1
ATOM 2474 C C . ASP A 1 323 ? -0.975 11.576 -21.688 1.00 75.25 323 ASP A C 1
ATOM 2476 O O . ASP A 1 323 ? -0.022 11.290 -20.959 1.00 75.25 323 ASP A O 1
ATOM 2480 N N . GLU A 1 324 ? -1.031 11.155 -22.954 1.00 63.31 324 GLU A N 1
ATOM 2481 C CA . GLU A 1 324 ? -0.006 10.322 -23.612 1.00 63.31 324 GLU A CA 1
ATOM 2482 C C . GLU A 1 324 ? 1.238 11.130 -24.047 1.00 63.31 324 GLU A C 1
ATOM 2484 O O . GLU A 1 324 ? 2.028 10.688 -24.898 1.00 63.31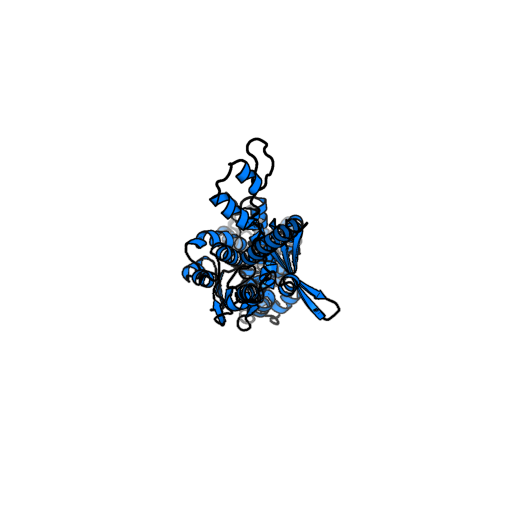 324 GLU A O 1
ATOM 2489 N N . SER A 1 325 ? 1.410 12.332 -23.489 1.00 65.75 325 SER A N 1
ATOM 2490 C CA . SER A 1 325 ? 2.572 13.183 -23.712 1.00 65.75 325 SER A CA 1
ATOM 2491 C C . SER A 1 325 ? 3.866 12.506 -23.239 1.00 65.75 325 SER A C 1
ATOM 2493 O O . SER A 1 325 ? 3.870 11.559 -22.452 1.00 65.75 325 SER A O 1
ATOM 2495 N N . ASP A 1 326 ? 5.007 12.945 -23.775 1.00 62.41 326 ASP A N 1
ATOM 2496 C CA . ASP A 1 326 ? 6.301 12.296 -23.504 1.00 62.41 326 ASP A CA 1
ATOM 2497 C C . ASP A 1 326 ? 6.715 12.404 -22.019 1.00 62.41 326 ASP A C 1
ATOM 2499 O O . ASP A 1 326 ? 7.490 11.586 -21.526 1.00 62.41 326 ASP A O 1
ATOM 2503 N N . ASP A 1 327 ? 6.127 13.357 -21.288 1.00 62.22 327 ASP A N 1
ATOM 2504 C CA . ASP A 1 327 ? 6.397 13.634 -19.875 1.00 62.22 327 ASP A CA 1
ATOM 2505 C C . ASP A 1 327 ? 5.900 12.526 -18.922 1.00 62.22 327 ASP A C 1
ATOM 2507 O O . ASP A 1 327 ? 6.391 12.428 -17.796 1.00 62.22 327 ASP A O 1
ATOM 2511 N N . THR A 1 328 ? 4.966 11.664 -19.352 1.00 66.12 328 THR A N 1
ATOM 2512 C CA . THR A 1 328 ? 4.441 10.537 -18.550 1.00 66.12 328 THR A CA 1
ATOM 2513 C C . THR A 1 328 ? 5.129 9.204 -18.850 1.00 66.12 328 THR A C 1
ATOM 2515 O O . THR A 1 328 ? 4.985 8.235 -18.101 1.00 66.12 328 THR A O 1
ATOM 2518 N N . LYS A 1 329 ? 5.933 9.131 -19.919 1.00 78.69 329 LYS A N 1
ATOM 2519 C CA . LYS A 1 329 ? 6.622 7.907 -20.355 1.00 78.69 329 LYS A CA 1
ATOM 2520 C C . LYS A 1 329 ? 7.919 7.700 -19.580 1.00 78.69 329 LYS A C 1
ATOM 2522 O O . LYS A 1 329 ? 9.024 7.865 -20.098 1.00 78.69 329 LYS A O 1
ATOM 2527 N N . CYS A 1 330 ? 7.784 7.346 -18.308 1.00 77.94 330 CYS A N 1
ATOM 2528 C CA . CYS A 1 330 ? 8.914 7.239 -17.389 1.00 77.94 330 CYS A CA 1
ATOM 2529 C C . CYS A 1 330 ? 9.512 5.827 -17.256 1.00 77.94 330 CYS A C 1
ATOM 2531 O O . CYS A 1 330 ? 10.424 5.653 -16.451 1.00 77.94 330 CYS A O 1
ATOM 2533 N N . PHE A 1 331 ? 9.018 4.824 -17.992 1.00 86.19 331 PHE A N 1
ATOM 2534 C CA . PHE A 1 331 ? 9.544 3.454 -17.961 1.00 86.19 331 PHE A CA 1
ATOM 2535 C C . PHE A 1 331 ? 10.133 3.053 -19.311 1.00 86.19 331 PHE A C 1
ATOM 2537 O O . PHE A 1 331 ? 9.603 3.396 -20.358 1.00 86.19 331 PHE A O 1
ATOM 2544 N N . PHE A 1 332 ? 11.230 2.301 -19.304 1.00 85.81 332 PHE A N 1
ATOM 2545 C CA . PHE A 1 332 ? 11.927 1.888 -20.525 1.00 85.81 332 PHE A CA 1
ATOM 2546 C C . PHE A 1 332 ? 11.646 0.421 -20.868 1.00 85.81 332 PHE A C 1
ATOM 2548 O O . PHE A 1 332 ? 11.884 -0.452 -20.030 1.00 85.81 332 PHE A O 1
ATOM 2555 N N . ASP A 1 333 ? 11.207 0.134 -22.098 1.00 90.12 333 ASP A N 1
ATOM 2556 C CA . ASP A 1 333 ? 11.116 -1.242 -22.599 1.00 90.12 333 ASP A CA 1
ATOM 2557 C C . ASP A 1 333 ? 12.486 -1.711 -23.129 1.00 90.12 333 ASP A C 1
ATOM 2559 O O . ASP A 1 333 ? 12.962 -1.202 -24.147 1.00 90.12 333 ASP A O 1
ATOM 2563 N N . PRO A 1 334 ? 13.133 -2.703 -22.491 1.00 87.50 334 PRO A N 1
ATOM 2564 C CA . PRO A 1 334 ? 14.415 -3.240 -22.945 1.00 87.50 334 PRO A CA 1
ATOM 2565 C C . PRO A 1 334 ? 14.353 -3.965 -24.298 1.00 87.50 334 PRO A C 1
ATOM 2567 O O . PRO A 1 334 ? 15.404 -4.173 -24.903 1.00 87.50 334 PRO A O 1
ATOM 2570 N N . ASN A 1 335 ? 13.171 -4.352 -24.791 1.00 87.38 335 ASN A N 1
ATOM 2571 C CA . ASN A 1 335 ? 13.037 -5.023 -26.084 1.00 87.38 335 ASN A CA 1
ATOM 2572 C C . ASN A 1 335 ? 12.990 -4.043 -27.258 1.00 87.38 335 ASN A C 1
ATOM 2574 O O . ASN A 1 335 ? 13.664 -4.276 -28.263 1.00 87.38 335 ASN A O 1
ATOM 2578 N N . THR A 1 336 ? 12.189 -2.979 -27.147 1.00 85.19 336 THR A N 1
ATOM 2579 C CA . THR A 1 336 ? 11.994 -1.993 -28.227 1.00 85.19 336 THR A CA 1
ATOM 2580 C C . THR A 1 336 ? 12.832 -0.729 -28.057 1.00 85.19 336 THR A C 1
ATOM 2582 O O . THR A 1 336 ? 12.946 0.052 -28.995 1.00 85.19 336 THR A O 1
ATOM 2585 N N . GLU A 1 337 ? 13.443 -0.535 -26.886 1.00 83.94 337 GLU A N 1
ATOM 2586 C CA . GLU A 1 337 ? 14.194 0.666 -26.499 1.00 83.94 337 GLU A CA 1
ATOM 2587 C C . GLU A 1 337 ? 13.360 1.965 -26.481 1.00 83.94 337 GLU A C 1
ATOM 2589 O O . GLU A 1 337 ? 13.881 3.088 -26.571 1.00 83.94 337 GLU A O 1
ATOM 2594 N N . GLU A 1 338 ? 12.047 1.815 -26.319 1.00 86.75 338 GLU A N 1
ATOM 2595 C CA . GLU A 1 338 ? 11.078 2.903 -26.210 1.00 86.75 338 GLU A CA 1
ATOM 2596 C C . GLU A 1 338 ? 10.843 3.285 -24.747 1.00 86.75 338 GLU A C 1
ATOM 2598 O O . GLU A 1 338 ? 10.915 2.446 -23.847 1.00 86.75 338 GLU A O 1
ATOM 2603 N N . ASN A 1 339 ? 10.516 4.558 -24.516 1.00 85.12 339 ASN A N 1
ATOM 2604 C CA . ASN A 1 339 ? 9.914 4.953 -23.250 1.00 85.12 339 ASN A CA 1
ATOM 2605 C C . ASN A 1 339 ? 8.400 4.759 -23.331 1.00 85.12 339 ASN A C 1
ATOM 2607 O O . ASN A 1 339 ? 7.776 5.112 -24.331 1.00 85.12 339 ASN A O 1
ATOM 2611 N N . LEU A 1 340 ? 7.829 4.228 -22.263 1.00 89.12 340 LEU A N 1
ATOM 2612 C CA . LEU A 1 340 ? 6.432 3.879 -22.105 1.00 89.12 340 LEU A CA 1
ATOM 2613 C C . LEU A 1 340 ? 5.939 4.346 -20.737 1.00 89.12 340 LEU A C 1
ATOM 2615 O O . LEU A 1 340 ? 6.717 4.584 -19.809 1.00 89.12 340 LEU A O 1
ATOM 2619 N N . THR A 1 341 ? 4.622 4.424 -20.620 1.00 89.38 341 THR A N 1
ATOM 2620 C CA . THR A 1 341 ? 3.941 4.450 -19.328 1.00 89.38 341 THR A CA 1
ATOM 2621 C C . THR A 1 341 ? 4.124 3.084 -18.645 1.00 89.38 341 THR A C 1
ATOM 2623 O O . THR A 1 341 ? 4.363 2.061 -19.306 1.00 89.38 341 THR A O 1
ATOM 2626 N N . TYR A 1 342 ? 4.025 3.025 -17.319 1.00 91.94 342 TYR A N 1
ATOM 2627 C CA . TYR A 1 342 ? 4.021 1.754 -16.594 1.00 91.94 342 TYR A CA 1
ATOM 2628 C C . TYR A 1 342 ? 2.914 0.824 -17.087 1.00 91.94 342 TYR A C 1
ATOM 2630 O O . TYR A 1 342 ? 3.130 -0.383 -17.233 1.00 91.94 342 TYR A O 1
ATOM 2638 N N . LEU A 1 343 ? 1.725 1.374 -17.348 1.00 90.69 343 LEU A N 1
ATOM 2639 C CA . LEU A 1 343 ? 0.592 0.592 -17.826 1.00 90.69 343 LEU A CA 1
ATOM 2640 C C . LEU A 1 343 ? 0.890 -0.049 -19.188 1.00 90.69 343 LEU A C 1
ATOM 2642 O O . LEU A 1 343 ? 0.584 -1.227 -19.386 1.00 90.69 343 LEU A O 1
ATOM 2646 N N . ASP A 1 344 ? 1.517 0.681 -20.109 1.00 91.19 344 ASP A N 1
ATOM 2647 C CA . ASP A 1 344 ? 1.871 0.150 -21.426 1.00 91.19 344 ASP A CA 1
ATOM 2648 C C . ASP A 1 344 ? 2.995 -0.882 -21.360 1.00 91.19 344 ASP A C 1
ATOM 2650 O O . ASP A 1 344 ? 2.915 -1.907 -22.040 1.00 91.19 344 ASP A O 1
ATOM 2654 N N . LEU A 1 345 ? 3.992 -0.687 -20.492 1.00 94.31 345 LEU A N 1
ATOM 2655 C CA . LEU A 1 345 ? 5.005 -1.714 -20.243 1.00 94.31 345 LEU A CA 1
ATOM 2656 C C . LEU A 1 345 ? 4.373 -2.980 -19.644 1.00 94.31 345 LEU A C 1
ATOM 2658 O O . LEU A 1 345 ? 4.671 -4.099 -20.066 1.00 94.31 345 LEU A O 1
ATOM 2662 N N . LYS A 1 346 ? 3.438 -2.818 -18.702 1.00 94.19 346 LYS A N 1
ATOM 2663 C CA . LYS A 1 346 ? 2.705 -3.928 -18.088 1.00 94.19 346 LYS A CA 1
ATOM 2664 C C . LYS A 1 346 ? 1.839 -4.683 -19.106 1.00 94.19 346 LYS A C 1
ATOM 2666 O O . LYS A 1 346 ? 1.771 -5.906 -19.030 1.00 94.19 346 LYS A O 1
ATOM 2671 N N . LYS A 1 347 ? 1.233 -4.009 -20.095 1.00 94.19 347 LYS A N 1
ATOM 2672 C CA . LYS A 1 347 ? 0.494 -4.668 -21.198 1.00 94.19 347 LYS A CA 1
ATOM 2673 C C . LYS A 1 347 ? 1.382 -5.576 -22.060 1.00 94.19 347 LYS A C 1
ATOM 2675 O O . LYS A 1 347 ? 0.865 -6.509 -22.667 1.00 94.19 347 LYS A O 1
ATOM 2680 N N . ARG A 1 348 ? 2.694 -5.316 -22.119 1.00 94.69 348 ARG A N 1
ATOM 2681 C CA . ARG A 1 348 ? 3.680 -6.150 -22.836 1.00 94.69 348 ARG A CA 1
ATOM 2682 C C . ARG A 1 348 ? 4.186 -7.337 -22.004 1.00 94.69 348 ARG A C 1
ATOM 2684 O O . ARG A 1 348 ? 4.945 -8.158 -22.512 1.00 94.69 348 ARG A O 1
ATOM 2691 N N . CYS A 1 349 ? 3.791 -7.435 -20.735 1.00 96.00 349 CYS A N 1
ATOM 2692 C CA . CYS A 1 349 ? 4.190 -8.523 -19.851 1.00 96.00 349 CYS A CA 1
ATOM 2693 C C . CYS A 1 349 ? 3.346 -9.787 -20.065 1.00 96.00 349 CYS A C 1
ATOM 2695 O O . CYS A 1 349 ? 2.229 -9.747 -20.579 1.00 96.00 349 CYS A O 1
ATOM 2697 N N . ILE A 1 350 ? 3.876 -10.919 -19.609 1.00 95.69 350 ILE A N 1
ATOM 2698 C CA . ILE A 1 350 ? 3.182 -12.208 -19.582 1.00 95.69 350 ILE A CA 1
ATOM 2699 C C . ILE A 1 350 ? 2.786 -12.567 -18.150 1.00 95.69 350 ILE A C 1
ATOM 2701 O O . ILE A 1 350 ? 3.391 -12.094 -17.190 1.00 95.69 350 ILE A O 1
ATOM 2705 N N . ILE A 1 351 ? 1.780 -13.424 -17.999 1.00 95.25 351 ILE A N 1
ATOM 2706 C CA . ILE A 1 351 ? 1.392 -13.966 -16.694 1.00 95.25 351 ILE A CA 1
ATOM 2707 C C . ILE A 1 351 ? 2.009 -15.352 -16.538 1.00 95.25 351 ILE A C 1
ATOM 2709 O O . ILE A 1 351 ? 1.743 -16.245 -17.349 1.00 95.25 351 ILE A O 1
ATOM 2713 N N . ASP A 1 352 ? 2.810 -15.544 -15.491 1.00 93.25 352 ASP A N 1
ATOM 2714 C CA . ASP A 1 352 ? 3.287 -16.871 -15.122 1.00 93.25 352 ASP A CA 1
ATOM 2715 C C . ASP A 1 352 ? 2.102 -17.736 -14.683 1.00 93.25 352 ASP A C 1
ATOM 2717 O O . ASP A 1 352 ? 1.382 -17.413 -13.741 1.00 93.25 352 ASP A O 1
ATOM 2721 N N . LYS A 1 353 ? 1.900 -18.871 -15.353 1.00 90.69 353 LYS A N 1
ATOM 2722 C CA . LYS A 1 353 ? 0.780 -19.776 -15.070 1.00 90.69 353 LYS A CA 1
ATOM 2723 C C . LYS A 1 353 ? 0.889 -20.442 -13.701 1.00 90.69 353 LYS A C 1
ATOM 2725 O O . LYS A 1 353 ? -0.126 -20.903 -13.187 1.00 90.69 353 LYS A O 1
ATOM 2730 N N . LYS A 1 354 ? 2.099 -20.544 -13.140 1.00 88.19 354 LYS A N 1
ATOM 2731 C CA . LYS A 1 354 ? 2.325 -21.198 -11.849 1.00 88.19 354 LYS A CA 1
ATOM 2732 C C . LYS A 1 354 ? 1.999 -20.273 -10.680 1.00 88.19 354 LYS A C 1
ATOM 2734 O O . LYS A 1 354 ? 1.327 -20.704 -9.750 1.00 88.19 354 LYS A O 1
ATOM 2739 N N . THR A 1 355 ? 2.489 -19.037 -10.725 1.00 88.88 355 THR A N 1
ATOM 2740 C CA . THR A 1 355 ? 2.364 -18.071 -9.619 1.00 88.88 355 THR A CA 1
ATOM 2741 C C . THR A 1 355 ? 1.273 -17.020 -9.844 1.00 88.88 355 THR A C 1
ATOM 2743 O O . THR A 1 355 ? 0.826 -16.380 -8.902 1.00 88.88 355 THR A O 1
ATOM 2746 N N . GLY A 1 356 ? 0.821 -16.819 -11.085 1.00 90.62 356 GLY A N 1
ATOM 2747 C CA . GLY A 1 356 ? -0.074 -15.718 -11.455 1.00 90.62 356 GLY A CA 1
ATOM 2748 C C . GLY A 1 356 ? 0.621 -14.352 -11.517 1.00 90.62 356 GLY A C 1
ATOM 2749 O O . GLY A 1 356 ? -0.043 -13.335 -11.717 1.00 90.62 356 GLY A O 1
ATOM 2750 N N . LEU A 1 357 ? 1.947 -14.307 -11.352 1.00 93.62 357 LEU A N 1
ATOM 2751 C CA . LEU A 1 357 ? 2.722 -13.071 -11.352 1.00 93.62 357 LEU A CA 1
ATOM 2752 C C . LEU A 1 357 ? 2.926 -12.524 -12.768 1.00 93.62 357 LEU A C 1
ATOM 2754 O O . LEU A 1 357 ? 3.069 -13.268 -13.737 1.00 93.62 357 LEU A O 1
ATOM 2758 N N . THR A 1 358 ? 2.971 -11.197 -12.877 1.00 96.06 358 THR A N 1
ATOM 2759 C CA . THR A 1 358 ? 3.237 -10.496 -14.139 1.00 96.06 358 THR A CA 1
ATOM 2760 C C . THR A 1 358 ? 4.743 -10.379 -14.364 1.00 96.06 358 THR A C 1
ATOM 2762 O O . THR A 1 358 ? 5.438 -9.771 -13.554 1.00 96.06 358 THR A O 1
ATOM 2765 N N . LEU A 1 359 ? 5.259 -10.945 -15.452 1.00 97.44 359 LEU A N 1
ATOM 2766 C CA . LEU A 1 359 ? 6.684 -10.979 -15.781 1.00 97.44 359 LEU A CA 1
ATOM 2767 C C . LEU A 1 359 ? 6.959 -10.246 -17.093 1.00 97.44 359 LEU A C 1
ATOM 2769 O O . LEU A 1 359 ? 6.258 -10.459 -18.081 1.00 97.44 359 LEU A O 1
ATOM 2773 N N . LEU A 1 360 ? 8.003 -9.418 -17.116 1.00 97.25 360 LEU A N 1
ATOM 2774 C CA . LEU A 1 360 ? 8.474 -8.753 -18.329 1.00 97.25 360 LEU A CA 1
ATOM 2775 C C . LEU A 1 360 ? 9.286 -9.750 -19.174 1.00 97.25 360 LEU A C 1
ATOM 2777 O O . LEU A 1 360 ? 10.353 -10.175 -18.717 1.00 97.25 360 LEU A O 1
ATOM 2781 N N . PRO A 1 361 ? 8.823 -10.146 -20.374 1.00 96.38 361 PRO A N 1
ATOM 2782 C CA . PRO A 1 361 ? 9.606 -11.010 -21.245 1.00 96.38 361 PRO A CA 1
ATOM 2783 C C . PRO A 1 361 ? 10.806 -10.246 -21.814 1.00 96.38 361 PRO A C 1
ATOM 2785 O O . PRO A 1 361 ? 10.672 -9.111 -22.274 1.00 96.38 361 PRO A O 1
ATOM 2788 N N . ILE A 1 362 ? 11.979 -10.873 -21.814 1.00 93.25 362 ILE A N 1
ATOM 2789 C CA . ILE A 1 362 ? 13.164 -10.396 -22.530 1.00 93.25 362 ILE A CA 1
ATOM 2790 C C . ILE A 1 362 ? 13.402 -11.335 -23.702 1.00 93.25 362 ILE A C 1
ATOM 2792 O O . ILE A 1 362 ? 13.713 -12.514 -23.524 1.00 93.25 362 ILE A O 1
ATOM 2796 N N . THR A 1 363 ? 13.215 -10.795 -24.902 1.00 87.75 363 THR A N 1
ATOM 2797 C CA . THR A 1 363 ? 13.337 -11.544 -26.154 1.00 87.75 363 THR A CA 1
ATOM 2798 C C . THR A 1 363 ? 14.797 -11.846 -26.484 1.00 87.75 363 THR A C 1
ATOM 2800 O O . THR A 1 363 ? 15.686 -11.011 -26.301 1.00 87.75 363 THR A O 1
ATOM 2803 N N . ASP A 1 364 ? 15.053 -13.042 -27.020 1.00 73.69 364 ASP A N 1
ATOM 2804 C CA . ASP A 1 364 ? 16.381 -13.405 -27.519 1.00 73.69 364 ASP A CA 1
ATOM 2805 C C . ASP A 1 364 ? 16.790 -12.454 -28.660 1.00 73.69 364 ASP A C 1
ATOM 2807 O O . ASP A 1 364 ? 16.090 -12.320 -29.672 1.00 73.69 364 ASP A O 1
ATOM 2811 N N . LYS A 1 365 ? 17.962 -11.820 -28.528 1.00 60.97 365 LYS A N 1
ATOM 2812 C CA . LYS A 1 365 ? 18.541 -10.935 -29.549 1.00 60.97 365 LYS A CA 1
ATOM 2813 C C . LYS A 1 365 ? 18.671 -11.630 -30.913 1.00 60.97 365 LYS A C 1
ATOM 2815 O O . LYS A 1 365 ? 18.538 -10.959 -31.932 1.00 60.97 365 LYS A O 1
ATOM 2820 N N . LYS A 1 366 ? 18.825 -12.963 -30.954 1.00 50.66 366 LYS A N 1
ATOM 2821 C CA . LYS A 1 366 ? 18.837 -13.745 -32.207 1.00 50.66 366 LYS A CA 1
ATOM 2822 C C . LYS A 1 366 ? 17.484 -13.768 -32.927 1.00 50.66 366 LYS A C 1
ATOM 2824 O O . LYS A 1 366 ? 17.452 -13.860 -34.149 1.00 50.66 366 LYS A O 1
ATOM 2829 N N . LYS A 1 367 ? 16.365 -13.652 -32.201 1.00 46.44 367 LYS A N 1
ATOM 2830 C CA . LYS A 1 367 ? 15.021 -13.483 -32.786 1.00 46.44 367 LYS A CA 1
ATOM 2831 C C . LYS A 1 367 ? 14.726 -12.022 -33.130 1.00 46.44 367 LYS A C 1
ATOM 2833 O O . LYS A 1 367 ? 14.031 -11.775 -34.114 1.00 46.44 367 LYS A O 1
ATOM 2838 N N . GLN A 1 368 ? 15.292 -11.061 -32.396 1.00 44.44 368 GLN A N 1
ATOM 2839 C CA . GLN A 1 368 ? 15.139 -9.631 -32.699 1.00 44.44 368 GLN A CA 1
ATOM 2840 C C . GLN A 1 368 ? 15.722 -9.219 -34.064 1.00 44.44 368 GLN A C 1
ATOM 2842 O O . GLN A 1 368 ? 15.239 -8.263 -34.669 1.00 44.44 368 GLN A O 1
ATOM 2847 N N . GLU A 1 369 ? 16.714 -9.940 -34.596 1.00 42.09 369 GLU A N 1
ATOM 2848 C CA . GLU A 1 369 ? 17.247 -9.686 -35.946 1.00 42.09 369 GLU A CA 1
ATOM 2849 C C . GLU A 1 369 ? 16.239 -9.958 -37.078 1.00 42.09 369 GLU A C 1
ATOM 2851 O O . GLU A 1 369 ? 16.455 -9.493 -38.197 1.00 42.09 369 GLU A O 1
ATOM 2856 N N . SER A 1 370 ? 15.137 -10.666 -36.794 1.00 41.59 370 SER A N 1
ATOM 2857 C CA . SER A 1 370 ? 14.069 -10.952 -37.764 1.00 41.59 370 SER A CA 1
ATOM 2858 C C . SER A 1 370 ? 12.908 -9.942 -37.749 1.00 41.59 370 SER A C 1
ATOM 2860 O O . SER A 1 370 ? 12.098 -9.942 -38.673 1.00 41.59 370 SER A O 1
ATOM 2862 N N . THR A 1 371 ? 12.827 -9.059 -36.743 1.00 38.41 371 THR A N 1
ATOM 2863 C CA . THR A 1 371 ? 11.659 -8.177 -36.516 1.00 38.41 371 THR A CA 1
ATOM 2864 C C . THR A 1 371 ? 11.975 -6.713 -36.194 1.00 38.41 371 THR A C 1
ATOM 2866 O O . THR A 1 371 ? 11.046 -5.921 -36.032 1.00 38.41 371 THR A O 1
ATOM 2869 N N . LYS A 1 372 ? 13.243 -6.283 -36.168 1.00 39.94 372 LYS A N 1
ATOM 2870 C CA . LYS A 1 372 ? 13.573 -4.852 -36.043 1.00 39.94 372 LYS A CA 1
ATOM 2871 C C . LYS A 1 372 ? 13.245 -4.087 -37.333 1.00 39.94 372 LYS A C 1
ATOM 2873 O O . LYS A 1 372 ? 14.060 -3.997 -38.244 1.00 39.94 372 LYS A O 1
ATOM 2878 N N . LYS A 1 373 ? 12.064 -3.459 -37.379 1.00 38.62 373 LYS A N 1
ATOM 2879 C CA . LYS A 1 373 ? 11.921 -2.166 -38.064 1.00 38.62 373 LYS A CA 1
ATOM 2880 C C . LYS A 1 373 ? 12.749 -1.166 -37.259 1.00 38.62 373 LYS A C 1
ATOM 2882 O O . LYS A 1 373 ? 12.474 -0.955 -36.084 1.00 38.62 373 LYS A O 1
ATOM 2887 N N . ASN A 1 374 ? 13.797 -0.629 -37.874 1.00 34.62 374 ASN A N 1
ATOM 2888 C CA . ASN A 1 374 ? 14.735 0.307 -37.262 1.00 34.62 374 ASN A CA 1
ATOM 2889 C C . ASN A 1 374 ? 14.015 1.545 -36.702 1.00 34.62 374 ASN A C 1
ATOM 2891 O O . ASN A 1 374 ? 13.744 2.492 -37.432 1.00 34.62 374 ASN A O 1
ATOM 2895 N N . THR A 1 375 ? 13.751 1.572 -35.399 1.00 40.88 375 THR A N 1
ATOM 2896 C CA . THR A 1 375 ? 13.425 2.797 -34.659 1.00 40.88 375 THR A CA 1
ATOM 2897 C C . THR A 1 375 ? 14.625 3.176 -33.804 1.00 40.88 375 THR A C 1
ATOM 2899 O O . THR A 1 375 ? 14.615 3.060 -32.581 1.00 40.88 375 THR A O 1
ATOM 2902 N N . VAL A 1 376 ? 15.708 3.605 -34.456 1.00 45.38 376 VAL A N 1
ATOM 2903 C CA . VAL A 1 376 ? 16.809 4.259 -33.745 1.00 45.38 376 VAL A CA 1
ATOM 2904 C C . VAL A 1 376 ? 16.306 5.626 -33.281 1.00 45.38 376 VAL A C 1
ATOM 2906 O O . VAL A 1 376 ? 15.901 6.466 -34.084 1.00 45.38 376 VAL A O 1
ATOM 2909 N N . ARG A 1 377 ? 16.317 5.841 -31.965 1.00 39.84 377 ARG A N 1
ATOM 2910 C CA . ARG A 1 377 ? 16.085 7.140 -31.325 1.00 39.84 377 ARG A CA 1
ATOM 2911 C C . ARG A 1 377 ? 17.036 8.190 -31.910 1.00 39.84 377 ARG A C 1
ATOM 2913 O O . ARG A 1 377 ? 18.247 8.113 -31.717 1.00 39.84 377 ARG A O 1
ATOM 2920 N N . LYS A 1 378 ? 16.474 9.178 -32.610 1.00 44.50 378 LYS A N 1
ATOM 2921 C CA . LYS A 1 378 ? 17.203 10.279 -33.253 1.00 44.50 378 LYS A CA 1
ATOM 2922 C C . LYS A 1 378 ? 17.797 11.233 -32.211 1.00 44.50 378 LYS A C 1
ATOM 2924 O O . LYS A 1 378 ? 17.059 11.939 -31.530 1.00 44.50 378 LYS A O 1
ATOM 2929 N N . ARG A 1 379 ? 19.128 11.313 -32.126 1.00 44.53 379 ARG A N 1
ATOM 2930 C CA . ARG A 1 379 ? 19.825 12.500 -31.603 1.00 44.53 379 ARG A CA 1
ATOM 2931 C C . ARG A 1 379 ? 20.091 13.419 -32.795 1.00 44.53 379 ARG A C 1
ATOM 2933 O O . ARG A 1 379 ? 20.890 13.067 -33.652 1.00 44.53 379 ARG A O 1
ATOM 2940 N N . ARG A 1 380 ? 19.403 14.562 -32.883 1.00 53.62 380 ARG A N 1
ATOM 2941 C CA . ARG A 1 380 ? 19.674 15.573 -33.918 1.00 53.62 380 ARG A CA 1
ATOM 2942 C C . ARG A 1 380 ? 20.869 16.411 -33.463 1.00 53.62 380 ARG A C 1
ATOM 2944 O O . ARG A 1 380 ? 20.755 17.137 -32.479 1.00 53.62 380 ARG A O 1
ATOM 2951 N N . VAL A 1 381 ? 22.002 16.294 -34.150 1.00 61.00 381 VAL A N 1
ATOM 2952 C CA . VAL A 1 381 ? 23.127 17.224 -33.987 1.00 61.00 381 VAL A CA 1
ATOM 2953 C C . VAL A 1 381 ? 22.756 18.523 -34.707 1.00 61.00 381 VAL A C 1
ATOM 2955 O O . VAL A 1 381 ? 22.319 18.484 -35.854 1.00 61.00 381 VAL A O 1
ATOM 2958 N N . ILE A 1 382 ? 22.860 19.664 -34.025 1.00 70.44 382 ILE A N 1
ATOM 2959 C CA . ILE A 1 382 ? 22.605 20.994 -34.598 1.00 70.44 382 ILE A CA 1
ATOM 2960 C C . ILE A 1 382 ? 23.924 21.759 -34.556 1.00 70.44 382 ILE A C 1
ATOM 2962 O O . ILE A 1 382 ? 24.491 21.935 -33.478 1.00 70.44 382 ILE A O 1
ATOM 2966 N N . ILE A 1 383 ? 24.405 22.207 -35.716 1.00 73.25 383 ILE A N 1
ATOM 2967 C CA . ILE A 1 383 ? 25.580 23.076 -35.812 1.00 73.25 383 ILE A CA 1
ATOM 2968 C C . ILE A 1 383 ? 25.092 24.503 -36.030 1.00 73.25 383 ILE A C 1
ATOM 2970 O O . ILE A 1 383 ? 24.228 24.756 -36.869 1.00 73.25 383 ILE A O 1
ATOM 2974 N N . VAL A 1 384 ? 25.622 25.431 -35.239 1.00 83.06 384 VAL A N 1
ATOM 2975 C CA . VAL A 1 384 ? 25.259 26.846 -35.282 1.00 83.06 384 VAL A CA 1
ATOM 2976 C C . VAL A 1 384 ? 26.492 27.642 -35.662 1.00 83.06 384 VAL A C 1
ATOM 2978 O O . VAL A 1 384 ? 27.557 27.468 -35.073 1.00 83.06 384 VAL A O 1
ATOM 2981 N N . ASP A 1 385 ? 26.329 28.517 -36.642 1.00 84.44 385 ASP A N 1
ATOM 2982 C CA . ASP A 1 385 ? 27.353 29.459 -37.056 1.00 84.44 385 ASP A CA 1
ATOM 2983 C C . ASP A 1 385 ? 27.639 30.448 -35.903 1.00 84.44 385 ASP A C 1
ATOM 2985 O O . ASP A 1 385 ? 26.720 31.150 -35.466 1.00 84.44 385 ASP A O 1
ATOM 2989 N N . PRO A 1 386 ? 28.876 30.512 -35.379 1.00 81.62 386 PRO A N 1
ATOM 2990 C CA . PRO A 1 386 ? 29.199 31.326 -34.208 1.00 81.62 386 PRO A CA 1
ATOM 2991 C C . PRO A 1 386 ? 29.120 32.838 -34.469 1.00 81.62 386 PRO A C 1
ATOM 2993 O O . PRO A 1 386 ? 28.918 33.600 -33.525 1.00 81.62 386 PRO A O 1
ATOM 2996 N N . ASP A 1 387 ? 29.233 33.276 -35.725 1.00 81.62 387 ASP A N 1
ATOM 2997 C CA . ASP A 1 387 ? 29.226 34.693 -36.098 1.00 81.62 387 ASP A CA 1
ATOM 2998 C C . ASP A 1 387 ? 27.801 35.221 -36.330 1.00 81.62 387 ASP A C 1
ATOM 3000 O O . ASP A 1 387 ? 27.514 36.402 -36.128 1.00 81.62 387 ASP A O 1
ATOM 3004 N N . THR A 1 388 ? 26.883 34.346 -36.751 1.00 84.75 388 THR A N 1
ATOM 3005 C CA . THR A 1 388 ? 25.513 34.721 -37.142 1.00 84.75 388 THR A CA 1
ATOM 3006 C C . THR A 1 388 ? 24.417 34.121 -36.262 1.00 84.75 388 THR A C 1
ATOM 3008 O O . THR A 1 388 ? 23.269 34.562 -36.345 1.00 84.75 388 THR A O 1
ATOM 3011 N N . GLY A 1 389 ? 24.739 33.125 -35.431 1.00 75.81 389 GLY A N 1
ATOM 3012 C CA . GLY A 1 389 ? 23.796 32.433 -34.548 1.00 75.81 389 GLY A CA 1
ATOM 3013 C C . GLY A 1 389 ? 22.744 31.593 -35.279 1.00 75.81 389 GLY A C 1
ATOM 3014 O O . GLY A 1 389 ? 21.749 31.198 -34.673 1.00 75.81 389 GLY A O 1
ATOM 3015 N N . LYS A 1 390 ? 22.921 31.345 -36.582 1.00 76.50 390 LYS A N 1
ATOM 3016 C CA . LYS A 1 390 ? 21.985 30.571 -37.408 1.00 76.50 390 LYS A CA 1
ATOM 3017 C C . LYS A 1 390 ? 22.415 29.113 -37.519 1.00 76.50 390 LYS A C 1
ATOM 3019 O O . LYS A 1 390 ? 23.608 28.822 -37.566 1.00 76.50 390 LYS A O 1
ATOM 3024 N N . GLU A 1 391 ? 21.435 28.211 -37.596 1.00 75.88 391 GLU A N 1
ATOM 3025 C CA . GLU A 1 391 ? 21.690 26.805 -37.928 1.00 75.88 391 GLU A CA 1
ATOM 3026 C C . GLU A 1 391 ? 22.386 26.711 -39.292 1.00 75.88 391 GLU A C 1
ATOM 3028 O O . GLU A 1 391 ? 22.006 27.399 -40.243 1.00 75.88 391 GLU A O 1
ATOM 3033 N N . MET A 1 392 ? 23.393 25.849 -39.373 1.00 74.50 392 MET A N 1
ATOM 3034 C CA . MET A 1 392 ? 24.130 25.547 -40.590 1.00 74.50 392 MET A CA 1
ATOM 3035 C C . MET A 1 392 ? 24.376 24.043 -40.702 1.00 74.50 392 MET A C 1
ATOM 3037 O O . MET A 1 392 ? 24.350 23.307 -39.717 1.00 74.50 392 MET A O 1
ATOM 3041 N N . THR A 1 393 ? 24.607 23.576 -41.918 1.00 71.38 393 THR A N 1
ATOM 3042 C CA . THR A 1 393 ? 24.880 22.169 -42.216 1.00 71.38 393 THR A CA 1
ATOM 3043 C C . THR A 1 393 ? 26.303 21.768 -41.814 1.00 71.38 393 THR A C 1
ATOM 3045 O O . THR A 1 393 ? 27.206 22.604 -41.761 1.00 71.38 393 THR A O 1
ATOM 3048 N N . ILE A 1 394 ? 26.544 20.465 -41.607 1.00 75.69 394 ILE A N 1
ATOM 3049 C CA . ILE A 1 394 ? 27.897 19.915 -41.366 1.00 75.69 394 ILE A CA 1
ATOM 3050 C C . ILE A 1 394 ? 28.856 20.309 -42.491 1.00 75.69 394 ILE A C 1
ATOM 3052 O O . ILE A 1 394 ? 30.012 20.654 -42.246 1.00 75.69 394 ILE A O 1
ATOM 3056 N N . ARG A 1 395 ? 28.363 20.323 -43.734 1.00 72.69 395 ARG A N 1
ATOM 3057 C CA . ARG A 1 395 ? 29.161 20.731 -44.886 1.00 72.69 395 ARG A CA 1
ATOM 3058 C C . ARG A 1 395 ? 29.546 22.206 -44.828 1.00 72.69 395 ARG A C 1
ATOM 3060 O O . ARG A 1 395 ? 30.709 22.521 -45.040 1.00 72.69 395 ARG A O 1
ATOM 3067 N N . GLU A 1 396 ? 28.609 23.088 -44.491 1.00 80.00 396 GLU A N 1
ATOM 3068 C CA . GLU A 1 396 ? 28.891 24.519 -44.331 1.00 80.00 396 GLU A CA 1
ATOM 3069 C C . GLU A 1 396 ? 29.854 24.786 -43.171 1.00 80.00 396 GLU A C 1
ATOM 3071 O O . GLU A 1 396 ? 30.712 25.658 -43.280 1.00 80.00 396 GLU A O 1
ATOM 3076 N N . ALA A 1 397 ? 29.755 24.019 -42.084 1.00 83.75 397 ALA A N 1
ATOM 3077 C CA . ALA A 1 397 ? 30.683 24.112 -40.964 1.00 83.75 397 ALA A CA 1
ATOM 3078 C C . ALA A 1 397 ? 32.111 23.695 -41.358 1.00 83.75 397 ALA A C 1
ATOM 3080 O O . ALA A 1 397 ? 33.071 24.351 -40.955 1.00 83.75 397 ALA A O 1
ATOM 3081 N N . TYR A 1 398 ? 32.255 22.649 -42.179 1.00 83.88 398 TYR A N 1
ATOM 3082 C CA . TYR A 1 398 ? 33.549 22.222 -42.720 1.00 83.88 398 TYR A CA 1
ATOM 3083 C C . TYR A 1 398 ? 34.114 23.226 -43.729 1.00 83.88 398 TYR A C 1
ATOM 3085 O O . TYR A 1 398 ? 35.271 23.622 -43.623 1.00 83.88 398 TYR A O 1
ATOM 3093 N N . ASP A 1 399 ? 33.291 23.693 -44.672 1.00 79.38 399 ASP A N 1
ATOM 3094 C CA . ASP A 1 399 ? 33.714 24.648 -45.702 1.00 79.38 399 ASP A CA 1
ATOM 3095 C C . ASP A 1 399 ? 34.128 26.005 -45.092 1.00 79.38 399 ASP A C 1
ATOM 3097 O O . ASP A 1 399 ? 34.981 26.697 -45.647 1.00 79.38 399 ASP A O 1
ATOM 3101 N N . LYS A 1 400 ? 33.578 26.368 -43.922 1.00 87.25 400 LYS A N 1
ATOM 3102 C CA . LYS A 1 400 ? 34.000 27.537 -43.128 1.00 87.25 400 LYS A CA 1
ATOM 3103 C C . LYS A 1 400 ? 35.144 27.263 -42.144 1.00 87.25 400 LYS A C 1
ATOM 3105 O O . LYS A 1 400 ? 35.606 28.193 -41.489 1.00 87.25 400 LYS A O 1
ATOM 3110 N N . GLY A 1 401 ? 35.614 26.020 -42.041 1.00 86.00 401 GLY A N 1
ATOM 3111 C CA . GLY A 1 401 ? 36.719 25.629 -41.163 1.00 86.00 401 GLY A CA 1
ATOM 3112 C C . GLY A 1 401 ? 36.374 25.591 -39.671 1.00 86.00 401 GLY A C 1
ATOM 3113 O O . GLY A 1 401 ? 37.283 25.600 -38.846 1.00 86.00 401 GLY A O 1
ATOM 3114 N N . TYR A 1 402 ? 35.089 25.553 -39.303 1.00 85.25 402 TYR A N 1
ATOM 3115 C CA . TYR A 1 402 ? 34.663 25.418 -37.903 1.00 85.25 402 TYR A CA 1
ATOM 3116 C C . TYR A 1 402 ? 34.820 23.991 -37.366 1.00 85.25 402 TYR A C 1
ATOM 3118 O O . TYR A 1 402 ? 34.861 23.794 -36.154 1.00 85.25 402 TYR A O 1
ATOM 3126 N N . ILE A 1 403 ? 34.899 23.001 -38.257 1.00 83.88 403 ILE A N 1
ATOM 3127 C CA . ILE A 1 403 ? 35.159 21.600 -37.922 1.00 83.88 403 ILE A CA 1
ATOM 3128 C C . ILE A 1 403 ? 36.252 21.041 -38.834 1.00 83.88 403 ILE A C 1
ATOM 3130 O O . ILE A 1 403 ? 36.350 21.406 -40.007 1.00 83.88 403 ILE A O 1
ATOM 3134 N N . GLU A 1 404 ? 37.073 20.151 -38.285 1.00 78.56 404 GLU A N 1
ATOM 3135 C CA . GLU A 1 404 ? 38.140 19.469 -39.017 1.00 78.56 404 GLU A CA 1
ATOM 3136 C C . GLU A 1 404 ? 37.571 18.353 -39.909 1.00 78.56 404 GLU A C 1
ATOM 3138 O O . GLU A 1 404 ? 36.419 17.941 -39.759 1.00 78.56 404 GLU A O 1
ATOM 3143 N N . TYR A 1 405 ? 38.369 17.868 -40.866 1.00 70.50 405 TYR A N 1
ATOM 3144 C CA . TYR A 1 405 ? 37.916 16.865 -41.837 1.00 70.50 405 TYR A CA 1
ATOM 3145 C C . TYR A 1 405 ? 37.454 15.563 -41.168 1.00 70.50 405 TYR A C 1
ATOM 3147 O O . TYR A 1 405 ? 36.411 15.036 -41.543 1.00 70.50 405 TYR A O 1
ATOM 3155 N N . ASP A 1 406 ? 38.161 15.098 -40.139 1.00 66.94 406 ASP A N 1
ATOM 3156 C CA . ASP A 1 406 ? 37.793 13.875 -39.416 1.00 66.94 406 ASP A CA 1
ATOM 3157 C C . ASP A 1 406 ? 36.447 14.049 -38.687 1.00 66.94 406 ASP A C 1
ATOM 3159 O O . ASP A 1 406 ? 35.552 13.216 -38.815 1.00 66.94 406 ASP A O 1
ATOM 3163 N N . THR A 1 407 ? 36.230 15.203 -38.045 1.00 75.44 407 THR A N 1
ATOM 3164 C CA . THR A 1 407 ? 34.949 15.569 -37.416 1.00 75.44 407 THR A CA 1
ATOM 3165 C C . THR A 1 407 ? 33.817 15.714 -38.439 1.00 75.44 407 THR A C 1
ATOM 3167 O O . THR A 1 407 ? 32.673 15.349 -38.166 1.00 75.44 407 THR A O 1
ATOM 3170 N N . TYR A 1 408 ? 34.109 16.239 -39.632 1.00 75.06 408 TYR A N 1
ATOM 3171 C CA . TYR A 1 408 ? 33.150 16.309 -40.736 1.00 75.06 408 TYR A CA 1
ATOM 3172 C C . TYR A 1 408 ? 32.694 14.913 -41.170 1.00 75.06 408 TYR A C 1
ATOM 3174 O O . TYR A 1 408 ? 31.499 14.725 -41.405 1.00 75.06 408 TYR A O 1
ATOM 3182 N N . ILE A 1 409 ? 33.610 13.944 -41.251 1.00 62.78 409 ILE A N 1
ATOM 3183 C CA . ILE A 1 409 ? 33.284 12.553 -41.584 1.00 62.78 409 ILE A CA 1
ATOM 3184 C C . ILE A 1 409 ? 32.408 11.935 -40.488 1.00 62.78 409 ILE A C 1
ATOM 3186 O O . ILE A 1 409 ? 31.305 11.484 -40.791 1.00 62.78 409 ILE A O 1
ATOM 3190 N N . GLU A 1 410 ? 32.822 12.015 -39.222 1.00 68.50 410 GLU A N 1
ATOM 3191 C CA . GLU A 1 410 ? 32.075 11.447 -38.088 1.00 68.50 410 GLU A CA 1
ATOM 3192 C C . GLU A 1 410 ? 30.649 12.002 -37.963 1.00 68.50 410 GLU A C 1
ATOM 3194 O O . GLU A 1 410 ? 29.695 11.260 -37.718 1.00 68.50 410 GLU A O 1
ATOM 3199 N N . LEU A 1 411 ? 30.476 13.316 -38.135 1.00 67.31 411 LEU A N 1
ATOM 3200 C CA . LEU A 1 411 ? 29.157 13.940 -38.051 1.00 67.31 411 LEU A CA 1
ATOM 3201 C C . LEU A 1 411 ? 28.318 13.651 -39.309 1.00 67.31 411 LEU A C 1
ATOM 3203 O O . LEU A 1 411 ? 27.105 13.463 -39.202 1.00 67.31 411 LEU A O 1
ATOM 3207 N N . SER A 1 412 ? 28.933 13.583 -40.497 1.00 60.59 412 SER A N 1
ATOM 3208 C CA . SER A 1 412 ? 28.220 13.258 -41.744 1.00 60.59 412 SER A CA 1
ATOM 3209 C C . SER A 1 412 ? 27.676 11.828 -41.738 1.00 60.59 412 SER A C 1
ATOM 3211 O O . SER A 1 412 ? 26.585 11.589 -42.256 1.00 60.59 412 SER A O 1
ATOM 3213 N N . GLU A 1 413 ? 28.384 10.887 -41.107 1.00 57.94 413 GLU A N 1
ATOM 3214 C CA . GLU A 1 413 ? 27.911 9.514 -40.891 1.00 57.94 413 GLU A CA 1
ATOM 3215 C C . GLU A 1 413 ? 26.655 9.456 -40.005 1.00 57.94 413 GLU A C 1
ATOM 3217 O O . GLU A 1 413 ? 25.801 8.593 -40.204 1.00 57.94 413 GLU A O 1
ATOM 3222 N N . GLN A 1 414 ? 26.498 10.402 -39.072 1.00 56.47 414 GLN A N 1
ATOM 3223 C CA . GLN A 1 414 ? 25.320 10.503 -38.202 1.00 56.47 414 GLN A CA 1
ATOM 3224 C C . GLN A 1 414 ? 24.107 11.160 -38.890 1.00 56.47 414 GLN A C 1
ATOM 3226 O O . GLN A 1 414 ? 22.976 10.937 -38.461 1.00 56.47 414 GLN A O 1
ATOM 3231 N N . GLU A 1 415 ? 24.309 11.948 -39.954 1.00 52.78 415 GLU A N 1
ATOM 3232 C CA . GLU A 1 415 ? 23.235 12.627 -40.706 1.00 52.78 415 GLU A CA 1
ATOM 3233 C C . GLU A 1 415 ? 22.682 11.833 -41.910 1.00 52.78 415 GLU A C 1
ATOM 3235 O O . GLU A 1 415 ? 21.648 12.212 -42.471 1.00 52.78 415 GLU A O 1
ATOM 3240 N N . CYS A 1 416 ? 23.343 10.755 -42.340 1.00 52.09 416 CYS A N 1
ATOM 3241 C CA . CYS A 1 416 ? 22.944 9.967 -43.512 1.00 52.09 416 CYS A CA 1
ATOM 3242 C C . CYS A 1 416 ? 21.890 8.893 -43.170 1.00 52.09 416 CYS A C 1
ATOM 3244 O O . CYS A 1 416 ? 22.218 7.752 -42.853 1.00 52.09 416 CYS A O 1
ATOM 3246 N N . GLU A 1 417 ? 20.603 9.239 -43.283 1.00 58.25 417 GLU A N 1
ATOM 3247 C CA . GLU A 1 417 ? 19.468 8.314 -43.109 1.00 58.25 417 GLU A CA 1
ATOM 3248 C C . GLU A 1 417 ? 19.023 7.681 -44.447 1.00 58.25 417 GLU A C 1
ATOM 3250 O O . GLU A 1 417 ? 18.020 8.091 -45.041 1.00 58.25 417 GLU A O 1
ATOM 3255 N N . TRP A 1 418 ? 19.757 6.674 -44.933 1.00 65.88 418 TRP A N 1
ATOM 3256 C CA . TRP A 1 418 ? 19.298 5.840 -46.052 1.00 65.88 418 TRP A CA 1
ATOM 3257 C C . TRP A 1 418 ? 18.178 4.890 -45.595 1.00 65.88 418 TRP A C 1
ATOM 3259 O O . TRP A 1 418 ? 18.343 4.144 -44.630 1.00 65.88 418 TRP A O 1
ATOM 3269 N N . GLU A 1 419 ? 17.046 4.896 -46.298 1.00 63.03 419 GLU A N 1
ATOM 3270 C CA . GLU A 1 419 ? 15.921 3.976 -46.094 1.00 63.03 419 GLU A CA 1
ATOM 3271 C C . GLU A 1 419 ? 15.763 3.007 -47.269 1.00 63.03 419 GLU A C 1
ATOM 3273 O O . GLU A 1 419 ? 15.893 3.385 -48.434 1.00 63.03 419 GLU A O 1
ATOM 3278 N N . GLU A 1 420 ? 15.411 1.762 -46.952 1.00 70.50 420 GLU A N 1
ATOM 3279 C CA . GLU A 1 420 ? 15.058 0.729 -47.926 1.00 70.50 420 GLU A CA 1
ATOM 3280 C C . GLU A 1 420 ? 13.561 0.766 -48.221 1.00 70.50 420 GLU A C 1
ATOM 3282 O O . GLU A 1 420 ? 12.729 0.722 -47.312 1.00 70.50 420 GLU A O 1
ATOM 3287 N N . ILE A 1 421 ? 13.202 0.788 -49.500 1.00 68.19 421 ILE A N 1
ATOM 3288 C CA . ILE A 1 421 ? 11.812 0.716 -49.940 1.00 68.19 421 ILE A CA 1
ATOM 3289 C C . ILE A 1 421 ? 11.724 -0.382 -50.989 1.00 68.19 421 ILE A C 1
ATOM 3291 O O . ILE A 1 421 ? 12.347 -0.290 -52.038 1.00 68.19 421 ILE A O 1
ATOM 3295 N N . THR A 1 422 ? 10.922 -1.411 -50.735 1.00 72.62 422 THR A N 1
ATOM 3296 C CA . THR A 1 422 ? 10.600 -2.415 -51.756 1.00 72.62 422 THR A CA 1
ATOM 3297 C C . THR A 1 422 ? 9.178 -2.180 -52.246 1.00 72.62 422 THR A C 1
ATOM 3299 O O . THR A 1 422 ? 8.251 -2.163 -51.439 1.00 72.62 422 THR A O 1
ATOM 3302 N N . ILE A 1 423 ? 9.001 -1.974 -53.552 1.00 66.94 423 ILE A N 1
ATOM 3303 C CA . ILE A 1 423 ? 7.687 -1.753 -54.170 1.00 66.94 423 ILE A CA 1
ATOM 3304 C C . ILE A 1 423 ? 7.370 -2.940 -55.075 1.00 66.94 423 ILE A C 1
ATOM 3306 O O . ILE A 1 423 ? 8.139 -3.255 -55.981 1.00 66.94 423 ILE A O 1
ATOM 3310 N N . THR A 1 424 ? 6.227 -3.578 -54.837 1.00 68.25 424 THR A N 1
ATOM 3311 C CA . THR A 1 424 ? 5.645 -4.577 -55.739 1.00 68.25 424 THR A CA 1
ATOM 3312 C C . THR A 1 424 ? 4.818 -3.857 -56.795 1.00 68.25 424 THR A C 1
ATOM 3314 O O . THR A 1 424 ? 3.830 -3.201 -56.457 1.00 68.25 424 THR A O 1
ATOM 3317 N N . ALA A 1 425 ? 5.211 -3.944 -58.061 1.00 63.69 425 ALA A N 1
ATOM 3318 C CA . ALA A 1 425 ? 4.410 -3.420 -59.155 1.00 63.69 425 ALA A CA 1
ATOM 3319 C C . ALA A 1 425 ? 3.177 -4.321 -59.408 1.00 63.69 425 ALA A C 1
ATOM 3321 O O . ALA A 1 425 ? 3.171 -5.494 -59.023 1.00 63.69 425 ALA A O 1
ATOM 3322 N N . PRO A 1 426 ? 2.106 -3.804 -60.042 1.00 56.88 426 PRO A N 1
ATOM 3323 C CA . PRO A 1 426 ? 0.872 -4.560 -60.293 1.00 56.88 426 PRO A CA 1
ATOM 3324 C C . PRO A 1 426 ? 1.049 -5.816 -61.164 1.00 56.88 426 PRO A C 1
ATOM 3326 O O . PRO A 1 426 ? 0.156 -6.658 -61.205 1.00 56.88 426 PRO A O 1
ATOM 3329 N N . ASP A 1 427 ? 2.179 -5.936 -61.862 1.00 70.12 427 ASP A N 1
ATOM 3330 C CA . ASP A 1 427 ? 2.580 -7.091 -62.671 1.00 70.12 427 ASP A CA 1
ATOM 3331 C C . ASP A 1 427 ? 3.301 -8.188 -61.857 1.00 70.12 427 ASP A C 1
ATOM 3333 O O . ASP A 1 427 ? 3.653 -9.232 -62.404 1.00 70.12 427 ASP A O 1
ATOM 3337 N N . GLY A 1 428 ? 3.499 -7.975 -60.550 1.00 64.12 428 GLY A N 1
ATOM 3338 C CA . GLY A 1 428 ? 4.185 -8.899 -59.646 1.00 64.12 428 GLY A CA 1
ATOM 3339 C C . GLY A 1 428 ? 5.707 -8.730 -59.581 1.00 64.12 428 GLY A C 1
ATOM 3340 O O . GLY A 1 428 ? 6.352 -9.470 -58.837 1.00 64.12 428 GLY A O 1
ATOM 3341 N N . SER A 1 429 ? 6.292 -7.773 -60.308 1.00 67.50 429 SER A N 1
ATOM 3342 C CA . SER A 1 429 ? 7.724 -7.466 -60.224 1.00 67.50 429 SER A CA 1
ATOM 3343 C C . SER A 1 429 ? 8.058 -6.676 -58.947 1.00 67.50 429 SER A C 1
ATOM 3345 O O . SER A 1 429 ? 7.286 -5.833 -58.486 1.00 67.50 429 SER A O 1
ATOM 3347 N N . MET A 1 430 ? 9.199 -6.986 -58.322 1.00 60.41 430 MET A N 1
ATOM 3348 C CA . MET A 1 430 ? 9.645 -6.381 -57.061 1.00 60.41 430 MET A CA 1
ATOM 3349 C C . MET A 1 430 ? 10.826 -5.450 -57.329 1.00 60.41 430 MET A C 1
ATOM 3351 O O . MET A 1 430 ? 11.914 -5.908 -57.679 1.00 60.41 430 MET A O 1
ATOM 3355 N N . HIS A 1 431 ? 10.631 -4.152 -57.117 1.00 71.62 431 HIS A N 1
ATOM 3356 C CA . HIS A 1 431 ? 11.679 -3.147 -57.268 1.00 71.62 431 HIS A CA 1
ATOM 3357 C C . HIS A 1 431 ? 12.248 -2.761 -55.903 1.00 71.62 431 HIS A C 1
ATOM 3359 O O . HIS A 1 431 ? 11.500 -2.377 -54.998 1.00 71.62 431 HIS A O 1
ATOM 3365 N N . PHE A 1 432 ? 13.568 -2.880 -55.751 1.00 76.19 432 PHE A N 1
ATOM 3366 C CA . PHE A 1 432 ? 14.286 -2.523 -54.530 1.00 76.19 432 PHE A CA 1
ATOM 3367 C C . PHE A 1 432 ? 14.881 -1.122 -54.668 1.00 76.19 432 PHE A C 1
ATOM 3369 O O . PHE A 1 432 ? 15.690 -0.871 -55.556 1.00 76.19 432 PHE A O 1
ATOM 3376 N N . PHE A 1 433 ? 14.499 -0.210 -53.779 1.00 76.75 433 PHE A N 1
ATOM 3377 C CA . PHE A 1 433 ? 14.967 1.168 -53.775 1.00 76.75 433 PHE A CA 1
ATOM 3378 C C . PHE A 1 433 ? 15.722 1.496 -52.493 1.00 76.75 433 PHE A C 1
ATOM 3380 O O . PHE A 1 433 ? 15.322 1.085 -51.404 1.00 76.75 433 PHE A O 1
ATOM 3387 N N . ILE A 1 434 ? 16.745 2.336 -52.631 1.00 79.06 434 ILE A N 1
ATOM 3388 C CA . ILE A 1 434 ? 17.353 3.057 -51.512 1.00 79.06 434 ILE A CA 1
ATOM 3389 C C . ILE A 1 434 ? 17.024 4.544 -51.645 1.00 79.06 434 ILE A C 1
ATOM 3391 O O . ILE A 1 434 ? 17.103 5.118 -52.735 1.00 79.06 434 ILE A O 1
ATOM 3395 N N . ASN A 1 435 ? 16.599 5.159 -50.547 1.00 73.56 435 ASN A N 1
ATOM 3396 C CA . ASN A 1 435 ? 16.151 6.544 -50.512 1.00 73.56 435 ASN A CA 1
ATOM 3397 C C . ASN A 1 435 ? 16.885 7.322 -49.422 1.00 73.56 435 ASN A C 1
ATOM 3399 O O . ASN A 1 435 ? 16.853 6.933 -48.259 1.00 73.56 435 ASN A O 1
ATOM 3403 N N . ASP A 1 436 ? 17.489 8.446 -49.787 1.00 71.44 436 ASP A N 1
ATOM 3404 C CA . ASP A 1 436 ? 17.983 9.427 -48.826 1.00 71.44 436 ASP A CA 1
ATOM 3405 C C . ASP A 1 436 ? 16.826 10.354 -48.439 1.00 71.44 436 ASP A C 1
ATOM 3407 O O . ASP A 1 436 ? 16.383 11.196 -49.229 1.00 71.44 436 ASP A O 1
ATOM 3411 N N . ARG A 1 437 ? 16.335 10.211 -47.202 1.00 56.41 437 ARG A N 1
ATOM 3412 C CA . ARG A 1 437 ? 15.193 10.984 -46.687 1.00 56.41 437 ARG A CA 1
ATOM 3413 C C . ARG A 1 437 ? 15.435 12.490 -46.639 1.00 56.41 437 ARG A C 1
ATOM 3415 O O . ARG A 1 437 ? 14.465 13.243 -46.578 1.00 56.41 437 ARG A O 1
ATOM 3422 N N . ARG A 1 438 ? 16.694 12.936 -46.633 1.00 56.06 438 ARG A N 1
ATOM 3423 C CA . ARG A 1 438 ? 17.049 14.354 -46.530 1.00 56.06 438 ARG A CA 1
ATOM 3424 C C . ARG A 1 438 ? 17.222 14.995 -47.898 1.00 56.06 438 ARG A C 1
ATOM 3426 O O . ARG A 1 438 ? 16.719 16.094 -48.112 1.00 56.06 438 ARG A O 1
ATOM 3433 N N . SER A 1 439 ? 17.921 14.334 -48.821 1.00 59.34 439 SER A N 1
ATOM 3434 C CA . SER A 1 439 ? 18.128 14.884 -50.170 1.00 59.34 439 SER A CA 1
ATOM 3435 C C . SER A 1 439 ? 17.010 14.539 -51.157 1.00 59.34 439 SER A C 1
ATOM 3437 O O . SER A 1 439 ? 16.964 15.112 -52.245 1.00 59.34 439 SER A O 1
ATOM 3439 N N . GLY A 1 440 ? 16.121 13.603 -50.802 1.00 58.28 440 GLY A N 1
ATOM 3440 C CA . GLY A 1 440 ? 15.078 13.080 -51.688 1.00 58.28 440 GLY A CA 1
ATOM 3441 C C . GLY A 1 440 ? 15.632 12.230 -52.834 1.00 58.28 440 GLY A C 1
ATOM 3442 O O . GLY A 1 440 ? 14.905 11.919 -53.779 1.00 58.28 440 GLY A O 1
ATOM 3443 N N . LYS A 1 441 ? 16.925 11.879 -52.790 1.00 71.31 441 LYS A N 1
ATOM 3444 C CA . LYS A 1 441 ? 17.559 11.043 -53.807 1.00 71.31 441 LYS A CA 1
ATOM 3445 C C . LYS A 1 441 ? 17.104 9.607 -53.637 1.00 71.31 441 LYS A C 1
ATOM 3447 O O . LYS A 1 441 ? 17.374 8.972 -52.621 1.00 71.31 441 LYS A O 1
ATOM 3452 N N . LYS A 1 442 ? 16.471 9.095 -54.684 1.00 77.19 442 LYS A N 1
ATOM 3453 C CA . LYS A 1 442 ? 15.983 7.726 -54.769 1.00 77.19 442 LYS A CA 1
ATOM 3454 C C . LYS A 1 442 ? 16.758 6.984 -55.850 1.00 77.19 442 LYS A C 1
ATOM 3456 O O . LYS A 1 442 ? 16.790 7.438 -56.993 1.00 77.19 442 LYS A O 1
ATOM 3461 N N . PHE A 1 443 ? 17.340 5.844 -55.502 1.00 82.38 443 PHE A N 1
ATOM 3462 C CA . PHE A 1 443 ? 17.978 4.939 -56.453 1.00 82.38 443 PHE A CA 1
ATOM 3463 C C . PHE A 1 443 ? 17.189 3.639 -56.530 1.00 82.38 443 PHE A C 1
ATOM 3465 O O . PHE A 1 443 ? 16.875 3.049 -55.498 1.00 82.38 443 PHE A O 1
ATOM 3472 N N . ASP A 1 444 ? 16.870 3.205 -57.746 1.00 84.75 444 ASP A N 1
ATOM 3473 C CA . ASP A 1 444 ? 16.302 1.884 -58.015 1.00 84.75 444 ASP A CA 1
ATOM 3474 C C . ASP A 1 444 ? 17.449 0.896 -58.233 1.00 84.75 444 ASP A C 1
ATOM 3476 O O . ASP A 1 444 ? 18.137 0.923 -59.250 1.00 84.75 444 ASP A O 1
ATOM 3480 N N . ILE A 1 445 ? 17.700 0.053 -57.242 1.00 84.62 445 ILE A N 1
ATOM 3481 C CA . ILE A 1 445 ? 18.776 -0.935 -57.273 1.00 84.62 445 ILE A CA 1
ATOM 3482 C C . ILE A 1 445 ? 18.459 -2.051 -58.273 1.00 84.62 445 ILE A C 1
ATOM 3484 O O . ILE A 1 445 ? 19.384 -2.578 -58.889 1.00 84.62 445 ILE A O 1
ATOM 3488 N N . SER A 1 446 ? 17.181 -2.386 -58.479 1.00 80.38 446 SER A N 1
ATOM 3489 C CA . SER A 1 446 ? 16.777 -3.374 -59.485 1.00 80.38 446 SER A CA 1
ATOM 3490 C C . SER A 1 446 ? 17.078 -2.858 -60.899 1.00 80.38 446 SER A C 1
ATOM 3492 O O . SER A 1 446 ? 17.727 -3.551 -61.678 1.00 80.38 446 SER A O 1
ATOM 3494 N N . ASP A 1 447 ? 16.726 -1.606 -61.197 1.00 82.19 447 ASP A N 1
ATOM 3495 C CA . ASP A 1 447 ? 17.039 -0.951 -62.480 1.00 82.19 447 ASP A CA 1
ATOM 3496 C C . ASP A 1 447 ? 18.554 -0.766 -62.691 1.00 82.19 447 ASP A C 1
ATOM 3498 O O . ASP A 1 447 ? 19.076 -0.966 -63.788 1.00 82.19 447 ASP A O 1
ATOM 3502 N N . LEU A 1 448 ? 19.302 -0.429 -61.635 1.00 83.44 448 LEU A N 1
ATOM 3503 C CA . LEU A 1 448 ? 20.760 -0.288 -61.714 1.00 83.44 448 LEU A CA 1
ATOM 3504 C C . LEU A 1 448 ? 21.481 -1.628 -61.941 1.00 83.44 448 LEU A C 1
ATOM 3506 O O . LEU A 1 448 ? 22.548 -1.634 -62.564 1.00 83.44 448 LEU A O 1
ATOM 3510 N N . LEU A 1 449 ? 20.921 -2.742 -61.455 1.00 82.19 449 LEU A N 1
ATOM 3511 C CA . LEU A 1 449 ? 21.386 -4.096 -61.773 1.00 82.19 449 LEU A CA 1
ATOM 3512 C C . LEU A 1 449 ? 21.096 -4.447 -63.237 1.00 82.19 449 LEU A C 1
ATOM 3514 O O . LEU A 1 449 ? 21.993 -4.916 -63.935 1.00 82.19 449 LEU A O 1
ATOM 3518 N N . GLU A 1 450 ? 19.880 -4.176 -63.721 1.00 80.25 450 GLU A N 1
ATOM 3519 C CA . GLU A 1 450 ? 19.490 -4.425 -65.118 1.00 80.25 450 GLU A CA 1
ATOM 3520 C C . GLU A 1 450 ? 20.338 -3.617 -66.109 1.00 80.25 450 GLU A C 1
ATOM 3522 O O . GLU A 1 450 ? 20.755 -4.130 -67.148 1.00 80.25 450 GLU A O 1
ATOM 3527 N N . LYS A 1 451 ? 20.666 -2.369 -65.760 1.00 79.19 451 LYS A N 1
ATOM 3528 C CA . LYS A 1 451 ? 21.542 -1.486 -66.546 1.00 79.19 451 LYS A CA 1
ATOM 3529 C C . LYS A 1 451 ? 23.035 -1.803 -66.402 1.00 79.19 451 LYS A C 1
ATOM 3531 O O . LYS A 1 451 ? 23.853 -1.141 -67.038 1.00 79.19 451 LYS A O 1
ATOM 3536 N N . GLY A 1 452 ? 23.410 -2.776 -65.566 1.00 79.44 452 GLY A N 1
ATOM 3537 C CA . GLY A 1 452 ? 24.802 -3.176 -65.336 1.00 79.44 452 GLY A CA 1
ATOM 3538 C C . GLY A 1 452 ? 25.666 -2.114 -64.645 1.00 79.44 452 GLY A C 1
ATOM 3539 O O . GLY A 1 452 ? 26.894 -2.188 -64.694 1.00 79.44 452 GLY A O 1
ATOM 3540 N N . VAL A 1 453 ? 25.050 -1.112 -64.009 1.00 82.25 453 VAL A N 1
ATOM 3541 C CA . VAL A 1 453 ? 25.758 -0.054 -63.267 1.00 82.25 453 VAL A CA 1
ATOM 3542 C C . VAL A 1 453 ? 26.352 -0.629 -61.984 1.00 82.25 453 VAL A C 1
ATOM 3544 O O . VAL A 1 453 ? 27.490 -0.335 -61.609 1.00 82.25 453 VAL A O 1
ATOM 3547 N N . ILE A 1 454 ? 25.599 -1.501 -61.323 1.00 83.94 454 ILE A N 1
ATOM 3548 C CA . ILE A 1 454 ? 26.041 -2.275 -60.166 1.00 83.94 454 ILE A CA 1
ATOM 3549 C C . ILE A 1 454 ? 26.034 -3.764 -60.511 1.00 83.94 454 ILE A C 1
ATOM 3551 O O . ILE A 1 454 ? 25.279 -4.215 -61.365 1.00 83.94 454 ILE A O 1
ATOM 3555 N N . ASN A 1 455 ? 26.900 -4.529 -59.849 1.00 83.38 455 ASN A N 1
ATOM 3556 C CA . ASN A 1 455 ? 27.037 -5.961 -60.103 1.00 83.38 455 ASN A CA 1
ATOM 3557 C C . ASN A 1 455 ? 26.256 -6.752 -59.056 1.00 83.38 455 ASN A C 1
ATOM 3559 O O . ASN A 1 455 ? 26.226 -6.361 -57.888 1.00 83.38 455 ASN A O 1
ATOM 3563 N N . GLU A 1 456 ? 25.763 -7.931 -59.443 1.00 81.81 456 GLU A N 1
ATOM 3564 C CA . GLU A 1 456 ? 25.074 -8.860 -58.537 1.00 81.81 456 GLU A CA 1
ATOM 3565 C C . GLU A 1 456 ? 25.913 -9.159 -57.281 1.00 81.81 456 GLU A C 1
ATOM 3567 O O . GLU A 1 456 ? 25.383 -9.205 -56.181 1.00 81.81 456 GLU A O 1
ATOM 3572 N N . SER A 1 457 ? 27.244 -9.243 -57.408 1.00 84.75 457 SER A N 1
ATOM 3573 C CA . SER A 1 457 ? 28.167 -9.427 -56.274 1.00 84.75 457 SER A CA 1
ATOM 3574 C C . SER A 1 457 ? 28.016 -8.361 -55.175 1.00 84.75 457 SER A C 1
ATOM 3576 O O . SER A 1 457 ? 28.034 -8.696 -53.995 1.00 84.75 457 SER A O 1
ATOM 3578 N N . ILE A 1 458 ? 27.805 -7.091 -55.537 1.00 80.12 458 ILE A N 1
ATOM 3579 C CA . ILE A 1 458 ? 27.665 -5.980 -54.575 1.00 80.12 458 ILE A CA 1
ATOM 3580 C C . ILE A 1 458 ? 26.326 -6.091 -53.840 1.00 80.12 458 ILE A C 1
ATOM 3582 O O . ILE A 1 458 ? 26.255 -5.930 -52.623 1.00 80.12 458 ILE A O 1
ATOM 3586 N N . VAL A 1 459 ? 25.263 -6.433 -54.568 1.00 80.00 459 VAL A N 1
ATOM 3587 C CA . VAL A 1 459 ? 23.932 -6.630 -53.983 1.00 80.00 459 VAL A CA 1
ATOM 3588 C C . VAL A 1 459 ? 23.903 -7.881 -53.107 1.00 80.00 459 VAL A C 1
ATOM 3590 O O . VAL A 1 459 ? 23.275 -7.871 -52.053 1.00 80.00 459 VAL A O 1
ATOM 3593 N N . GLN A 1 460 ? 24.638 -8.931 -53.473 1.00 76.31 460 GLN A N 1
ATOM 3594 C CA . GLN A 1 460 ? 24.815 -10.112 -52.632 1.00 76.31 460 GLN A CA 1
ATOM 3595 C C . GLN A 1 460 ? 25.619 -9.793 -51.371 1.00 76.31 460 GLN A C 1
ATOM 3597 O O . GLN A 1 460 ? 25.173 -10.166 -50.296 1.00 76.31 460 GLN A O 1
ATOM 3602 N N . GLN A 1 461 ? 26.719 -9.038 -51.463 1.00 72.62 461 GLN A N 1
ATOM 3603 C CA . GLN A 1 461 ? 27.470 -8.568 -50.290 1.00 72.62 461 GLN A CA 1
ATOM 3604 C C . GLN A 1 461 ? 26.593 -7.751 -49.337 1.00 72.62 461 GLN A C 1
ATOM 3606 O O . GLN A 1 461 ? 26.709 -7.882 -48.121 1.00 72.62 461 GLN A O 1
ATOM 3611 N N . TYR A 1 462 ? 25.687 -6.936 -49.870 1.00 74.69 462 TYR A N 1
ATOM 3612 C CA . TYR A 1 462 ? 24.711 -6.219 -49.061 1.00 74.69 462 TYR A CA 1
ATOM 3613 C C . TYR A 1 462 ? 23.673 -7.162 -48.429 1.00 74.69 462 TYR A C 1
ATOM 3615 O O . TYR A 1 462 ? 23.444 -7.114 -47.221 1.00 74.69 462 TYR A O 1
ATOM 3623 N N . ARG A 1 463 ? 23.104 -8.095 -49.206 1.00 74.06 463 ARG A N 1
ATOM 3624 C CA . ARG A 1 463 ? 22.145 -9.108 -48.720 1.00 74.06 463 ARG A CA 1
ATOM 3625 C C . ARG A 1 463 ? 22.746 -10.028 -47.654 1.00 74.06 463 ARG A C 1
ATOM 3627 O O . ARG A 1 463 ? 22.044 -10.414 -46.723 1.00 74.06 463 ARG A O 1
ATOM 3634 N N . THR A 1 464 ? 24.036 -10.349 -47.752 1.00 68.75 464 THR A N 1
ATOM 3635 C CA . THR A 1 464 ? 24.792 -11.118 -46.750 1.00 68.75 464 THR A CA 1
ATOM 3636 C C . THR A 1 464 ? 25.323 -10.256 -45.603 1.00 68.75 464 THR A C 1
ATOM 3638 O O . THR A 1 464 ? 26.058 -10.768 -44.760 1.00 68.75 464 THR A O 1
ATOM 3641 N N . ARG A 1 465 ? 24.960 -8.964 -45.548 1.00 61.34 465 ARG A N 1
ATOM 3642 C CA . ARG A 1 465 ? 25.391 -7.977 -44.539 1.00 61.34 465 ARG A CA 1
ATOM 3643 C C . ARG A 1 465 ? 26.913 -7.785 -44.449 1.00 61.34 465 ARG A C 1
ATOM 3645 O O . ARG A 1 465 ? 27.434 -7.393 -43.412 1.00 61.34 465 ARG A O 1
ATOM 3652 N N . THR A 1 466 ? 27.633 -8.061 -45.533 1.00 62.44 466 THR A N 1
ATOM 3653 C CA . THR A 1 466 ? 29.076 -7.805 -45.667 1.00 62.44 466 THR A CA 1
ATOM 3654 C C . THR A 1 466 ? 29.373 -6.318 -45.874 1.00 62.44 466 THR A C 1
ATOM 3656 O O . THR A 1 466 ? 30.436 -5.856 -45.473 1.00 62.44 466 THR A O 1
ATOM 3659 N N . ILE A 1 467 ? 28.431 -5.571 -46.458 1.00 61.72 467 ILE A N 1
ATOM 3660 C CA . ILE A 1 467 ? 28.474 -4.107 -46.586 1.00 61.72 467 ILE A CA 1
ATOM 3661 C C . ILE A 1 467 ? 27.178 -3.488 -46.045 1.00 61.72 467 ILE A C 1
ATOM 3663 O O . ILE A 1 467 ? 26.118 -4.115 -46.101 1.00 61.72 467 ILE A O 1
ATOM 3667 N N . THR A 1 468 ? 27.254 -2.271 -45.506 1.00 66.56 468 THR A N 1
ATOM 3668 C CA . THR A 1 468 ? 26.101 -1.537 -44.950 1.00 66.56 468 THR A CA 1
ATOM 3669 C C . THR A 1 468 ? 25.296 -0.817 -46.039 1.00 66.56 468 THR A C 1
ATOM 3671 O O . THR A 1 468 ? 25.768 -0.647 -47.162 1.00 66.56 468 THR A O 1
ATOM 3674 N N . ILE A 1 469 ? 24.081 -0.352 -45.718 1.00 68.19 469 ILE A N 1
ATOM 3675 C CA . ILE A 1 469 ? 23.258 0.434 -46.658 1.00 68.19 469 ILE A CA 1
ATOM 3676 C C . ILE A 1 469 ? 23.931 1.748 -47.064 1.00 68.19 469 ILE A C 1
ATOM 3678 O O . ILE A 1 469 ? 23.852 2.139 -48.223 1.00 68.19 469 ILE A O 1
ATOM 3682 N N . THR A 1 470 ? 24.655 2.389 -46.143 1.00 66.25 470 THR A N 1
ATOM 3683 C CA . THR A 1 470 ? 25.432 3.599 -46.427 1.00 66.25 470 THR A CA 1
ATOM 3684 C C . THR A 1 470 ? 26.557 3.294 -47.411 1.00 66.25 470 THR A C 1
ATOM 3686 O O . THR A 1 470 ? 26.674 3.966 -48.428 1.00 66.25 470 THR A O 1
ATOM 3689 N N . GLN A 1 471 ? 27.301 2.204 -47.190 1.00 68.88 471 GLN A N 1
ATOM 3690 C CA . GLN A 1 471 ? 28.352 1.761 -48.111 1.00 68.88 471 GLN A CA 1
ATOM 3691 C C . GLN A 1 471 ? 27.792 1.382 -49.489 1.00 68.88 471 GLN A C 1
ATOM 3693 O O . GLN A 1 471 ? 28.387 1.711 -50.513 1.00 68.88 471 GLN A O 1
ATOM 3698 N N . LEU A 1 472 ? 26.630 0.723 -49.539 1.00 77.25 472 LEU A N 1
ATOM 3699 C CA . LEU A 1 472 ? 25.934 0.441 -50.795 1.00 77.25 472 LEU A CA 1
ATOM 3700 C C . LEU A 1 472 ? 25.538 1.740 -51.511 1.00 77.25 472 LEU A C 1
ATOM 3702 O O . LEU A 1 472 ? 25.733 1.859 -52.720 1.00 77.25 472 LEU A O 1
ATOM 3706 N N . ALA A 1 473 ? 25.000 2.712 -50.778 1.00 75.94 473 ALA A N 1
ATOM 3707 C CA . ALA A 1 473 ? 24.573 3.987 -51.328 1.00 75.94 473 ALA A CA 1
ATOM 3708 C C . ALA A 1 473 ? 25.744 4.838 -51.835 1.00 75.94 473 ALA A C 1
ATOM 3710 O O . ALA A 1 473 ? 25.608 5.492 -52.871 1.00 75.94 473 ALA A O 1
ATOM 3711 N N . ASP A 1 474 ? 26.901 4.782 -51.175 1.00 74.00 474 ASP A N 1
ATOM 3712 C CA . ASP A 1 474 ? 28.130 5.432 -51.631 1.00 74.00 474 ASP A CA 1
ATOM 3713 C C . ASP A 1 474 ? 28.612 4.821 -52.951 1.00 74.00 474 ASP A C 1
ATOM 3715 O O . ASP A 1 474 ? 28.826 5.550 -53.922 1.00 74.00 474 ASP A O 1
ATOM 3719 N N . ILE A 1 475 ? 28.658 3.485 -53.039 1.00 79.94 475 ILE A N 1
ATOM 3720 C CA . ILE A 1 475 ? 29.015 2.760 -54.269 1.00 79.94 475 ILE A CA 1
ATOM 3721 C C . ILE A 1 475 ? 28.050 3.115 -55.409 1.00 79.94 475 ILE A C 1
ATOM 3723 O O . ILE A 1 475 ? 28.473 3.394 -56.533 1.00 79.94 475 ILE A O 1
ATOM 3727 N N . VAL A 1 476 ? 26.743 3.122 -55.136 1.00 82.50 476 VAL A N 1
ATOM 3728 C CA . VAL A 1 476 ? 25.709 3.477 -56.118 1.00 82.50 476 VAL A CA 1
ATOM 3729 C C . VAL A 1 476 ? 25.858 4.932 -56.562 1.00 82.50 476 VAL A C 1
ATOM 3731 O O . VAL A 1 476 ? 25.816 5.221 -57.759 1.00 82.50 476 VAL A O 1
ATOM 3734 N N . THR A 1 477 ? 26.083 5.852 -55.627 1.00 79.56 477 THR A N 1
ATOM 3735 C CA . THR A 1 477 ? 26.229 7.283 -55.914 1.00 79.56 477 THR A CA 1
ATOM 3736 C C . THR A 1 477 ? 27.490 7.563 -56.732 1.00 79.56 477 THR A C 1
ATOM 3738 O O . THR A 1 477 ? 27.439 8.348 -57.681 1.00 79.56 477 THR A O 1
ATOM 3741 N N . GLU A 1 478 ? 28.612 6.918 -56.412 1.00 77.69 478 GLU A N 1
ATOM 3742 C CA . GLU A 1 478 ? 29.877 7.050 -57.140 1.00 77.69 478 GLU A CA 1
ATOM 3743 C C . GLU A 1 478 ? 29.763 6.493 -58.565 1.00 77.69 478 GLU A C 1
ATOM 3745 O O . GLU A 1 478 ? 30.081 7.183 -59.538 1.00 77.69 478 GLU A O 1
ATOM 3750 N N . LYS A 1 479 ? 29.207 5.287 -58.721 1.00 78.56 479 LYS A N 1
ATOM 3751 C CA . LYS A 1 479 ? 29.026 4.677 -60.044 1.00 78.56 479 LYS A CA 1
ATOM 3752 C C . LYS A 1 479 ? 28.029 5.429 -60.921 1.00 78.56 479 LYS A C 1
ATOM 3754 O O . LYS A 1 479 ? 28.259 5.580 -62.119 1.00 78.56 479 LYS A O 1
ATOM 3759 N N . THR A 1 480 ? 26.967 5.976 -60.334 1.00 75.06 480 THR A N 1
ATOM 3760 C CA . THR A 1 480 ? 25.992 6.794 -61.072 1.00 75.06 480 THR A CA 1
ATOM 3761 C C . THR A 1 480 ? 26.595 8.139 -61.500 1.00 75.06 480 THR A C 1
ATOM 3763 O O . THR A 1 480 ? 26.331 8.605 -62.610 1.00 75.06 480 THR A O 1
ATOM 3766 N N . LYS A 1 481 ? 27.475 8.745 -60.684 1.00 71.94 481 LYS A N 1
ATOM 3767 C CA . LYS A 1 481 ? 28.255 9.938 -61.076 1.00 71.94 481 LYS A CA 1
ATOM 3768 C C . LYS A 1 481 ? 29.189 9.651 -62.255 1.00 71.94 481 LYS A C 1
ATOM 3770 O O . LYS A 1 481 ? 29.261 10.465 -63.173 1.00 71.94 481 LYS A O 1
ATOM 3775 N N . HIS A 1 482 ? 29.861 8.497 -62.264 1.00 63.16 482 HIS A N 1
ATOM 3776 C CA . HIS A 1 482 ? 30.719 8.089 -63.381 1.00 63.16 482 HIS A CA 1
ATOM 3777 C C . HIS A 1 482 ? 29.946 7.917 -64.696 1.00 63.16 482 HIS A C 1
ATOM 3779 O O . HIS A 1 482 ? 30.452 8.320 -65.744 1.00 63.16 482 HIS A O 1
ATOM 3785 N N . LEU A 1 483 ? 28.707 7.412 -64.652 1.00 62.12 483 LEU A N 1
ATOM 3786 C CA . LEU A 1 483 ? 27.842 7.361 -65.836 1.00 62.12 483 LEU A CA 1
ATOM 3787 C C . LEU A 1 483 ? 27.508 8.758 -66.370 1.00 62.12 483 LEU A C 1
ATOM 3789 O O . LEU A 1 483 ? 27.681 8.999 -67.563 1.00 62.12 483 LEU A O 1
ATOM 3793 N N . LEU A 1 484 ? 27.114 9.689 -65.496 1.00 58.19 484 LEU A N 1
ATOM 3794 C CA . LEU A 1 484 ? 26.769 11.063 -65.886 1.00 58.19 484 LEU A CA 1
ATOM 3795 C C . LEU A 1 484 ? 27.959 11.810 -66.522 1.00 58.19 484 LEU A C 1
ATOM 3797 O O . LEU A 1 484 ? 27.785 12.512 -67.519 1.00 58.19 484 LEU A O 1
ATOM 3801 N N . LEU A 1 485 ? 29.175 11.601 -66.005 1.00 54.03 485 LEU A N 1
ATOM 3802 C CA . LEU A 1 485 ? 30.418 12.178 -66.540 1.00 54.03 485 LEU A CA 1
ATOM 3803 C C . LEU A 1 485 ? 30.849 11.543 -67.879 1.00 54.03 485 LEU A C 1
ATOM 3805 O O . LEU A 1 485 ? 31.381 12.229 -68.759 1.00 54.03 485 LEU A O 1
ATOM 3809 N N . SER A 1 486 ? 30.588 10.245 -68.064 1.00 52.88 486 SER A N 1
ATOM 3810 C CA . SER A 1 486 ? 30.854 9.547 -69.331 1.00 52.88 486 SER A CA 1
ATOM 3811 C C . SER A 1 486 ? 29.875 9.943 -70.445 1.00 52.88 486 SER A C 1
ATOM 3813 O O . SER A 1 486 ? 30.277 10.047 -71.599 1.00 52.88 486 SER A O 1
ATOM 3815 N N . SER A 1 487 ? 28.623 10.277 -70.106 1.00 51.25 487 SER A N 1
ATOM 3816 C CA . SER A 1 487 ? 27.636 10.776 -71.074 1.00 51.25 487 SER A CA 1
ATOM 3817 C C . SER A 1 487 ? 27.874 12.224 -71.518 1.00 51.25 487 SER A C 1
ATOM 3819 O O . SER A 1 487 ? 27.488 12.593 -72.622 1.00 51.25 487 SER A O 1
ATOM 3821 N N . SER A 1 488 ? 28.549 13.047 -70.705 1.00 44.75 488 SER A N 1
ATOM 3822 C CA . SER A 1 488 ? 28.906 14.431 -71.066 1.00 44.75 488 SER A CA 1
ATOM 3823 C C . SER A 1 488 ? 30.171 14.554 -71.923 1.00 44.75 488 SER A C 1
ATOM 3825 O O . SER A 1 488 ? 30.491 15.643 -72.386 1.00 44.75 488 SER A O 1
ATOM 3827 N N . SER A 1 489 ? 30.905 13.458 -72.133 1.00 43.53 489 SER A N 1
ATOM 3828 C CA . SER A 1 489 ? 32.103 13.411 -72.989 1.00 43.53 489 SER A CA 1
ATOM 3829 C C . SER A 1 489 ? 31.829 12.816 -74.380 1.00 43.53 489 SER A C 1
ATOM 3831 O O . SER A 1 489 ? 32.756 12.622 -75.161 1.00 43.53 489 SER A O 1
ATOM 3833 N N . SER A 1 490 ? 30.556 12.553 -74.706 1.00 46.28 490 SER A N 1
ATOM 3834 C CA . SER A 1 490 ? 30.095 12.039 -76.009 1.00 46.28 490 SER A CA 1
ATOM 3835 C C . SER A 1 490 ? 29.025 12.931 -76.671 1.00 46.28 490 SER A C 1
ATOM 3837 O O . SER A 1 490 ? 28.137 12.429 -77.358 1.00 46.28 490 SER A O 1
ATOM 3839 N N . SER A 1 491 ? 29.089 14.252 -76.460 1.00 36.38 491 SER A N 1
ATOM 3840 C CA . SER A 1 491 ? 28.264 15.250 -77.171 1.00 36.38 491 SER A CA 1
ATOM 3841 C C . SER A 1 491 ? 29.102 16.114 -78.099 1.00 36.38 491 SER A C 1
ATOM 3843 O O . SER A 1 491 ? 30.183 16.554 -77.647 1.00 36.38 491 SER A O 1
#